Protein AF-A0A2S8AEL1-F1 (afdb_monomer_lite)

Sequence (419 aa):
MKKFKYGKEIFALFLSMLFLLYNCSNDDSYTETEQNNFTTHLLYPEGIKDDAKGNFTLLLKEKNSGTEYKFENETEKSLTKKIVSGNYQINIEGYVVVENDTLNVYGLIENIQINTTNNNLTIPLYLKNINKDGDFVIQEVFFTGTIYPTGKKYDSGKYFKIYNNSNRTLYADGLLICLSEFNPWTKRDVTPNIFSSSFPVSAILMLPGKGKDYPVEPGKSIVVCDNAINHKTTNPNAYNLTPAAVIGKAGTQYLFEFPNTDNPKLGEVDNPEVPNAKVIFTTMKLNTVYLHNRGAETYAIARLGENISLNEYLNQYKYDYSYLNEAGNIFKRSVYKIPNEWIADAANVSTPGKHNWLVISPSIDRGWTYCSLNDKDITRFDTCIKRKFKEKNANGIDILQDTNNSTEDFIPRAKLFLE

Foldseek 3Di:
DDDDDDDDDDDDDDDDDDDDDDDDPPDPPPVPQFWDKAKEAEDEDPPDDPPWWKWKWKWKAAPPVRDIDIDGRDGDRIDIDTDHFGWIWIKMWIWTDDPNDTWTKMWTDGTDGDDNVRRYYYTYIATQDPPVQFAKEFFWWFAQAAAAPVRHGDQFFTKTKIAGLGQAWAFLAFKKKFKAPDFLLDDFPKPPDCQQWWGFGQWIWTFHDDRHPGTQHFQAIEMEGAAQAQCCVVGVGGFHRHCVLADPQNRYPAYAHAYLPQDCVVVHDHDPVHHYTDTLHHNDPSSDDHRDNWQRIKIFIFHPPPPQDSVNQVVPFKDWMWTQDPVRDIDIDIGGIGTPVGTSAMAREDEPPRRDDDSHDLNRAVAHATLHNDPPRSLSHQFMKGFAFDDADPVRRTRTDDSSYNVVGTDYRDHDSSD

Radius of gyration: 28.86 Å; chains: 1; bounding box: 103×59×96 Å

InterPro domains:
  IPR032627 Protein of unknown function DUF4876 [PF16215] (217-413)

Organism: NCBI:txid1679466

Structure (mmCIF, N/CA/C/O backbone):
data_AF-A0A2S8AEL1-F1
#
_entry.id   AF-A0A2S8AEL1-F1
#
loop_
_atom_site.group_PDB
_atom_site.id
_atom_site.type_symbol
_atom_site.label_atom_id
_atom_site.label_alt_id
_atom_site.label_comp_id
_atom_site.label_asym_id
_atom_site.label_entity_id
_atom_site.label_seq_id
_atom_site.pdbx_PDB_ins_code
_atom_site.Cartn_x
_atom_site.Cartn_y
_atom_site.Cartn_z
_atom_site.occupancy
_atom_site.B_iso_or_equiv
_atom_site.auth_seq_id
_atom_site.auth_comp_id
_atom_site.auth_asym_id
_atom_site.auth_atom_id
_atom_site.pdbx_PDB_model_num
ATOM 1 N N . MET A 1 1 ? 75.126 -2.655 69.717 1.00 35.78 1 MET A N 1
ATOM 2 C CA . MET A 1 1 ? 75.565 -1.332 69.218 1.00 35.78 1 MET A CA 1
ATOM 3 C C . MET A 1 1 ? 74.522 -0.819 68.223 1.00 35.78 1 MET A C 1
ATOM 5 O O . MET A 1 1 ? 74.267 -1.530 67.270 1.00 35.78 1 MET A O 1
ATOM 9 N N . LYS A 1 2 ? 73.949 0.374 68.476 1.00 33.53 2 LYS A N 1
ATOM 10 C CA . LYS A 1 2 ? 73.203 1.281 67.556 1.00 33.53 2 LYS A CA 1
ATOM 11 C C . LYS A 1 2 ? 71.896 0.747 66.917 1.00 33.53 2 LYS A C 1
ATOM 13 O O . LYS A 1 2 ? 71.928 -0.112 66.056 1.00 33.53 2 LYS A O 1
ATOM 18 N N . LYS A 1 3 ? 70.717 1.134 67.431 1.00 30.67 3 LYS A N 1
ATOM 19 C CA . LYS A 1 3 ? 69.930 2.382 67.199 1.00 30.67 3 LYS A CA 1
ATOM 20 C C . LYS A 1 3 ? 69.223 2.436 65.830 1.00 30.67 3 LYS A C 1
ATOM 22 O O . LYS A 1 3 ? 69.837 2.808 64.839 1.00 30.67 3 LYS A O 1
ATOM 27 N N . PHE A 1 4 ? 67.906 2.200 65.850 1.00 35.22 4 PHE A N 1
ATOM 28 C CA . PHE A 1 4 ? 66.942 2.731 64.878 1.00 35.22 4 PHE A CA 1
ATOM 29 C C . PHE A 1 4 ? 66.753 4.244 65.091 1.00 35.22 4 PHE A C 1
ATOM 31 O O . PHE A 1 4 ? 66.774 4.719 66.232 1.00 35.22 4 PHE A O 1
ATOM 38 N N . LYS A 1 5 ? 66.552 5.000 64.002 1.00 36.31 5 LYS A N 1
ATOM 39 C CA . LYS A 1 5 ? 66.133 6.409 64.030 1.00 36.31 5 LYS A CA 1
ATOM 40 C C . LYS A 1 5 ? 64.917 6.627 63.120 1.00 36.31 5 LYS A C 1
ATOM 42 O O . LYS A 1 5 ? 64.868 6.139 62.001 1.00 36.31 5 LYS A O 1
ATOM 47 N N . TYR A 1 6 ? 63.979 7.355 63.711 1.00 39.75 6 TYR A N 1
ATOM 48 C CA . TYR A 1 6 ? 62.620 7.747 63.345 1.00 39.75 6 TYR A CA 1
ATOM 49 C C . TYR A 1 6 ? 62.433 8.620 62.093 1.00 39.75 6 TYR A C 1
ATOM 51 O O . TYR A 1 6 ? 63.297 9.430 61.770 1.00 39.75 6 TYR A O 1
ATOM 59 N N . GLY A 1 7 ? 61.184 8.609 61.606 1.00 31.38 7 GLY A N 1
ATOM 60 C CA . GLY A 1 7 ? 60.375 9.789 61.238 1.00 31.38 7 GLY A CA 1
ATOM 61 C C . GLY A 1 7 ? 58.961 9.331 60.831 1.00 31.38 7 GLY A C 1
ATOM 62 O O . GLY A 1 7 ? 58.863 8.626 59.838 1.00 31.38 7 GLY A O 1
ATOM 63 N N . LYS A 1 8 ? 57.935 9.389 61.711 1.00 34.62 8 LYS A N 1
ATOM 64 C CA . LYS A 1 8 ? 56.958 10.499 61.943 1.00 34.62 8 LYS A CA 1
ATOM 65 C C . LYS A 1 8 ? 56.056 10.707 60.701 1.00 34.62 8 LYS A C 1
ATOM 67 O O . LYS A 1 8 ? 56.612 10.869 59.631 1.00 34.62 8 LYS A O 1
ATOM 72 N N . GLU A 1 9 ? 54.714 10.669 60.710 1.00 36.19 9 GLU A N 1
ATOM 73 C CA . GLU A 1 9 ? 53.659 11.210 61.608 1.00 36.19 9 GLU A CA 1
ATOM 74 C C . GLU A 1 9 ? 52.348 10.388 61.390 1.00 36.19 9 GLU A C 1
ATOM 76 O O . GLU A 1 9 ? 52.053 10.021 60.260 1.00 36.19 9 GLU A O 1
ATOM 81 N N . ILE A 1 10 ? 51.683 9.789 62.393 1.00 37.50 10 ILE A N 1
ATOM 82 C CA . ILE A 1 10 ? 50.561 10.281 63.240 1.00 37.50 10 ILE A CA 1
ATOM 83 C C . ILE A 1 10 ? 49.424 11.005 62.477 1.00 37.50 10 ILE A C 1
ATOM 85 O O . ILE A 1 10 ? 49.592 12.171 62.157 1.00 37.50 10 ILE A O 1
ATOM 89 N N . PHE A 1 11 ? 48.242 10.377 62.316 1.00 32.78 11 PHE A N 1
ATOM 90 C CA . PHE A 1 11 ? 46.993 10.729 63.040 1.00 32.78 11 PHE A CA 1
ATOM 91 C C . PHE A 1 11 ? 45.823 9.797 62.647 1.00 32.78 11 PHE A C 1
ATOM 93 O O . PHE A 1 11 ? 45.412 9.736 61.493 1.00 32.78 11 PHE A O 1
ATOM 100 N N . ALA A 1 12 ? 45.274 9.089 63.634 1.00 31.30 12 ALA A N 1
ATOM 101 C CA . ALA A 1 12 ? 44.003 8.370 63.593 1.00 31.30 12 ALA A CA 1
ATOM 102 C C . ALA A 1 12 ? 43.163 8.888 64.765 1.00 31.30 12 ALA A C 1
ATOM 104 O O . ALA A 1 12 ? 43.702 8.912 65.865 1.00 31.30 12 ALA A O 1
ATOM 105 N N . LEU A 1 13 ? 41.916 9.316 64.524 1.00 30.52 13 LEU A N 1
ATOM 106 C CA . LEU A 1 13 ? 40.811 9.599 65.473 1.00 30.52 13 LEU A CA 1
ATOM 107 C C . LEU A 1 13 ? 39.816 10.499 64.703 1.00 30.52 13 LEU A C 1
ATOM 109 O O . LEU A 1 13 ? 40.204 11.567 64.252 1.00 30.52 13 LEU A O 1
ATOM 113 N N . PHE A 1 14 ? 38.577 10.109 64.399 1.00 32.66 14 PHE A N 1
ATOM 114 C CA . PHE A 1 14 ? 37.489 9.985 65.367 1.00 32.66 14 PHE A CA 1
ATOM 115 C C . PHE A 1 14 ? 36.317 9.179 64.769 1.00 32.66 14 PHE A C 1
ATOM 117 O O . PHE A 1 14 ? 35.806 9.503 63.700 1.00 32.66 14 PHE A O 1
ATOM 124 N N . LEU A 1 15 ? 35.877 8.160 65.506 1.00 33.16 15 LEU A N 1
ATOM 125 C CA . LEU A 1 15 ? 34.594 7.467 65.381 1.00 33.16 15 LEU A CA 1
ATOM 126 C C . LEU A 1 15 ? 33.833 7.720 66.698 1.00 33.16 15 LEU A C 1
ATOM 128 O O . LEU A 1 15 ? 34.456 7.679 67.760 1.00 33.16 15 LEU A O 1
ATOM 132 N N . SER A 1 16 ? 32.507 7.902 66.619 1.00 28.69 16 SER A N 1
ATOM 133 C CA . SER A 1 16 ? 31.540 8.179 67.713 1.00 28.69 16 SER A CA 1
ATOM 134 C C . SER A 1 16 ? 31.584 9.630 68.224 1.00 28.69 16 SER A C 1
ATOM 136 O O . SER A 1 16 ? 32.660 10.179 68.408 1.00 28.69 16 SER A O 1
ATOM 138 N N . MET A 1 17 ? 30.500 10.389 68.396 1.00 29.97 17 MET A N 1
ATOM 139 C CA . MET A 1 17 ? 29.122 10.193 68.885 1.00 29.97 17 MET A CA 1
ATOM 140 C C . MET A 1 17 ? 28.306 11.414 68.358 1.00 29.97 17 MET A C 1
ATOM 142 O O . MET A 1 17 ? 28.911 12.446 68.099 1.00 29.97 17 MET A O 1
ATOM 146 N N . LEU A 1 18 ? 26.986 11.449 68.148 1.00 31.48 18 LEU A N 1
ATOM 147 C CA . LEU A 1 18 ? 25.881 11.161 69.065 1.00 31.48 18 LEU A CA 1
ATOM 148 C C . LEU A 1 18 ? 24.559 11.301 68.276 1.00 31.48 18 LEU A C 1
ATOM 150 O O . LEU A 1 18 ? 24.408 12.199 67.449 1.00 31.48 18 LEU A O 1
ATOM 154 N N . PHE A 1 19 ? 23.596 10.433 68.582 1.00 37.72 19 PHE A N 1
ATOM 155 C CA . PHE A 1 19 ? 22.173 10.625 68.308 1.00 37.72 19 PHE A CA 1
ATOM 156 C C . PHE A 1 19 ? 21.680 11.978 68.856 1.00 37.72 19 PHE A C 1
ATOM 158 O O . PHE A 1 19 ? 22.030 12.311 69.986 1.00 37.72 19 PHE A O 1
ATOM 165 N N . LEU A 1 20 ? 20.800 12.676 68.121 1.00 31.75 20 LEU A N 1
ATOM 166 C CA . LEU A 1 20 ? 19.401 12.950 68.515 1.00 31.75 20 LEU A CA 1
ATOM 167 C C . LEU A 1 20 ? 18.738 14.058 67.654 1.00 31.75 20 LEU A C 1
ATOM 169 O O . LEU A 1 20 ? 19.235 15.173 67.573 1.00 31.75 20 LEU A O 1
ATOM 173 N N . LEU A 1 21 ? 17.542 13.716 67.149 1.00 34.28 21 LEU A N 1
ATOM 174 C CA . LEU A 1 21 ? 16.359 14.558 66.875 1.00 34.28 21 LEU A CA 1
ATOM 175 C C . LEU A 1 21 ? 16.285 15.418 65.591 1.00 34.28 21 LEU A C 1
ATOM 177 O O . LEU A 1 21 ? 16.899 16.465 65.459 1.00 34.28 21 LEU A O 1
ATOM 181 N N . TYR A 1 22 ? 15.383 14.966 64.706 1.00 36.75 22 TYR A N 1
ATOM 182 C CA . TYR A 1 22 ? 14.289 15.728 64.083 1.00 36.75 22 TYR A CA 1
ATOM 183 C C . TYR A 1 22 ? 14.588 17.173 63.637 1.00 36.75 22 TYR A C 1
ATOM 185 O O . TYR A 1 22 ? 14.462 18.118 64.411 1.00 36.75 22 TYR A O 1
ATOM 193 N N . ASN A 1 23 ? 14.769 17.356 62.326 1.00 29.03 23 ASN A N 1
ATOM 194 C CA . ASN A 1 23 ? 13.995 18.384 61.638 1.00 29.03 23 ASN A CA 1
ATOM 195 C C . ASN A 1 23 ? 13.645 17.916 60.222 1.00 29.03 23 ASN A C 1
ATOM 197 O O . ASN A 1 23 ? 14.506 17.684 59.378 1.00 29.03 23 ASN A O 1
ATOM 201 N N . CYS A 1 24 ? 12.350 17.716 60.019 1.00 41.78 24 CYS A N 1
ATOM 202 C CA . CYS A 1 24 ? 11.723 17.476 58.738 1.00 41.78 24 CYS A CA 1
ATOM 203 C C . CYS A 1 24 ? 11.745 18.809 57.979 1.00 41.78 24 CYS A C 1
ATOM 205 O O . CYS A 1 24 ? 10.990 19.713 58.323 1.00 41.78 24 CYS A O 1
ATOM 207 N N . SER A 1 25 ? 12.614 18.951 56.979 1.00 33.47 25 SER A N 1
ATOM 208 C CA . SER A 1 25 ? 12.367 19.890 55.883 1.00 33.47 25 SER A CA 1
ATOM 209 C C . SER A 1 25 ? 11.907 19.069 54.685 1.00 33.47 25 SER A C 1
ATOM 211 O O . SER A 1 25 ? 12.708 18.636 53.859 1.00 33.47 25 SER A O 1
ATOM 213 N N . ASN A 1 26 ? 10.602 18.793 54.658 1.00 44.22 26 ASN A N 1
ATOM 214 C CA . ASN A 1 26 ? 9.902 18.531 53.410 1.00 44.22 26 ASN A CA 1
ATOM 215 C C . ASN A 1 26 ? 10.102 19.764 52.531 1.00 44.22 26 ASN A C 1
ATOM 217 O O . ASN A 1 26 ? 9.563 20.807 52.875 1.00 44.22 26 ASN A O 1
ATOM 221 N N . ASP A 1 27 ? 10.883 19.645 51.463 1.00 40.38 27 ASP A N 1
ATOM 222 C CA . ASP A 1 27 ? 10.801 20.539 50.302 1.00 40.38 27 ASP A CA 1
ATOM 223 C C . ASP A 1 27 ? 11.503 19.922 49.082 1.00 40.38 27 ASP A C 1
ATOM 225 O O . ASP A 1 27 ? 12.139 20.603 48.285 1.00 40.38 27 ASP A O 1
ATOM 229 N N . ASP A 1 28 ? 11.326 18.615 48.882 1.00 36.06 28 ASP A N 1
ATOM 230 C CA . ASP A 1 28 ? 11.340 18.081 47.523 1.00 36.06 28 ASP A CA 1
ATOM 231 C C . ASP A 1 28 ? 9.894 18.128 47.042 1.00 36.06 28 ASP A C 1
ATOM 233 O O . ASP A 1 28 ? 9.118 17.183 47.205 1.00 36.06 28 ASP A O 1
ATOM 237 N N . SER A 1 29 ? 9.506 19.282 46.499 1.00 35.03 29 SER A N 1
ATOM 238 C CA . SER A 1 29 ? 8.285 19.385 45.710 1.00 35.03 29 SER A CA 1
ATOM 239 C C . SER A 1 29 ? 8.462 18.529 44.455 1.00 35.03 29 SER A C 1
ATOM 241 O O . SER A 1 29 ? 8.851 18.993 43.384 1.00 35.03 29 SER A O 1
ATOM 243 N N . TYR A 1 30 ? 8.159 17.238 44.588 1.00 36.00 30 TYR A N 1
ATOM 244 C CA . TYR A 1 30 ? 7.648 16.464 43.472 1.00 36.00 30 TYR A CA 1
ATOM 245 C C . TYR A 1 30 ? 6.417 17.221 42.986 1.00 36.00 30 TYR A C 1
ATOM 247 O O . TYR A 1 30 ? 5.347 17.163 43.589 1.00 36.00 30 TYR A O 1
ATOM 255 N N . THR A 1 31 ? 6.585 17.999 41.923 1.00 38.47 31 THR A N 1
ATOM 256 C CA . THR A 1 31 ? 5.444 18.458 41.147 1.00 38.47 31 THR A CA 1
ATOM 257 C C . THR A 1 31 ? 4.873 17.202 40.505 1.00 38.47 31 THR A C 1
ATOM 259 O O . THR A 1 31 ? 5.363 16.731 39.479 1.00 38.47 31 THR A O 1
ATOM 262 N N . GLU A 1 32 ? 3.884 16.586 41.164 1.00 51.62 32 GLU A N 1
ATOM 263 C CA . GLU A 1 32 ? 3.005 15.638 40.491 1.00 51.62 32 GLU A CA 1
ATOM 264 C C . GLU A 1 32 ? 2.540 16.330 39.216 1.00 51.62 32 GLU A C 1
ATOM 266 O O . GLU A 1 32 ? 1.964 17.420 39.249 1.00 51.62 32 GLU A O 1
ATOM 271 N N . THR A 1 33 ? 2.894 15.753 38.073 1.00 65.00 33 THR A N 1
ATOM 272 C CA . THR A 1 33 ? 2.514 16.316 36.786 1.00 65.00 33 THR A CA 1
ATOM 273 C C . THR A 1 33 ? 0.994 16.241 36.724 1.00 65.00 33 THR A C 1
ATOM 275 O O . THR A 1 33 ? 0.430 15.146 36.709 1.00 65.00 33 THR A O 1
ATOM 278 N N . GLU A 1 34 ? 0.332 17.398 36.781 1.00 78.69 34 GLU A N 1
ATOM 279 C CA . GLU A 1 34 ? -1.116 17.474 36.960 1.00 78.69 34 GLU A CA 1
ATOM 280 C C . GLU A 1 34 ? -1.833 16.708 35.837 1.00 78.69 34 GLU A C 1
ATOM 282 O O . GLU A 1 34 ? -1.657 16.983 34.644 1.00 78.69 34 GLU A O 1
ATOM 287 N N . GLN A 1 35 ? -2.614 15.698 36.227 1.00 83.69 35 GLN A N 1
ATOM 288 C CA . GLN A 1 35 ? -3.405 14.900 35.300 1.00 83.69 35 GLN A CA 1
ATOM 289 C C . GLN A 1 35 ? -4.772 15.543 35.084 1.00 83.69 35 GLN A C 1
ATOM 291 O O . GLN A 1 35 ? -5.487 15.864 36.031 1.00 83.69 35 GLN A O 1
ATOM 296 N N . ASN A 1 36 ? -5.171 15.642 33.822 1.00 86.12 36 ASN A N 1
ATOM 297 C CA . ASN A 1 36 ? -6.442 16.198 33.392 1.00 86.12 36 ASN A CA 1
ATOM 298 C C . ASN A 1 36 ? -7.413 15.085 32.993 1.00 86.12 36 ASN A C 1
ATOM 300 O O . ASN A 1 36 ? -7.011 14.043 32.471 1.00 86.12 36 ASN A O 1
ATOM 304 N N . ASN A 1 37 ? -8.708 15.319 33.217 1.00 91.00 37 ASN A N 1
ATOM 305 C CA . ASN A 1 37 ? -9.754 14.438 32.706 1.00 91.00 37 ASN A CA 1
ATOM 306 C C . ASN A 1 37 ? -9.827 14.573 31.185 1.00 91.00 37 ASN A C 1
ATOM 308 O O . ASN A 1 37 ? -10.183 15.637 30.683 1.00 91.00 37 ASN A O 1
ATOM 312 N N . P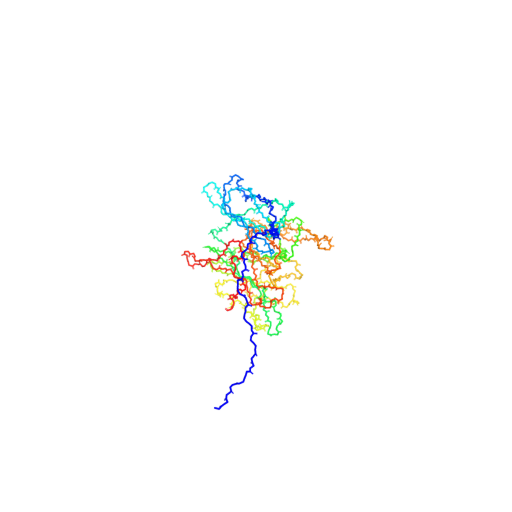HE A 1 38 ? -9.552 13.481 30.486 1.00 93.00 38 PHE A N 1
ATOM 313 C CA . PHE A 1 38 ? -9.723 13.304 29.054 1.00 93.00 38 PHE A CA 1
ATOM 314 C C . PHE A 1 38 ? -10.886 12.345 28.801 1.00 93.00 38 PHE A C 1
ATOM 316 O O . PHE A 1 38 ? -10.925 11.260 29.377 1.00 93.00 38 PHE A O 1
ATOM 323 N N . THR A 1 39 ? -11.835 12.743 27.960 1.00 95.06 39 THR A N 1
ATOM 324 C CA . THR A 1 39 ? -13.012 11.947 27.604 1.00 95.06 39 THR A CA 1
ATOM 325 C C . THR A 1 39 ? -12.981 11.586 26.126 1.00 95.06 39 THR A C 1
ATOM 327 O O . THR A 1 39 ? -12.790 12.450 25.273 1.00 95.06 39 THR A O 1
ATOM 330 N N . THR A 1 40 ? -13.198 10.310 25.821 1.00 94.00 40 THR A N 1
ATOM 331 C CA . THR A 1 40 ? -13.361 9.821 24.447 1.00 94.00 40 THR A CA 1
ATOM 332 C C . THR A 1 40 ? -14.768 9.301 24.225 1.00 94.00 40 THR A C 1
ATOM 334 O O . THR A 1 40 ? -15.282 8.588 25.080 1.00 94.00 40 THR A O 1
ATOM 337 N N . HIS A 1 41 ? -15.360 9.626 23.076 1.00 95.31 41 HIS A N 1
ATOM 338 C CA . HIS A 1 41 ? -16.630 9.072 22.606 1.00 95.31 41 HIS A CA 1
ATOM 339 C C . HIS A 1 41 ? -16.371 8.154 21.421 1.00 95.31 41 HIS A C 1
ATOM 341 O O . HIS A 1 41 ? -15.864 8.596 20.390 1.00 95.31 41 HIS A O 1
ATOM 347 N N . LEU A 1 42 ? -16.699 6.875 21.563 1.00 95.00 42 LEU A N 1
ATOM 348 C CA . LEU A 1 42 ? -16.507 5.885 20.510 1.00 95.00 42 LEU A CA 1
ATOM 349 C C . LEU A 1 42 ? -17.660 5.966 19.511 1.00 95.00 42 LEU A C 1
ATOM 351 O O . LEU A 1 42 ? -18.811 5.700 19.860 1.00 95.00 42 LEU A O 1
ATOM 355 N N . LEU A 1 43 ? -17.345 6.311 18.265 1.00 94.00 43 LEU A N 1
ATOM 356 C CA . LEU A 1 43 ? -18.298 6.281 17.161 1.00 94.00 43 LEU A CA 1
ATOM 357 C C . LEU A 1 43 ? -18.200 4.916 16.482 1.00 94.00 43 LEU A C 1
ATOM 359 O O . LEU A 1 43 ? -17.161 4.579 15.921 1.00 94.00 43 LEU A O 1
ATOM 363 N N . TYR A 1 44 ? -19.257 4.113 16.575 1.00 92.12 44 TYR A N 1
ATOM 364 C CA . TYR A 1 44 ? -19.265 2.770 16.001 1.00 92.12 44 TYR A CA 1
ATOM 365 C C . TYR A 1 44 ? -19.293 2.799 14.466 1.00 92.12 44 TYR A C 1
ATOM 367 O O . TYR A 1 44 ? -19.750 3.787 13.885 1.00 92.12 44 TYR A O 1
ATOM 375 N N . PRO A 1 45 ? -18.802 1.728 13.809 1.00 87.25 45 PRO A N 1
ATOM 376 C CA . PRO A 1 45 ? -18.924 1.573 12.367 1.00 87.25 45 PRO A CA 1
ATOM 377 C C . PRO A 1 45 ? -20.382 1.671 11.905 1.00 87.25 45 PRO A C 1
ATOM 379 O O . PRO A 1 45 ? -21.306 1.302 12.635 1.00 87.25 45 PRO A O 1
ATOM 382 N N . GLU A 1 46 ? -20.581 2.115 10.665 1.00 83.75 46 GLU A N 1
ATOM 383 C CA . GLU A 1 46 ? -21.905 2.163 10.044 1.00 83.75 46 GLU A CA 1
ATOM 384 C C . GLU A 1 46 ? -22.587 0.782 10.074 1.00 83.75 46 GLU A C 1
ATOM 386 O O . GLU A 1 46 ? -21.948 -0.254 9.895 1.00 83.75 46 GLU A O 1
ATOM 391 N N . GLY A 1 47 ? -23.895 0.766 10.344 1.00 83.44 47 GLY A N 1
ATOM 392 C CA . GLY A 1 47 ? -24.690 -0.461 10.468 1.00 83.44 47 GLY A CA 1
ATOM 393 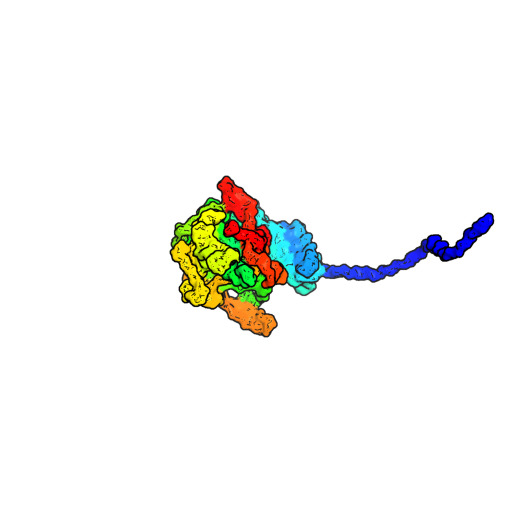C C . GLY A 1 47 ? -24.688 -1.099 11.862 1.00 83.44 47 GLY A C 1
ATOM 394 O O . GLY A 1 47 ? -25.540 -1.942 12.138 1.00 83.44 47 GLY A O 1
ATOM 395 N N . ILE A 1 48 ? -23.806 -0.672 12.772 1.00 88.31 48 ILE A N 1
ATOM 396 C CA . ILE A 1 48 ? -23.814 -1.125 14.168 1.00 88.31 48 ILE A CA 1
ATOM 397 C C . ILE A 1 48 ? -24.650 -0.162 15.008 1.00 88.31 48 ILE A C 1
ATOM 399 O O . ILE A 1 48 ? -24.425 1.047 15.003 1.00 88.31 48 ILE A O 1
ATOM 403 N N . LYS A 1 49 ? -25.629 -0.701 15.742 1.00 89.56 49 LYS A N 1
ATOM 404 C CA . LYS A 1 49 ? -26.477 0.107 16.624 1.00 89.56 49 LYS A CA 1
ATOM 405 C C . LYS A 1 49 ? -25.658 0.731 17.746 1.00 89.56 49 LYS A C 1
ATOM 407 O O . LYS A 1 49 ? -24.751 0.109 18.298 1.00 89.56 49 LYS A O 1
ATOM 412 N N . ASP A 1 50 ? -26.036 1.945 18.126 1.00 86.25 50 ASP A N 1
ATOM 413 C CA . ASP A 1 50 ? -25.303 2.706 19.131 1.00 86.25 50 ASP A CA 1
ATOM 414 C C . ASP A 1 50 ? -25.325 2.088 20.534 1.00 86.25 50 ASP A C 1
ATOM 416 O O . ASP A 1 50 ? -24.434 2.401 21.321 1.00 86.25 50 ASP A O 1
ATOM 420 N N . ASP A 1 51 ? -26.296 1.224 20.830 1.00 89.00 51 ASP A N 1
ATOM 421 C CA . ASP A 1 51 ? -26.480 0.512 22.098 1.00 89.00 51 ASP A CA 1
ATOM 422 C C . ASP A 1 51 ? -25.830 -0.885 22.127 1.00 89.00 51 ASP A C 1
ATOM 424 O O . ASP A 1 51 ? -25.983 -1.619 23.109 1.00 89.00 51 ASP A O 1
ATOM 428 N N . ALA A 1 52 ? -25.101 -1.271 21.072 1.00 91.25 52 ALA A N 1
ATOM 429 C CA . ALA A 1 52 ? -24.375 -2.534 21.045 1.00 91.25 52 ALA A CA 1
ATOM 430 C C . ALA A 1 52 ? -23.349 -2.597 22.189 1.00 91.25 52 ALA A C 1
ATOM 432 O O . ALA A 1 52 ? -22.634 -1.636 22.473 1.00 91.25 52 ALA A O 1
ATOM 433 N N . LYS A 1 53 ? -23.269 -3.754 22.855 1.00 93.00 53 LYS A N 1
ATOM 434 C CA . LYS A 1 53 ? -22.289 -3.977 23.925 1.00 93.00 53 LYS A CA 1
ATOM 435 C C . LYS A 1 53 ? -20.896 -4.093 23.324 1.00 93.00 53 LYS A C 1
ATOM 437 O O . LYS A 1 53 ? -20.739 -4.733 22.287 1.00 93.00 53 LYS A O 1
ATOM 442 N N . GLY A 1 54 ? -19.888 -3.573 24.011 1.00 93.75 54 GLY A N 1
ATOM 443 C CA . GLY A 1 54 ? -18.498 -3.732 23.602 1.00 93.75 54 GLY A CA 1
ATOM 444 C C . GLY A 1 54 ? -17.558 -3.993 24.767 1.00 93.75 54 GLY A C 1
ATOM 445 O O . GLY A 1 54 ? -17.933 -3.884 25.934 1.00 93.75 54 GLY A O 1
ATOM 446 N N . ASN A 1 55 ? -16.332 -4.365 24.428 1.00 96.19 55 ASN A N 1
ATOM 447 C CA . ASN A 1 55 ? -15.208 -4.425 25.349 1.00 96.19 55 ASN A CA 1
ATOM 448 C C . ASN A 1 55 ? -13.978 -3.909 24.606 1.00 96.19 55 ASN A C 1
ATOM 450 O O . ASN A 1 55 ? -13.656 -4.400 23.521 1.00 96.19 55 ASN A O 1
ATOM 454 N N . PHE A 1 56 ? -13.325 -2.906 25.181 1.00 96.62 56 PHE A N 1
ATOM 455 C CA . PHE A 1 56 ? -12.263 -2.154 24.539 1.00 96.62 56 PHE A CA 1
ATOM 456 C C . PHE A 1 56 ? -11.020 -2.079 25.420 1.00 96.62 56 PHE A C 1
ATOM 458 O O . PHE A 1 56 ? -11.075 -2.013 26.649 1.00 96.62 56 PHE A O 1
ATOM 465 N N . THR A 1 57 ? -9.882 -2.034 24.745 1.00 96.75 57 THR A N 1
ATOM 466 C CA . THR A 1 57 ? -8.599 -1.603 25.273 1.00 96.75 57 THR A CA 1
ATOM 467 C C . THR A 1 57 ? -8.273 -0.248 24.666 1.00 96.75 57 THR A C 1
ATOM 469 O O . THR A 1 57 ? -8.128 -0.134 23.450 1.00 96.75 57 THR A O 1
ATOM 472 N N . LEU A 1 58 ? -8.149 0.771 25.510 1.00 96.88 58 LEU A N 1
ATOM 473 C CA . LEU A 1 58 ? -7.685 2.105 25.149 1.00 96.88 58 LEU A CA 1
ATOM 474 C C . LEU A 1 58 ? -6.202 2.226 25.507 1.00 96.88 58 LEU A C 1
ATOM 476 O O . LEU A 1 58 ? -5.828 2.119 26.674 1.00 96.88 58 LEU A O 1
ATOM 480 N N . LEU A 1 59 ? -5.367 2.484 24.506 1.00 96.56 59 LEU A N 1
ATOM 481 C CA . LEU A 1 59 ? -3.942 2.751 24.660 1.00 96.56 59 LEU A CA 1
ATOM 482 C C . LEU A 1 59 ? -3.639 4.176 24.196 1.00 96.56 59 LEU A C 1
ATOM 484 O O . LEU A 1 59 ? -3.779 4.494 23.014 1.00 96.56 59 LEU A O 1
ATOM 488 N N . LEU A 1 60 ? -3.182 5.024 25.114 1.00 96.06 60 LEU A N 1
ATOM 489 C CA . LEU A 1 60 ? -2.663 6.349 24.793 1.00 96.06 60 LEU A CA 1
ATOM 490 C C . LEU A 1 60 ? -1.151 6.355 24.959 1.00 96.06 60 LEU A C 1
ATOM 492 O O . LEU A 1 60 ? -0.648 6.071 26.041 1.00 96.06 60 LEU A O 1
ATOM 496 N N . LYS A 1 61 ? -0.436 6.729 23.904 1.00 95.12 61 LYS A N 1
ATOM 497 C CA . LYS A 1 61 ? 1.018 6.865 23.902 1.00 95.12 61 LYS A CA 1
ATOM 498 C C . LYS A 1 61 ? 1.396 8.322 23.702 1.00 95.12 61 LYS A C 1
ATOM 500 O O . LYS A 1 61 ? 1.134 8.884 22.638 1.00 95.12 61 LYS A O 1
ATOM 505 N N . GLU A 1 62 ? 2.003 8.937 24.710 1.00 94.31 62 GLU A N 1
ATOM 506 C CA . GLU A 1 62 ? 2.521 10.299 24.600 1.00 94.31 62 GLU A CA 1
ATOM 507 C C . GLU A 1 62 ? 3.787 10.276 23.729 1.00 94.31 62 GLU A C 1
ATOM 509 O O . GLU A 1 62 ? 4.723 9.510 23.966 1.00 94.31 62 GLU A O 1
ATOM 514 N N . LYS A 1 63 ? 3.796 11.071 22.659 1.00 88.19 63 LYS A N 1
ATOM 515 C CA . LYS A 1 63 ? 4.754 10.944 21.554 1.00 88.19 63 LYS A CA 1
ATOM 516 C C . LYS A 1 63 ? 6.151 11.461 21.890 1.00 88.19 63 LYS A C 1
ATOM 518 O O . LYS A 1 63 ? 7.095 11.056 21.218 1.00 88.19 63 LYS A O 1
ATOM 523 N N . ASN A 1 64 ? 6.297 12.344 22.879 1.00 88.38 64 ASN A N 1
ATOM 524 C CA . ASN A 1 64 ? 7.586 12.945 23.230 1.00 88.38 64 ASN A CA 1
ATOM 525 C C . ASN A 1 64 ? 8.321 12.133 24.304 1.00 88.38 64 ASN A C 1
ATOM 527 O O . ASN A 1 64 ? 9.509 11.857 24.179 1.00 88.38 64 ASN A O 1
ATOM 531 N N . SER A 1 65 ? 7.605 11.755 25.358 1.00 91.50 65 SER A N 1
ATOM 532 C CA . SER A 1 65 ? 8.102 10.996 26.505 1.00 91.50 65 SER A CA 1
ATOM 533 C C . SER A 1 65 ? 8.071 9.487 26.273 1.00 91.50 65 SER A C 1
ATOM 535 O O . SER A 1 65 ? 8.813 8.755 26.920 1.00 91.50 65 SER A O 1
ATOM 537 N N . GLY A 1 66 ? 7.207 9.010 25.371 1.00 90.75 66 GLY A N 1
ATOM 538 C CA . GLY A 1 66 ? 6.937 7.587 25.186 1.00 90.75 66 GLY A CA 1
ATOM 539 C C . GLY A 1 66 ? 6.068 6.974 26.286 1.00 90.75 66 GLY A C 1
ATOM 540 O O . GLY A 1 66 ? 5.877 5.762 26.273 1.00 90.75 66 GLY A O 1
ATOM 541 N N . THR A 1 67 ? 5.546 7.778 27.220 1.00 93.81 67 THR A N 1
ATOM 542 C CA . THR A 1 67 ? 4.678 7.307 28.309 1.00 93.81 67 THR A CA 1
ATOM 543 C C . THR A 1 67 ? 3.409 6.677 27.743 1.00 93.81 67 THR A C 1
ATOM 545 O O . THR A 1 67 ? 2.747 7.272 26.891 1.00 93.81 67 THR A O 1
ATOM 548 N N . GLU A 1 68 ? 3.051 5.493 28.237 1.00 95.94 68 GLU A N 1
ATOM 549 C CA . GLU A 1 68 ? 1.867 4.753 27.801 1.00 95.94 68 GLU A CA 1
ATOM 550 C C . GLU A 1 68 ? 0.843 4.633 28.936 1.00 95.94 68 GLU A C 1
ATOM 552 O O . GLU A 1 68 ? 1.161 4.204 30.044 1.00 95.94 68 GLU A O 1
ATOM 557 N N . TYR A 1 69 ? -0.405 4.986 28.636 1.00 95.06 69 TYR A N 1
ATOM 558 C CA . TYR A 1 69 ? -1.568 4.742 29.481 1.00 95.06 69 TYR A CA 1
ATOM 559 C C . TYR A 1 69 ? -2.419 3.661 28.824 1.00 95.06 69 TYR A C 1
ATOM 561 O O . TYR A 1 69 ? -2.941 3.869 27.727 1.00 95.06 69 TYR A O 1
ATOM 569 N N . LYS A 1 70 ? -2.559 2.512 29.489 1.00 96.81 70 LYS A N 1
ATOM 570 C CA . LYS A 1 70 ? -3.356 1.383 29.006 1.00 96.81 70 LYS A CA 1
ATOM 571 C C . LYS A 1 70 ? -4.548 1.151 29.928 1.00 96.81 70 LYS A C 1
ATOM 573 O O . LYS A 1 70 ? -4.371 0.965 31.130 1.00 96.81 70 LYS A O 1
ATOM 578 N N . PHE A 1 71 ? -5.743 1.139 29.354 1.00 96.31 71 PHE A N 1
ATOM 579 C CA . PHE A 1 71 ? -6.998 0.863 30.046 1.00 96.31 71 PHE A CA 1
ATOM 580 C C . PHE A 1 71 ? -7.700 -0.290 29.336 1.00 96.31 71 PHE A C 1
ATOM 582 O O . PHE A 1 71 ? -7.919 -0.218 28.131 1.00 96.31 71 PHE A O 1
ATOM 589 N N . GLU A 1 72 ? -8.001 -1.360 30.060 1.00 96.88 72 GLU A N 1
ATOM 590 C CA . GLU A 1 72 ? -8.526 -2.613 29.509 1.00 96.88 72 GLU A CA 1
ATOM 591 C C . GLU A 1 72 ? -9.924 -2.898 30.055 1.00 96.88 72 GLU A C 1
ATOM 593 O O . GLU A 1 72 ? -10.275 -2.449 31.146 1.00 96.88 72 GLU A O 1
ATOM 598 N N . ASN A 1 73 ? -10.689 -3.720 29.335 1.00 94.94 73 ASN A N 1
ATOM 599 C CA . ASN A 1 73 ? -12.048 -4.120 29.710 1.00 94.94 73 ASN A CA 1
ATOM 600 C C . ASN A 1 73 ? -13.023 -2.943 29.847 1.00 94.94 73 ASN A C 1
ATOM 602 O O . ASN A 1 73 ? -13.967 -2.986 30.638 1.00 94.94 73 ASN A O 1
ATOM 606 N N . GLU A 1 74 ? -12.809 -1.893 29.060 1.00 96.00 74 GLU A N 1
ATOM 607 C CA . GLU A 1 74 ? -13.706 -0.750 28.995 1.00 96.00 74 GLU A CA 1
ATOM 608 C C . GLU A 1 74 ? -14.968 -1.147 28.225 1.00 96.00 74 GLU A C 1
ATOM 610 O O . GLU A 1 74 ? -14.885 -1.587 27.081 1.00 96.00 74 GLU A O 1
ATOM 615 N N . THR A 1 75 ? -16.139 -1.024 28.846 1.00 93.81 75 THR A N 1
ATOM 616 C CA . THR A 1 75 ? -17.417 -1.473 28.255 1.00 93.81 75 THR A CA 1
ATOM 617 C C . THR A 1 75 ? -18.319 -0.324 27.813 1.00 93.81 75 THR A C 1
ATOM 619 O O . THR A 1 75 ? -19.253 -0.529 27.040 1.00 93.81 75 THR A O 1
ATOM 622 N N . GLU A 1 76 ? -18.012 0.892 28.262 1.00 91.81 76 GLU A N 1
ATOM 623 C CA . GLU A 1 76 ? -18.751 2.109 27.939 1.00 91.81 76 GLU A CA 1
ATOM 624 C C . GLU A 1 76 ? -18.273 2.724 26.614 1.00 91.81 76 GLU A C 1
ATOM 626 O O . GLU A 1 76 ? -17.106 2.617 26.240 1.00 91.81 76 GLU A O 1
ATOM 631 N N . LYS A 1 77 ? -19.157 3.440 25.907 1.00 90.25 77 LYS A N 1
ATOM 632 C CA . LYS A 1 77 ? -18.768 4.224 24.713 1.00 90.25 77 LYS A CA 1
ATOM 633 C C . LYS A 1 77 ? -18.144 5.572 25.054 1.00 90.25 77 LYS A C 1
ATOM 635 O O . LYS A 1 77 ? -17.474 6.155 24.208 1.00 90.25 77 LYS A O 1
ATOM 640 N N . SER A 1 78 ? -18.382 6.075 26.262 1.00 93.31 78 SER A N 1
ATOM 641 C CA . SER A 1 78 ? -17.784 7.311 26.760 1.00 93.31 78 SER A CA 1
ATOM 642 C C . SER A 1 78 ? -16.762 6.964 27.833 1.00 93.31 78 SER A C 1
ATOM 644 O O . SER A 1 78 ? -17.132 6.603 28.949 1.00 93.31 78 SER A O 1
ATOM 646 N N . LEU A 1 79 ? -15.475 7.076 27.509 1.00 92.62 79 LEU A N 1
ATOM 647 C CA . LEU A 1 79 ? -14.382 6.727 28.416 1.00 92.62 79 LEU A CA 1
ATOM 648 C C . LEU A 1 79 ? -13.731 7.996 28.947 1.00 92.62 79 LEU A C 1
ATOM 650 O O . LEU A 1 79 ? -13.093 8.714 28.178 1.00 92.62 79 LEU A O 1
ATOM 654 N N . THR A 1 80 ? -13.842 8.250 30.250 1.00 95.25 80 THR A N 1
ATOM 655 C CA . THR A 1 80 ? -13.141 9.357 30.917 1.00 95.25 80 THR A CA 1
ATOM 656 C C . THR A 1 80 ? -11.953 8.826 31.711 1.00 95.25 80 THR A C 1
ATOM 658 O O . THR A 1 80 ? -12.120 8.007 32.615 1.00 95.25 80 THR A O 1
ATOM 661 N N . LYS A 1 81 ? -10.745 9.294 31.383 1.00 94.25 81 LYS A N 1
ATOM 662 C CA . LYS A 1 81 ? -9.474 8.876 31.992 1.00 94.25 81 LYS A CA 1
ATOM 663 C C . LYS A 1 81 ? -8.647 10.085 32.411 1.00 94.25 81 LYS A C 1
ATOM 665 O O . LYS A 1 81 ? -8.780 11.161 31.838 1.00 94.25 81 LYS A O 1
ATOM 670 N N . LYS A 1 82 ? -7.789 9.904 33.414 1.00 91.94 82 LYS A N 1
ATOM 671 C CA . LYS A 1 82 ? -6.853 10.935 33.876 1.00 91.94 82 LYS A CA 1
ATOM 672 C C . LYS A 1 82 ? -5.492 10.720 33.231 1.00 91.94 82 LYS A C 1
ATOM 674 O O . LYS A 1 82 ? -4.899 9.659 33.405 1.00 91.94 82 LYS A O 1
ATOM 679 N N . ILE A 1 83 ? -5.027 11.714 32.482 1.00 92.62 83 ILE A N 1
ATOM 680 C CA . ILE A 1 83 ? -3.735 11.696 31.784 1.00 92.62 83 ILE A CA 1
ATOM 681 C C . ILE A 1 83 ? -3.090 13.080 31.839 1.00 92.62 83 ILE A C 1
ATOM 683 O O . ILE A 1 83 ? -3.776 14.089 31.990 1.00 92.62 83 ILE A O 1
ATOM 687 N N . VAL A 1 84 ? -1.770 13.147 31.705 1.00 92.69 84 VAL A N 1
ATOM 688 C CA . VAL A 1 84 ? -1.054 14.431 31.639 1.00 92.69 84 VAL A CA 1
ATOM 689 C C . VAL A 1 84 ? -1.310 15.102 30.283 1.00 92.69 84 VAL A C 1
ATOM 691 O O . VAL A 1 84 ? -1.511 14.424 29.276 1.00 92.69 84 VAL A O 1
ATOM 694 N N . SER A 1 85 ? -1.301 16.433 30.221 1.00 92.62 85 SER A N 1
ATOM 695 C CA . SER A 1 85 ? -1.360 17.153 28.939 1.00 92.62 85 SER A CA 1
ATOM 696 C C . SER A 1 85 ? -0.153 16.814 28.058 1.00 92.62 85 SER A C 1
ATOM 698 O O . SER A 1 85 ? 0.975 16.759 28.539 1.00 92.62 85 SER A O 1
ATOM 700 N N . GLY A 1 86 ? -0.364 16.621 26.760 1.00 92.94 86 GLY A N 1
ATOM 701 C CA . GLY A 1 86 ? 0.702 16.192 25.856 1.00 92.94 86 GLY A CA 1
ATOM 702 C C . GLY A 1 86 ? 0.216 15.940 24.436 1.00 92.94 86 GLY A C 1
ATOM 703 O O . GLY A 1 86 ? -0.944 16.191 24.110 1.00 92.94 86 GLY A O 1
ATOM 704 N N . ASN A 1 87 ? 1.110 15.441 23.585 1.00 92.75 87 ASN A N 1
ATOM 705 C CA . ASN A 1 87 ? 0.760 15.027 22.228 1.00 92.75 87 ASN A CA 1
ATOM 706 C C . ASN A 1 87 ? 0.675 13.509 22.189 1.00 92.75 87 ASN A C 1
ATOM 708 O O . ASN A 1 87 ? 1.659 12.832 22.466 1.00 92.75 87 ASN A O 1
ATOM 712 N N . TYR A 1 88 ? -0.483 12.972 21.827 1.00 93.31 88 TYR A N 1
ATOM 713 C CA . TYR A 1 88 ? -0.767 11.548 21.934 1.00 93.31 88 TYR A CA 1
ATOM 714 C C . TYR A 1 88 ? -1.013 10.896 20.576 1.00 93.31 88 TYR A C 1
ATOM 716 O O . TYR A 1 88 ? -1.597 11.491 19.668 1.00 93.31 88 TYR A O 1
ATOM 724 N N . GLN A 1 89 ? -0.594 9.637 20.479 1.00 91.56 89 GLN A N 1
ATOM 725 C CA . GLN A 1 89 ? -1.224 8.640 19.625 1.00 91.56 89 GLN A CA 1
ATOM 726 C C . GLN A 1 89 ? -2.233 7.861 20.476 1.00 91.56 89 GLN A C 1
ATOM 728 O O . GLN A 1 89 ? -1.912 7.440 21.587 1.00 91.56 89 GLN A O 1
ATOM 733 N N . ILE A 1 90 ? -3.438 7.659 19.956 1.00 94.38 90 ILE A N 1
ATOM 734 C CA . ILE A 1 90 ? -4.508 6.910 20.612 1.00 94.38 90 ILE A CA 1
ATOM 735 C C . ILE A 1 90 ? -4.837 5.693 19.759 1.00 94.38 90 ILE A C 1
ATOM 737 O O . ILE A 1 90 ? -5.165 5.840 18.583 1.00 94.38 90 ILE A O 1
ATOM 741 N N . ASN A 1 91 ? -4.780 4.514 20.366 1.00 93.00 91 ASN A N 1
ATOM 742 C CA . ASN A 1 91 ? -5.224 3.259 19.781 1.00 93.00 91 ASN A CA 1
ATOM 743 C C . ASN A 1 91 ? -6.372 2.701 20.614 1.00 93.00 91 ASN A C 1
ATOM 745 O O . ASN A 1 91 ? -6.311 2.688 21.844 1.00 93.00 91 ASN A O 1
ATOM 749 N N . ILE A 1 92 ? -7.398 2.212 19.934 1.00 94.75 92 ILE A N 1
ATOM 750 C CA . ILE A 1 92 ? -8.473 1.435 20.534 1.00 94.75 92 ILE A CA 1
ATOM 751 C C . ILE A 1 92 ? -8.517 0.105 19.816 1.00 94.75 92 ILE A C 1
ATOM 753 O O . ILE A 1 92 ? -8.550 0.077 18.591 1.00 94.75 92 ILE A O 1
ATOM 757 N N . GLU A 1 93 ? -8.534 -0.985 20.567 1.00 93.12 93 GLU A N 1
ATOM 758 C CA . GLU A 1 93 ? -8.808 -2.320 20.042 1.00 93.12 93 GLU A CA 1
ATOM 759 C C . GLU A 1 93 ? -9.852 -2.996 20.915 1.00 93.12 93 GLU A C 1
ATOM 761 O O . GLU A 1 93 ? -9.885 -2.790 22.125 1.00 93.12 93 GLU A O 1
ATOM 766 N N . GLY A 1 94 ? -10.718 -3.801 20.319 1.00 92.88 94 GLY A N 1
ATOM 767 C CA . GLY A 1 94 ? -11.744 -4.492 21.078 1.00 92.88 94 GLY A CA 1
ATOM 768 C C . GLY A 1 94 ? -12.733 -5.203 20.185 1.00 92.88 94 GLY A C 1
ATOM 769 O O . GLY A 1 94 ? -12.444 -5.514 19.028 1.00 92.88 94 GLY A O 1
ATOM 770 N N . TYR A 1 95 ? -13.921 -5.425 20.722 1.00 93.12 95 TYR A N 1
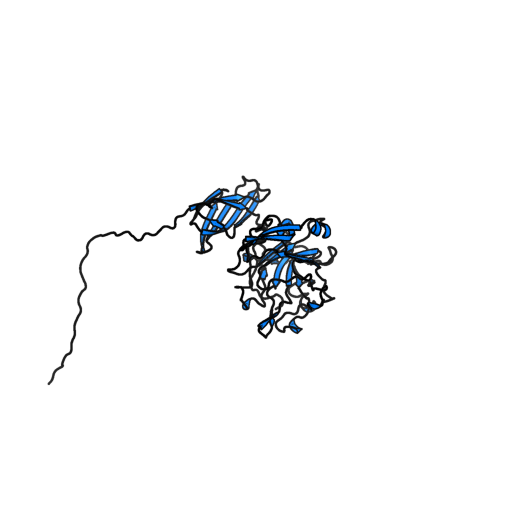ATOM 771 C CA . TYR A 1 95 ? -15.031 -5.984 19.974 1.00 93.12 95 TYR A CA 1
ATOM 772 C C . TYR A 1 95 ? -16.349 -5.324 20.354 1.00 93.12 95 TYR A C 1
ATOM 774 O O . TYR A 1 95 ? -16.494 -4.752 21.435 1.00 93.12 95 TYR A O 1
ATOM 782 N N . VAL A 1 96 ? -17.318 -5.453 19.455 1.00 93.56 96 VAL A N 1
ATOM 783 C CA . VAL A 1 96 ? -18.728 -5.146 19.686 1.00 93.56 96 VAL A CA 1
ATOM 784 C C . VAL A 1 96 ? -19.568 -6.386 19.407 1.00 93.56 96 VAL A C 1
ATOM 786 O O . VAL A 1 96 ? -19.262 -7.170 18.508 1.00 93.56 96 VAL A O 1
ATOM 789 N N . VAL A 1 97 ? -20.614 -6.583 20.199 1.00 91.56 97 VAL A N 1
ATOM 790 C CA . VAL A 1 97 ? -21.548 -7.702 20.062 1.00 91.56 97 VAL A CA 1
ATOM 791 C C . VAL A 1 97 ? -22.750 -7.227 19.261 1.00 91.56 97 VAL A C 1
ATOM 793 O O . VAL A 1 97 ? -23.475 -6.330 19.696 1.00 91.56 97 VAL A O 1
ATOM 796 N N . VAL A 1 98 ? -22.960 -7.837 18.097 1.00 89.19 98 VAL A N 1
ATOM 797 C CA . VAL A 1 98 ? -24.087 -7.547 17.208 1.00 89.19 98 VAL A CA 1
ATOM 798 C C . VAL A 1 98 ? -24.898 -8.823 17.058 1.00 89.19 98 VAL A C 1
ATOM 800 O O . VAL A 1 98 ? -24.413 -9.819 16.526 1.00 89.19 98 VAL A O 1
ATOM 803 N N . GLU A 1 99 ? -26.130 -8.798 17.565 1.00 86.94 99 GLU A N 1
ATOM 804 C CA . GLU A 1 99 ? -26.988 -9.984 17.670 1.00 86.94 99 GLU A CA 1
ATOM 805 C C . GLU A 1 99 ? -26.285 -11.123 18.435 1.00 86.94 99 GLU A C 1
ATOM 807 O O . GLU A 1 99 ? -26.097 -11.006 19.645 1.00 86.94 99 GLU A O 1
ATOM 812 N N . ASN A 1 100 ? -25.883 -12.194 17.743 1.00 81.94 100 ASN A N 1
ATOM 813 C CA . ASN A 1 100 ? -25.171 -13.346 18.307 1.00 81.94 100 ASN A CA 1
ATOM 814 C C . ASN A 1 100 ? -23.714 -1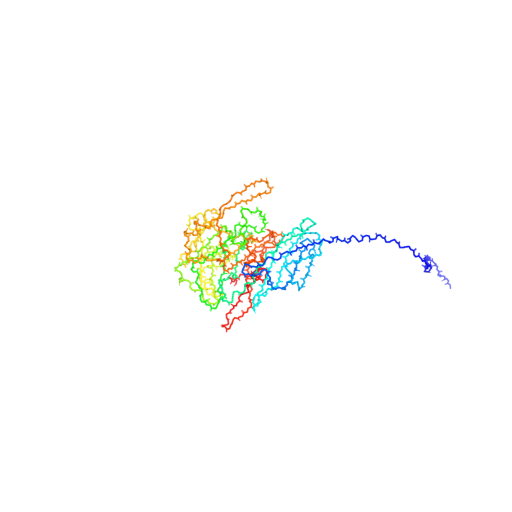3.454 17.822 1.00 81.94 100 ASN A C 1
ATOM 816 O O . ASN A 1 100 ? -23.078 -14.481 18.062 1.00 81.94 100 ASN A O 1
ATOM 820 N N . ASP A 1 101 ? -23.190 -12.435 17.136 1.00 85.12 101 ASP A N 1
ATOM 821 C CA . ASP A 1 101 ? -21.818 -12.421 16.628 1.00 85.12 101 ASP A CA 1
ATOM 822 C C . ASP A 1 101 ? -20.954 -11.373 17.345 1.00 85.12 101 ASP A C 1
ATOM 824 O O . ASP A 1 101 ? -21.441 -10.378 17.891 1.00 85.12 101 ASP A O 1
ATOM 828 N N . THR A 1 102 ? -19.646 -11.618 17.359 1.00 88.62 102 THR A N 1
ATOM 829 C CA . THR A 1 102 ? -18.640 -10.721 17.930 1.00 88.62 102 THR A CA 1
ATOM 830 C C . THR A 1 102 ? -17.806 -10.125 16.809 1.00 88.62 102 THR A C 1
ATOM 832 O O . THR A 1 102 ? -17.005 -10.815 16.178 1.00 88.62 102 THR A O 1
ATOM 835 N N . LEU A 1 103 ? -17.959 -8.824 16.582 1.00 88.44 103 LEU A N 1
ATOM 836 C CA . LEU A 1 103 ? -17.214 -8.104 15.559 1.00 88.44 103 LEU A CA 1
ATOM 837 C C . LEU A 1 103 ? -16.020 -7.399 16.195 1.00 88.44 103 LEU A C 1
ATOM 839 O O . LEU A 1 103 ? -16.182 -6.515 17.036 1.00 88.44 103 LEU A O 1
ATOM 843 N N . ASN A 1 104 ? -14.812 -7.775 15.783 1.00 90.19 104 ASN A N 1
ATOM 844 C CA . ASN A 1 104 ? -13.603 -7.086 16.220 1.00 90.19 104 ASN A CA 1
ATOM 845 C C . ASN A 1 104 ? -13.542 -5.691 15.595 1.00 90.19 104 ASN A C 1
ATOM 847 O O . ASN A 1 104 ? -13.751 -5.528 14.391 1.00 90.19 104 ASN A O 1
ATOM 851 N N . VAL A 1 105 ? -13.208 -4.697 16.409 1.00 91.25 105 VAL A N 1
ATOM 852 C CA . VAL A 1 105 ? -13.126 -3.294 16.005 1.00 91.25 105 VAL A CA 1
ATOM 853 C C . VAL A 1 105 ? -11.835 -2.652 16.486 1.00 91.25 105 VAL A C 1
ATOM 855 O O . VAL A 1 105 ? -11.187 -3.121 17.425 1.00 91.25 105 VAL A O 1
ATOM 858 N N . TYR A 1 106 ? -11.472 -1.548 15.846 1.00 90.81 106 TYR A N 1
ATOM 859 C CA . TYR A 1 106 ? -10.369 -0.705 16.278 1.00 90.81 106 TYR A CA 1
ATOM 860 C C . TYR A 1 106 ? -10.610 0.766 15.957 1.00 90.81 106 TYR A C 1
ATOM 862 O O . TYR A 1 106 ? -11.376 1.093 15.061 1.00 90.81 106 TYR A O 1
ATOM 870 N N . GLY A 1 107 ? -9.909 1.652 16.652 1.00 90.94 107 GLY A N 1
ATOM 871 C CA . GLY A 1 107 ? -9.860 3.084 16.370 1.00 90.94 107 GLY A CA 1
ATOM 872 C C . GLY A 1 107 ? -8.424 3.587 16.453 1.00 90.94 107 GLY A C 1
ATOM 873 O O . GLY A 1 107 ? -7.626 3.066 17.233 1.00 90.94 107 GLY A O 1
ATOM 874 N N . LEU A 1 108 ? -8.088 4.592 15.647 1.00 90.62 108 LEU A N 1
ATOM 875 C CA . LEU A 1 108 ? -6.752 5.182 15.622 1.00 90.62 108 LEU A CA 1
ATOM 876 C C . LEU A 1 108 ? -6.832 6.696 15.454 1.00 90.62 108 LEU A C 1
ATOM 878 O O . LEU A 1 108 ? -7.477 7.199 14.535 1.00 90.62 108 LEU A O 1
ATOM 882 N N . ILE A 1 109 ? -6.093 7.407 16.302 1.00 89.06 109 ILE A N 1
ATOM 883 C CA . ILE A 1 109 ? -5.737 8.813 16.112 1.00 89.06 109 ILE A CA 1
ATOM 884 C C . ILE A 1 109 ? -4.229 8.933 16.298 1.00 89.06 109 ILE A C 1
ATOM 886 O O . ILE A 1 109 ? -3.709 8.748 17.391 1.00 89.06 109 ILE A O 1
ATOM 890 N N . GLU A 1 110 ? -3.500 9.234 15.228 1.00 82.19 110 GLU A N 1
ATOM 891 C CA . GLU A 1 110 ? -2.031 9.181 15.249 1.00 82.19 110 GLU A CA 1
ATOM 892 C C . GLU A 1 110 ? -1.342 10.360 15.932 1.00 82.19 110 GLU A C 1
ATOM 894 O O . GLU A 1 110 ? -0.179 10.264 16.345 1.00 82.19 110 GLU A O 1
ATOM 899 N N . ASN A 1 111 ? -2.011 11.509 15.951 1.00 86.38 111 ASN A N 1
ATOM 900 C CA . ASN A 1 111 ? -1.464 12.727 16.516 1.00 86.38 111 ASN A CA 1
ATOM 901 C C . ASN A 1 111 ? -2.586 13.678 16.928 1.00 86.38 111 ASN A C 1
ATOM 903 O O . ASN A 1 111 ? -3.250 14.269 16.071 1.00 86.38 111 ASN A O 1
ATOM 907 N N . ILE A 1 112 ? -2.761 13.838 18.235 1.00 90.44 112 ILE A N 1
ATOM 908 C CA . ILE A 1 112 ? -3.677 14.807 18.824 1.00 90.44 112 ILE A CA 1
ATOM 909 C C . ILE A 1 112 ? -3.029 15.456 20.044 1.00 90.44 112 ILE A C 1
ATOM 911 O O . ILE A 1 112 ? -2.456 14.777 20.895 1.00 90.44 112 ILE A O 1
ATOM 915 N N . GLN A 1 113 ? -3.122 16.780 20.128 1.00 91.75 113 GLN A N 1
ATOM 916 C CA . GLN A 1 113 ? -2.731 17.505 21.330 1.00 91.75 113 GLN A CA 1
ATOM 917 C C . GLN A 1 113 ? -3.873 17.434 22.342 1.00 91.75 113 GLN A C 1
ATOM 919 O O . GLN A 1 113 ? -4.963 17.922 22.056 1.00 91.75 113 GLN A O 1
ATOM 924 N N . ILE A 1 114 ? -3.622 16.865 23.518 1.00 92.25 114 ILE A N 1
ATOM 925 C CA . ILE A 1 114 ? -4.577 16.804 24.626 1.00 92.25 114 ILE A CA 1
ATOM 926 C C . ILE A 1 114 ? -4.119 17.769 25.716 1.00 92.25 114 ILE A C 1
ATOM 928 O O . ILE A 1 114 ? -2.961 17.750 26.137 1.00 92.25 114 ILE A O 1
ATOM 932 N N . ASN A 1 115 ? -5.024 18.630 26.166 1.00 90.38 115 ASN A N 1
ATOM 933 C CA . ASN A 1 115 ? -4.802 19.597 27.241 1.00 90.38 115 ASN A CA 1
ATOM 934 C C . ASN A 1 115 ? -6.143 19.932 27.920 1.00 90.38 115 ASN A C 1
ATOM 936 O O . ASN A 1 115 ? -7.156 19.311 27.616 1.00 90.38 115 ASN A O 1
ATOM 940 N N . THR A 1 116 ? -6.173 20.905 28.831 1.00 85.81 116 THR A N 1
ATOM 941 C CA . THR A 1 116 ? -7.389 21.279 29.579 1.00 85.81 116 THR A CA 1
ATOM 942 C C . THR A 1 116 ? -8.529 21.820 28.714 1.00 85.81 116 THR A C 1
ATOM 944 O O . THR A 1 116 ? -9.681 21.737 29.129 1.00 85.81 116 THR A O 1
ATOM 947 N N . THR A 1 117 ? -8.241 22.364 27.528 1.00 84.81 117 THR A N 1
ATOM 948 C CA . THR A 1 117 ? -9.255 22.886 26.598 1.00 84.81 117 THR A CA 1
ATOM 949 C C . THR A 1 117 ? -9.630 21.887 25.506 1.00 84.81 117 THR A C 1
ATOM 951 O O . THR A 1 117 ? -10.768 21.894 25.046 1.00 84.81 117 THR A O 1
ATOM 954 N N . ASN A 1 118 ? -8.708 21.008 25.111 1.00 85.38 118 ASN A N 1
ATOM 955 C CA . ASN A 1 118 ? -8.935 19.921 24.166 1.00 85.38 118 ASN A CA 1
ATOM 956 C C . ASN A 1 118 ? -8.898 18.573 24.891 1.00 85.38 118 ASN A C 1
ATOM 958 O O . ASN A 1 118 ? -7.946 17.800 24.766 1.00 85.38 118 ASN A O 1
ATOM 962 N N . ASN A 1 119 ? -9.931 18.324 25.692 1.00 88.62 119 ASN A N 1
ATOM 963 C CA . ASN A 1 119 ? -10.033 17.148 26.547 1.00 88.62 119 ASN A CA 1
ATOM 964 C C . ASN A 1 119 ? -11.218 16.234 26.205 1.00 88.62 119 ASN A C 1
ATOM 966 O O . ASN A 1 119 ? -11.519 15.320 26.970 1.00 88.62 119 ASN A O 1
ATOM 970 N N . ASN A 1 120 ? -11.896 16.472 25.083 1.00 93.12 120 ASN A N 1
ATOM 971 C CA . ASN A 1 120 ? -13.038 15.687 24.635 1.00 93.12 120 ASN A CA 1
ATOM 972 C C . ASN A 1 120 ? -12.890 15.354 23.145 1.00 93.12 120 ASN A C 1
ATOM 974 O O . ASN A 1 120 ? -12.718 16.259 22.330 1.00 93.12 120 ASN A O 1
ATOM 978 N N . LEU A 1 121 ? -12.924 14.068 22.791 1.00 93.81 121 LEU A N 1
ATOM 979 C CA . LEU A 1 121 ? -12.599 13.599 21.445 1.00 93.81 121 LEU A CA 1
ATOM 980 C C . LEU A 1 121 ? -13.534 12.480 20.994 1.00 93.81 121 LEU A C 1
ATOM 982 O O . LEU A 1 121 ? -13.746 11.511 21.714 1.00 93.81 121 LEU A O 1
ATOM 986 N N . THR A 1 122 ? -14.053 12.574 19.772 1.00 94.25 122 THR A N 1
ATOM 987 C CA . THR A 1 122 ? -14.752 11.447 19.139 1.00 94.25 122 THR A CA 1
ATOM 988 C C . THR A 1 122 ? -13.749 10.586 18.384 1.00 94.25 122 THR A C 1
ATOM 990 O O . THR A 1 122 ? -12.965 11.107 17.591 1.00 94.25 122 THR A O 1
ATOM 993 N N . ILE A 1 123 ? -13.774 9.276 18.623 1.00 93.06 123 ILE A N 1
ATOM 994 C CA . ILE A 1 123 ? -12.895 8.304 17.973 1.00 93.06 123 ILE A CA 1
ATOM 995 C C . ILE A 1 123 ? -13.756 7.397 17.092 1.00 93.06 123 ILE A C 1
ATOM 997 O O . ILE A 1 123 ? -14.519 6.593 17.632 1.00 93.06 123 ILE A O 1
ATOM 1001 N N . PRO A 1 124 ? -13.661 7.505 15.754 1.00 92.00 124 PRO A N 1
ATOM 1002 C CA . PRO A 1 124 ? -14.313 6.560 14.862 1.00 92.00 124 PRO A CA 1
ATOM 1003 C C . PRO A 1 124 ? -13.669 5.182 15.002 1.00 92.00 124 PRO A C 1
ATOM 1005 O O . PRO A 1 124 ? -12.442 5.044 14.952 1.00 92.00 124 PRO A O 1
ATOM 1008 N N . LEU A 1 125 ? -14.516 4.176 15.186 1.00 91.56 125 LEU A N 1
ATOM 1009 C CA . LEU A 1 125 ? -14.145 2.776 15.156 1.00 91.56 125 LEU A CA 1
ATOM 1010 C C . LEU A 1 125 ? -14.406 2.193 13.767 1.00 91.56 125 LEU A C 1
ATOM 1012 O O . LEU A 1 125 ? -15.349 2.565 13.072 1.00 91.56 125 LEU A O 1
ATOM 1016 N N . TYR A 1 126 ? -13.578 1.226 13.403 1.00 86.88 126 TYR A N 1
ATOM 1017 C CA . TYR A 1 126 ? -13.602 0.506 12.142 1.00 86.88 126 TYR A CA 1
ATOM 1018 C C . TYR A 1 126 ? -13.619 -0.994 12.420 1.00 86.88 126 TYR A C 1
ATOM 1020 O O . TYR A 1 126 ? -13.047 -1.456 13.410 1.00 86.88 126 TYR A O 1
ATOM 1028 N N . LEU A 1 127 ? -14.271 -1.762 11.548 1.00 84.31 127 LEU A N 1
ATOM 1029 C CA . LEU A 1 127 ? -14.236 -3.220 11.608 1.00 84.31 127 LEU A CA 1
ATOM 1030 C C . LEU A 1 127 ? -12.828 -3.718 11.284 1.00 84.31 127 LEU A C 1
ATOM 1032 O O . LEU A 1 127 ? -12.220 -3.303 10.298 1.00 84.31 127 LEU A O 1
ATOM 1036 N N . LYS A 1 128 ? -12.323 -4.653 12.089 1.00 74.94 128 LYS A N 1
ATOM 1037 C CA . LYS A 1 128 ? -11.117 -5.413 11.761 1.00 74.94 128 LYS A CA 1
ATOM 1038 C C . LYS A 1 128 ? -11.508 -6.481 10.740 1.00 74.94 128 LYS A C 1
ATOM 1040 O O . LYS A 1 128 ? -11.810 -7.618 11.102 1.00 74.94 128 LYS A O 1
ATOM 1045 N N . ASN A 1 129 ? -11.580 -6.084 9.472 1.00 60.97 129 ASN A N 1
ATOM 1046 C CA . ASN A 1 129 ? -11.948 -6.975 8.380 1.00 60.97 129 ASN A CA 1
ATOM 1047 C C . ASN A 1 129 ? -10.879 -8.058 8.212 1.00 60.97 129 ASN A C 1
ATOM 1049 O O . ASN A 1 129 ? -9.747 -7.779 7.840 1.00 60.97 129 ASN A O 1
ATOM 1053 N N . ILE A 1 130 ? -11.253 -9.311 8.466 1.00 55.03 130 ILE A N 1
ATOM 1054 C CA . ILE A 1 130 ? -10.516 -10.473 7.972 1.00 55.03 130 ILE A CA 1
ATOM 1055 C C . ILE A 1 130 ? -11.331 -10.955 6.781 1.00 55.03 130 ILE A C 1
ATOM 1057 O O . ILE A 1 130 ? -12.342 -11.635 6.965 1.00 55.03 130 ILE A O 1
ATOM 1061 N N . ASN A 1 131 ? -10.954 -10.545 5.571 1.00 54.75 131 ASN A N 1
ATOM 1062 C CA . ASN A 1 131 ? -11.611 -11.034 4.365 1.00 54.75 131 ASN A CA 1
ATOM 1063 C C . ASN A 1 131 ? -11.367 -12.550 4.264 1.00 54.75 131 ASN A C 1
ATOM 1065 O O . ASN A 1 131 ? -10.282 -12.986 3.882 1.00 54.75 131 ASN A O 1
ATOM 1069 N N . LYS A 1 132 ? -12.349 -13.360 4.685 1.00 52.53 132 LYS A N 1
ATOM 1070 C CA . LYS A 1 132 ? -12.209 -14.824 4.801 1.00 52.53 132 LYS A CA 1
ATOM 1071 C C . LYS A 1 132 ? -11.951 -15.496 3.450 1.00 52.53 132 LYS A C 1
ATOM 1073 O O . LYS A 1 132 ? -11.334 -16.557 3.420 1.00 52.53 132 LYS A O 1
ATOM 1078 N N . ASP A 1 133 ? -12.379 -14.857 2.362 1.00 65.69 133 ASP A N 1
ATOM 1079 C CA . ASP A 1 133 ? -12.235 -15.380 1.003 1.00 65.69 133 ASP A CA 1
ATOM 1080 C C . ASP A 1 133 ? -10.952 -14.902 0.307 1.00 65.69 133 ASP A C 1
ATOM 1082 O O . ASP A 1 133 ? -10.581 -15.464 -0.725 1.00 65.69 133 ASP A O 1
ATOM 1086 N N . GLY A 1 134 ? -10.265 -13.898 0.865 1.00 77.38 134 GLY A N 1
ATOM 1087 C CA . GLY A 1 134 ? -9.062 -13.282 0.306 1.00 77.38 134 GLY A CA 1
ATOM 1088 C C . GLY A 1 134 ? -9.273 -12.555 -1.033 1.00 77.38 134 GLY A C 1
ATOM 1089 O O . GLY A 1 134 ? -10.244 -12.779 -1.768 1.00 77.38 134 GLY A O 1
ATOM 1090 N N . ASP A 1 135 ? -8.316 -11.694 -1.366 1.00 90.94 135 ASP A N 1
ATOM 1091 C CA . ASP A 1 135 ? -8.192 -10.997 -2.652 1.00 90.94 135 ASP A CA 1
ATOM 1092 C C . ASP A 1 135 ? -6.696 -10.876 -3.018 1.00 90.94 135 ASP A C 1
ATOM 1094 O O . ASP A 1 135 ? -5.832 -11.515 -2.402 1.00 90.94 135 ASP A O 1
ATOM 1098 N N . PHE A 1 136 ? -6.370 -10.080 -4.032 1.00 97.25 136 PHE A N 1
ATOM 1099 C CA . PHE A 1 136 ? -5.016 -9.619 -4.263 1.00 97.25 136 PHE A CA 1
ATOM 1100 C C . PHE A 1 136 ? -4.511 -8.796 -3.080 1.00 97.25 136 PHE A C 1
ATOM 1102 O O . PHE A 1 136 ? -5.222 -7.952 -2.547 1.00 97.25 136 PHE A O 1
ATOM 1109 N N . VAL A 1 137 ? -3.244 -9.009 -2.737 1.00 98.00 137 VAL A N 1
ATOM 1110 C CA . VAL A 1 137 ? -2.510 -8.219 -1.749 1.00 98.00 137 VAL A CA 1
ATOM 1111 C C . VAL A 1 137 ? -1.158 -7.787 -2.304 1.00 98.00 137 VAL A C 1
ATOM 1113 O O . VAL A 1 137 ? -0.531 -8.493 -3.097 1.00 98.00 137 VAL A O 1
ATOM 1116 N N . ILE A 1 138 ? -0.664 -6.640 -1.864 1.00 98.81 138 ILE A N 1
ATOM 1117 C CA . ILE A 1 138 ? 0.683 -6.142 -2.112 1.00 98.81 138 ILE A CA 1
ATOM 1118 C C . ILE A 1 138 ? 1.670 -7.026 -1.343 1.00 98.81 138 ILE A C 1
ATOM 1120 O O . ILE A 1 138 ? 1.794 -6.951 -0.123 1.00 98.81 138 ILE A O 1
ATOM 1124 N N . GLN A 1 139 ? 2.406 -7.865 -2.064 1.00 98.75 139 GLN A N 1
ATOM 1125 C CA . GLN A 1 139 ? 3.419 -8.746 -1.487 1.00 98.75 139 GLN A CA 1
ATOM 1126 C C . GLN A 1 139 ? 4.760 -8.040 -1.313 1.00 98.75 139 GLN A C 1
ATOM 1128 O O . GLN A 1 139 ? 5.449 -8.267 -0.320 1.00 98.75 139 GLN A O 1
ATOM 1133 N N . GLU A 1 140 ? 5.162 -7.225 -2.285 1.00 98.75 140 GLU A N 1
ATOM 1134 C CA . GLU A 1 140 ? 6.455 -6.546 -2.276 1.00 98.75 140 GLU A CA 1
ATOM 1135 C C . GLU A 1 140 ? 6.355 -5.211 -3.010 1.00 98.75 140 GLU A C 1
ATOM 1137 O O . GLU A 1 140 ? 5.735 -5.135 -4.071 1.00 98.75 140 GLU A O 1
ATOM 1142 N N . VAL A 1 141 ? 6.993 -4.167 -2.481 1.00 98.75 141 VAL A N 1
ATOM 1143 C CA . VAL A 1 141 ? 7.195 -2.917 -3.228 1.00 98.75 141 VAL A CA 1
ATOM 1144 C C . VAL A 1 141 ? 8.661 -2.535 -3.167 1.00 98.75 141 VAL A C 1
ATOM 1146 O O . VAL A 1 141 ? 9.197 -2.216 -2.100 1.00 98.75 141 VAL A O 1
ATOM 1149 N N . PHE A 1 142 ? 9.308 -2.545 -4.328 1.00 98.56 142 PHE A N 1
ATOM 1150 C CA . PHE A 1 142 ? 10.674 -2.080 -4.488 1.00 98.56 142 PHE A CA 1
ATOM 1151 C C . PHE A 1 142 ? 10.675 -0.658 -5.037 1.00 98.56 142 PHE A C 1
ATOM 1153 O O . PHE A 1 142 ? 10.704 -0.437 -6.242 1.00 98.56 142 PHE A O 1
ATOM 1160 N N . PHE A 1 143 ? 10.642 0.318 -4.133 1.00 97.56 143 PHE A N 1
ATOM 1161 C CA . PHE A 1 143 ? 10.651 1.741 -4.485 1.00 97.56 143 PHE A CA 1
ATOM 1162 C C . PHE A 1 143 ? 12.023 2.401 -4.297 1.00 97.56 143 PHE A C 1
ATOM 1164 O O . PHE A 1 143 ? 12.245 3.514 -4.773 1.00 97.56 143 PHE A O 1
ATOM 1171 N N . THR A 1 144 ? 12.951 1.759 -3.583 1.00 97.19 144 THR A N 1
ATOM 1172 C CA . THR A 1 144 ? 14.205 2.388 -3.140 1.00 97.19 144 THR A CA 1
ATOM 1173 C C . THR A 1 144 ? 15.215 2.573 -4.269 1.00 97.19 144 THR A C 1
ATOM 1175 O O . THR A 1 144 ? 16.019 3.506 -4.203 1.00 97.19 144 THR A O 1
ATOM 1178 N N . GLY A 1 145 ? 15.127 1.761 -5.327 1.00 96.25 145 GLY A N 1
ATOM 1179 C CA . GLY A 1 145 ? 16.088 1.747 -6.427 1.00 96.25 145 GLY A CA 1
ATOM 1180 C C . GLY A 1 145 ? 17.439 1.173 -6.001 1.00 96.25 145 GLY A C 1
ATOM 1181 O O . GLY A 1 145 ? 17.590 0.613 -4.913 1.00 96.25 145 GLY A O 1
ATOM 1182 N N . THR A 1 146 ? 18.438 1.335 -6.864 1.00 96.81 146 THR A N 1
ATOM 1183 C CA . THR A 1 146 ? 19.794 0.807 -6.641 1.00 96.81 146 THR A CA 1
ATOM 1184 C C . THR A 1 146 ? 20.831 1.924 -6.707 1.00 96.81 146 THR A C 1
ATOM 1186 O O . THR A 1 146 ? 20.522 3.082 -7.017 1.00 96.81 146 THR A O 1
ATOM 1189 N N . ILE A 1 147 ? 22.086 1.600 -6.404 1.00 96.44 147 ILE A N 1
ATOM 1190 C CA . ILE A 1 147 ? 23.219 2.514 -6.579 1.00 96.44 147 ILE A CA 1
ATOM 1191 C C . ILE A 1 147 ? 24.177 1.994 -7.640 1.00 96.44 147 ILE A C 1
ATOM 1193 O O . ILE A 1 147 ? 24.474 0.804 -7.707 1.00 96.44 147 ILE A O 1
ATOM 1197 N N . TYR A 1 148 ? 24.703 2.902 -8.456 1.00 96.19 148 TYR A N 1
ATOM 1198 C CA . TYR A 1 148 ? 25.856 2.618 -9.299 1.00 96.19 148 TYR A CA 1
ATOM 1199 C C . TYR A 1 148 ? 27.085 2.304 -8.433 1.00 96.19 148 TYR A C 1
ATOM 1201 O O . TYR A 1 148 ? 27.201 2.852 -7.333 1.00 96.19 148 TYR A O 1
ATOM 1209 N N . PRO A 1 149 ? 28.085 1.567 -8.955 1.00 95.88 149 PRO A N 1
ATOM 1210 C CA . PRO A 1 149 ? 29.385 1.416 -8.293 1.00 95.88 149 PRO A CA 1
ATOM 1211 C C . PRO A 1 149 ? 30.064 2.754 -7.951 1.00 95.88 149 PRO A C 1
ATOM 1213 O O . PRO A 1 149 ? 30.854 2.838 -7.020 1.00 95.88 149 PRO A O 1
ATOM 1216 N N . THR A 1 150 ? 29.727 3.824 -8.680 1.00 94.94 150 THR A N 1
ATOM 1217 C CA . THR A 1 150 ? 30.206 5.194 -8.430 1.00 94.94 150 THR A CA 1
ATOM 1218 C C . THR A 1 150 ? 29.512 5.897 -7.253 1.00 94.94 150 THR A C 1
ATOM 1220 O O . THR A 1 150 ? 29.832 7.046 -6.958 1.00 94.94 150 THR A O 1
ATOM 1223 N N . GLY A 1 151 ? 28.527 5.262 -6.608 1.00 93.44 151 GLY A N 1
ATOM 1224 C CA . GLY A 1 151 ? 27.720 5.831 -5.522 1.00 93.44 151 GLY A CA 1
ATOM 1225 C C . GLY A 1 151 ? 26.563 6.728 -5.981 1.00 93.44 151 GLY A C 1
ATOM 1226 O O . GLY A 1 151 ? 25.792 7.217 -5.154 1.00 93.44 151 GLY A O 1
ATOM 1227 N N . LYS A 1 152 ? 26.405 6.953 -7.294 1.00 94.88 152 LYS A N 1
ATOM 1228 C CA . LYS A 1 152 ? 25.240 7.662 -7.846 1.00 94.88 152 LYS A CA 1
ATOM 1229 C C . LYS A 1 152 ? 23.988 6.791 -7.753 1.00 94.88 152 LYS A C 1
ATOM 1231 O O . LYS A 1 152 ? 24.062 5.573 -7.860 1.00 94.88 152 LYS A O 1
ATOM 1236 N N . LYS A 1 153 ? 22.829 7.427 -7.598 1.00 94.50 153 LYS A N 1
ATOM 1237 C CA . LYS A 1 153 ? 21.534 6.736 -7.560 1.00 94.50 153 LYS A CA 1
ATOM 1238 C C . LYS A 1 153 ? 21.160 6.237 -8.955 1.00 94.50 153 LYS A C 1
ATOM 1240 O O . LYS A 1 153 ? 21.375 6.958 -9.930 1.00 94.50 153 LYS A O 1
ATOM 1245 N N . TYR A 1 154 ? 20.569 5.054 -9.024 1.00 94.75 154 TYR A N 1
ATOM 1246 C CA . TYR A 1 154 ? 19.913 4.513 -10.205 1.00 94.75 154 TYR A CA 1
ATOM 1247 C C . TYR A 1 154 ? 18.430 4.325 -9.883 1.00 94.75 154 TYR A C 1
ATOM 1249 O O . TYR A 1 154 ? 18.065 3.500 -9.046 1.00 94.75 154 TYR A O 1
ATOM 1257 N N . ASP A 1 155 ? 17.590 5.157 -10.496 1.00 90.19 155 ASP A N 1
ATOM 1258 C CA . ASP A 1 155 ? 16.181 5.319 -10.115 1.00 90.19 155 ASP A CA 1
ATOM 1259 C C . ASP A 1 155 ? 15.219 4.561 -11.045 1.00 90.19 155 ASP A C 1
ATOM 1261 O O . ASP A 1 155 ? 14.063 4.949 -11.164 1.00 90.19 155 ASP A O 1
ATOM 1265 N N . SER A 1 156 ? 15.706 3.487 -11.673 1.00 91.94 156 SER A N 1
ATOM 1266 C CA . SER A 1 156 ? 14.942 2.590 -12.550 1.00 91.94 156 SER A CA 1
ATOM 1267 C C . SER A 1 156 ? 14.987 1.146 -12.041 1.00 91.94 156 SER A C 1
ATOM 1269 O O . SER A 1 156 ? 15.862 0.791 -11.242 1.00 91.94 156 SER A O 1
ATOM 1271 N N . GLY A 1 157 ? 14.092 0.302 -12.547 1.00 93.81 157 GLY A N 1
ATOM 1272 C CA . GLY A 1 157 ? 13.966 -1.101 -12.163 1.00 93.81 157 GLY A CA 1
ATOM 1273 C C . GLY A 1 157 ? 13.160 -1.285 -10.883 1.00 93.81 157 GLY A C 1
ATOM 1274 O O . GLY A 1 157 ? 13.385 -2.236 -10.132 1.00 93.81 157 GLY A O 1
ATOM 1275 N N . LYS A 1 158 ? 12.268 -0.337 -10.595 1.00 96.81 158 LYS A N 1
ATOM 1276 C CA . LYS A 1 158 ? 11.369 -0.364 -9.441 1.00 96.81 158 LYS A CA 1
ATOM 1277 C C . LYS A 1 158 ? 10.088 -1.111 -9.800 1.00 96.81 158 LYS A C 1
ATOM 1279 O O . LYS A 1 158 ? 9.674 -1.113 -10.957 1.00 96.81 158 LYS A O 1
ATOM 1284 N N . TYR A 1 159 ? 9.444 -1.744 -8.821 1.00 98.56 159 TYR A N 1
ATOM 1285 C CA . TYR A 1 159 ? 8.260 -2.560 -9.100 1.00 98.56 159 TYR A CA 1
ATOM 1286 C C . TYR A 1 159 ? 7.325 -2.754 -7.910 1.00 98.56 159 TYR A C 1
ATOM 1288 O O . TYR A 1 159 ? 7.700 -2.600 -6.744 1.00 98.56 159 TYR A O 1
ATOM 1296 N N . PHE A 1 160 ? 6.120 -3.198 -8.252 1.00 98.88 160 PHE A N 1
ATOM 1297 C CA . PHE A 1 160 ? 5.145 -3.814 -7.367 1.00 98.88 160 PHE A CA 1
ATOM 1298 C C . PHE A 1 160 ? 5.089 -5.315 -7.635 1.00 98.88 160 PHE A C 1
ATOM 1300 O O . PHE A 1 160 ? 5.061 -5.739 -8.790 1.00 98.88 160 PHE A O 1
ATOM 1307 N N . LYS A 1 161 ? 5.038 -6.123 -6.578 1.00 98.88 161 LYS A N 1
ATOM 1308 C CA . LYS A 1 161 ? 4.676 -7.538 -6.647 1.00 98.88 161 LYS A CA 1
ATOM 1309 C C . LYS A 1 161 ? 3.361 -7.737 -5.911 1.00 98.88 161 LYS A C 1
ATOM 1311 O O . LYS A 1 161 ? 3.255 -7.407 -4.730 1.00 98.88 161 LYS A O 1
ATOM 1316 N N . ILE A 1 162 ? 2.372 -8.272 -6.613 1.00 98.94 162 ILE A N 1
ATOM 1317 C CA . ILE A 1 162 ? 0.999 -8.425 -6.127 1.00 98.94 162 ILE A CA 1
ATOM 1318 C C . ILE A 1 162 ? 0.669 -9.915 -6.118 1.00 98.94 162 ILE A C 1
ATOM 1320 O O . ILE A 1 162 ? 0.913 -10.609 -7.102 1.00 98.94 162 ILE A O 1
ATOM 1324 N N . TYR A 1 163 ? 0.152 -10.412 -5.003 1.00 98.62 163 TYR A N 1
ATOM 1325 C CA . TYR A 1 163 ? -0.058 -11.827 -4.725 1.00 98.62 163 TYR A CA 1
ATOM 1326 C C . TYR A 1 163 ? -1.539 -12.145 -4.614 1.00 98.62 163 TYR A C 1
ATOM 1328 O O . TYR A 1 163 ? -2.276 -11.419 -3.955 1.00 98.62 163 TYR A O 1
ATOM 1336 N N . ASN A 1 164 ? -1.977 -13.238 -5.229 1.00 97.69 164 ASN A N 1
ATOM 1337 C CA . ASN A 1 164 ? -3.317 -13.761 -5.016 1.00 97.69 164 ASN A CA 1
ATOM 1338 C C . ASN A 1 164 ? -3.364 -14.489 -3.663 1.00 97.69 164 ASN A C 1
ATOM 1340 O O . ASN A 1 164 ? -2.980 -15.657 -3.569 1.00 97.69 164 ASN A O 1
ATOM 1344 N N . ASN A 1 165 ? -3.849 -13.787 -2.634 1.00 94.75 165 ASN A N 1
ATOM 1345 C CA . ASN A 1 165 ? -3.977 -14.294 -1.266 1.00 94.75 165 ASN A CA 1
ATOM 1346 C C . ASN A 1 165 ? -5.306 -15.032 -1.023 1.00 94.75 165 ASN A C 1
ATOM 1348 O O . ASN A 1 165 ? -5.655 -15.325 0.120 1.00 94.75 165 ASN A O 1
ATOM 1352 N N . SER A 1 166 ? -6.071 -15.296 -2.086 1.00 89.94 166 SER A N 1
ATOM 1353 C CA . SER A 1 166 ? -7.348 -16.005 -2.042 1.00 89.94 166 SER A CA 1
ATOM 1354 C C . SER A 1 166 ? -7.181 -17.504 -2.318 1.00 89.94 166 SER A C 1
ATOM 1356 O O . SER A 1 166 ? -6.108 -17.996 -2.673 1.00 89.94 166 SER A O 1
ATOM 1358 N N . ASN A 1 167 ? -8.276 -18.252 -2.188 1.00 86.44 167 ASN A N 1
ATOM 1359 C CA . ASN A 1 167 ? -8.353 -19.672 -2.547 1.00 86.44 167 ASN A CA 1
ATOM 1360 C C . ASN A 1 167 ? -8.889 -19.923 -3.973 1.00 86.44 167 ASN A C 1
ATOM 1362 O O . ASN A 1 167 ? -9.114 -21.078 -4.338 1.00 86.44 167 ASN A O 1
ATOM 1366 N N . ARG A 1 168 ? -9.093 -18.870 -4.776 1.00 90.88 168 ARG A N 1
ATOM 1367 C CA . ARG A 1 168 ? -9.638 -18.946 -6.141 1.00 90.88 168 ARG A CA 1
ATOM 1368 C C . ARG A 1 168 ? -8.759 -18.202 -7.141 1.00 90.88 168 ARG A C 1
ATOM 1370 O O . ARG A 1 168 ? -7.967 -17.342 -6.773 1.00 90.88 168 ARG A O 1
ATOM 1377 N N . THR A 1 169 ? -8.897 -18.515 -8.424 1.00 94.31 169 THR A N 1
ATOM 1378 C CA . THR A 1 169 ? -8.241 -17.728 -9.474 1.00 94.31 169 THR A CA 1
ATOM 1379 C C . THR A 1 169 ? -8.833 -16.320 -9.505 1.00 94.31 169 THR A C 1
ATOM 1381 O O . THR A 1 169 ? -10.051 -16.159 -9.589 1.00 94.31 169 THR A O 1
ATOM 1384 N N . LEU A 1 170 ? -7.966 -15.311 -9.455 1.00 95.44 170 LEU A N 1
ATOM 1385 C CA . LEU A 1 170 ? -8.310 -13.901 -9.635 1.00 95.44 170 LEU A CA 1
ATOM 1386 C C . LEU A 1 170 ? -7.767 -13.427 -10.983 1.00 95.44 170 LEU A C 1
ATOM 1388 O O . LEU A 1 170 ? -6.807 -13.992 -11.487 1.00 95.44 170 LEU A O 1
ATOM 1392 N N . TYR A 1 171 ? -8.341 -12.386 -11.575 1.00 97.62 171 TYR A N 1
ATOM 1393 C CA . TYR A 1 171 ? -7.903 -11.887 -12.883 1.00 97.62 171 TYR A CA 1
ATOM 1394 C C . TYR A 1 171 ? -7.218 -10.536 -12.739 1.00 97.62 171 TYR A C 1
ATOM 1396 O O . TYR A 1 171 ? -7.806 -9.618 -12.178 1.00 97.62 171 TYR A O 1
ATOM 1404 N N . ALA A 1 172 ? -5.983 -10.391 -13.217 1.00 98.25 172 ALA A N 1
ATOM 1405 C CA . ALA A 1 172 ? -5.234 -9.136 -13.103 1.00 98.25 172 ALA A CA 1
ATOM 1406 C C . ALA A 1 172 ? -5.789 -8.017 -14.006 1.00 98.25 172 ALA A C 1
ATOM 1408 O O . ALA A 1 172 ? -5.499 -6.846 -13.776 1.00 98.25 172 ALA A O 1
ATOM 1409 N N . ASP A 1 173 ? -6.618 -8.363 -14.994 1.00 98.06 173 ASP A N 1
ATOM 1410 C CA . ASP A 1 173 ? -7.274 -7.440 -15.915 1.00 98.06 173 ASP A CA 1
ATOM 1411 C C . ASP A 1 173 ? -7.924 -6.252 -15.185 1.00 98.06 173 ASP A C 1
ATOM 1413 O O . ASP A 1 173 ? -8.708 -6.431 -14.247 1.00 98.06 173 ASP A O 1
ATOM 1417 N N . GLY A 1 174 ? -7.600 -5.030 -15.616 1.00 97.75 174 GLY A N 1
ATOM 1418 C CA . GLY A 1 174 ? -8.187 -3.801 -15.080 1.00 97.75 174 GLY A CA 1
ATOM 1419 C C . GLY A 1 174 ? -7.848 -3.494 -13.618 1.00 97.75 174 GLY A C 1
ATOM 1420 O O . GLY A 1 174 ? -8.435 -2.571 -13.055 1.00 97.75 174 GLY A O 1
ATOM 1421 N N . LEU A 1 175 ? -6.930 -4.240 -12.991 1.00 98.62 175 LEU A N 1
ATOM 1422 C CA . LEU A 1 175 ? -6.447 -3.924 -11.649 1.00 98.62 175 LEU A CA 1
ATOM 1423 C C . LEU A 1 175 ? -5.769 -2.550 -11.666 1.00 98.62 175 LEU A C 1
ATOM 1425 O O . LEU A 1 175 ? -4.946 -2.261 -12.540 1.00 98.62 175 LEU A O 1
ATOM 1429 N N . LEU A 1 176 ? -6.125 -1.712 -10.699 1.00 98.81 176 LEU A N 1
ATOM 1430 C CA . LEU A 1 176 ? -5.550 -0.390 -10.517 1.00 98.81 176 LEU A CA 1
ATOM 1431 C C . LEU A 1 176 ? -4.407 -0.449 -9.509 1.00 98.81 176 LEU A C 1
ATOM 1433 O O . LEU A 1 176 ? -4.534 -1.105 -8.477 1.00 98.81 176 LEU A O 1
ATOM 1437 N N . ILE A 1 177 ? -3.329 0.282 -9.784 1.00 98.88 177 ILE A N 1
ATOM 1438 C CA . ILE A 1 177 ? -2.275 0.598 -8.816 1.00 98.88 177 ILE A CA 1
ATOM 1439 C C . ILE A 1 177 ? -2.270 2.110 -8.633 1.00 98.88 177 ILE A C 1
ATOM 1441 O O . ILE A 1 177 ? -2.086 2.866 -9.588 1.00 98.88 177 ILE A O 1
ATOM 1445 N N . CYS A 1 178 ? -2.487 2.538 -7.399 1.00 98.75 178 CYS A N 1
ATOM 1446 C CA . CYS A 1 178 ? -2.761 3.917 -7.036 1.00 98.75 178 CYS A CA 1
ATOM 1447 C C . CYS A 1 178 ? -1.693 4.431 -6.072 1.00 98.75 178 CYS A C 1
ATOM 1449 O O . CYS A 1 178 ? -1.374 3.768 -5.084 1.00 98.75 178 CYS A O 1
ATOM 1451 N N . LEU A 1 179 ? -1.166 5.623 -6.343 1.00 98.56 179 LEU A N 1
ATOM 1452 C CA . LEU A 1 179 ? -0.208 6.320 -5.480 1.00 98.56 179 LEU A CA 1
ATOM 1453 C C . LEU A 1 179 ? -0.917 7.492 -4.799 1.00 98.56 179 LEU A C 1
ATOM 1455 O O . LEU A 1 179 ? -1.717 8.183 -5.431 1.00 98.56 179 LEU A O 1
ATOM 1459 N N . SER A 1 180 ? -0.629 7.729 -3.520 1.00 98.44 180 SER A N 1
ATOM 1460 C CA . SER A 1 180 ? -1.258 8.800 -2.738 1.00 98.44 180 SER A CA 1
ATOM 1461 C C . SER A 1 180 ? -0.956 10.194 -3.281 1.00 98.44 180 SER A C 1
ATOM 1463 O O . SER A 1 180 ? 0.194 10.513 -3.581 1.00 98.44 180 SER A O 1
ATOM 1465 N N . GLU A 1 181 ? -1.964 11.068 -3.312 1.00 97.62 181 GLU A N 1
ATOM 1466 C CA . GLU A 1 181 ? -1.763 12.506 -3.556 1.00 97.62 181 GLU A CA 1
ATOM 1467 C C . GLU A 1 181 ? -0.981 13.173 -2.421 1.00 97.62 181 GLU A C 1
ATOM 1469 O O . GLU A 1 181 ? -0.114 14.022 -2.635 1.00 97.62 181 GLU A O 1
ATOM 1474 N N . PHE A 1 182 ? -1.297 12.794 -1.185 1.00 96.88 182 PHE A N 1
ATOM 1475 C CA . PHE A 1 182 ? -0.707 13.408 -0.009 1.00 96.88 182 PHE A CA 1
ATOM 1476 C C . PHE A 1 182 ? 0.546 12.666 0.436 1.00 96.88 182 PHE A C 1
ATOM 1478 O O . PHE A 1 182 ? 0.594 11.441 0.470 1.00 96.88 182 PHE A O 1
ATOM 1485 N N . ASN A 1 183 ? 1.556 13.435 0.833 1.00 94.06 183 ASN A N 1
ATOM 1486 C CA . ASN A 1 183 ? 2.796 12.899 1.369 1.00 94.06 183 ASN A CA 1
ATOM 1487 C C . ASN A 1 183 ? 2.661 12.682 2.896 1.00 94.06 183 ASN A C 1
ATOM 1489 O O . ASN A 1 183 ? 2.391 13.654 3.617 1.00 94.06 183 ASN A O 1
ATOM 1493 N N . PRO A 1 184 ? 2.917 11.467 3.422 1.00 94.44 184 PRO A N 1
ATOM 1494 C CA . PRO A 1 184 ? 2.897 11.170 4.860 1.00 94.44 184 PRO A CA 1
ATOM 1495 C C . PRO A 1 184 ? 3.860 12.018 5.709 1.00 94.44 184 PRO A C 1
ATOM 1497 O O . PRO A 1 184 ? 3.721 12.099 6.930 1.00 94.44 184 PRO A O 1
ATOM 1500 N N . TRP A 1 185 ? 4.846 12.674 5.095 1.00 93.94 185 TRP A N 1
ATOM 1501 C CA . TRP A 1 185 ? 5.803 13.542 5.779 1.00 93.94 185 TRP A CA 1
ATOM 1502 C C . TRP A 1 185 ? 5.299 14.948 6.040 1.00 93.94 185 TRP A C 1
ATOM 1504 O O . TRP A 1 185 ? 5.898 15.669 6.833 1.00 93.94 185 TRP A O 1
ATOM 1514 N N . THR A 1 186 ? 4.271 15.411 5.341 1.00 91.75 186 THR A N 1
ATOM 1515 C CA . THR A 1 186 ? 3.841 16.803 5.458 1.00 91.75 186 THR A CA 1
ATOM 1516 C C . THR A 1 186 ? 2.341 16.854 5.621 1.00 91.75 186 THR A C 1
ATOM 1518 O O . THR A 1 186 ? 1.598 16.843 4.641 1.00 91.75 186 THR A O 1
ATOM 1521 N N . LYS A 1 187 ? 1.911 16.929 6.884 1.00 92.06 187 LYS A N 1
ATOM 1522 C CA . LYS A 1 187 ? 0.498 17.056 7.220 1.00 92.06 187 LYS A CA 1
ATOM 1523 C C . LYS A 1 187 ? -0.070 18.342 6.628 1.00 92.06 187 LYS A C 1
ATOM 1525 O O . LYS A 1 187 ? 0.535 19.411 6.732 1.00 92.06 187 LYS A O 1
ATOM 1530 N N . ARG A 1 188 ? -1.224 18.216 5.979 1.00 91.94 188 ARG A N 1
ATOM 1531 C CA . ARG A 1 188 ? -1.995 19.332 5.434 1.00 91.94 188 ARG A CA 1
ATOM 1532 C C . ARG A 1 188 ? -3.407 19.262 5.991 1.00 91.94 188 ARG A C 1
ATOM 1534 O O . ARG A 1 188 ? -4.050 18.221 5.899 1.00 91.94 188 ARG A O 1
ATOM 1541 N N . ASP A 1 189 ? -3.894 20.383 6.505 1.00 92.31 189 ASP A N 1
ATOM 1542 C CA . ASP A 1 189 ? -5.304 20.528 6.849 1.00 92.31 189 ASP A CA 1
ATOM 1543 C C . ASP A 1 189 ? -6.068 20.855 5.562 1.00 92.31 189 ASP A C 1
ATOM 1545 O O . ASP A 1 189 ? -6.069 21.987 5.072 1.00 92.31 189 ASP A O 1
ATOM 1549 N N . VAL A 1 190 ? -6.613 19.804 4.949 1.00 95.19 190 VAL A N 1
ATOM 1550 C CA . VAL A 1 190 ? -7.254 19.851 3.631 1.00 95.19 190 VAL A CA 1
ATOM 1551 C C . VAL A 1 190 ? -8.762 20.009 3.753 1.00 95.19 190 VAL A C 1
ATOM 1553 O O . VAL A 1 190 ? -9.399 19.374 4.593 1.00 95.19 190 VAL A O 1
ATOM 1556 N N . THR A 1 191 ? -9.341 20.812 2.863 1.00 96.62 191 THR A N 1
ATOM 1557 C CA . THR A 1 191 ? -10.786 21.050 2.806 1.00 96.62 191 THR A CA 1
ATOM 1558 C C . THR A 1 191 ? -11.315 20.814 1.385 1.00 96.62 191 THR A C 1
ATOM 1560 O O . THR A 1 191 ? -10.834 21.483 0.461 1.00 96.62 191 THR A O 1
ATOM 1563 N N . PRO A 1 192 ? -12.317 19.926 1.200 1.00 97.25 192 PRO A N 1
ATOM 1564 C CA . PRO A 1 192 ? -12.838 18.981 2.199 1.00 97.25 192 PRO A CA 1
ATOM 1565 C C . PRO A 1 192 ? -11.850 17.827 2.455 1.00 97.25 192 PRO A C 1
ATOM 1567 O O . PRO A 1 192 ? -11.183 17.382 1.524 1.00 97.25 192 PRO A O 1
ATOM 1570 N N . ASN A 1 193 ? -11.780 17.307 3.683 1.00 95.38 193 ASN A N 1
ATOM 1571 C CA . ASN A 1 193 ? -11.083 16.048 3.971 1.00 95.38 193 ASN A CA 1
ATOM 1572 C C . ASN A 1 193 ? -12.022 14.870 3.675 1.00 95.38 193 ASN A C 1
ATOM 1574 O O . ASN A 1 193 ? -13.127 14.819 4.211 1.00 95.38 193 ASN A O 1
ATOM 1578 N N . ILE A 1 194 ? -11.584 13.948 2.815 1.00 96.75 194 ILE A N 1
ATOM 1579 C CA . ILE A 1 194 ? -12.393 12.815 2.340 1.00 96.75 194 ILE A CA 1
ATOM 1580 C C . ILE A 1 194 ? -11.812 11.446 2.708 1.00 96.75 194 ILE A C 1
ATOM 1582 O O . ILE A 1 194 ? -12.325 10.437 2.241 1.00 96.75 194 ILE A O 1
ATOM 1586 N N . PHE A 1 195 ? -10.757 11.380 3.528 1.00 94.81 195 PHE A N 1
ATOM 1587 C CA . PHE A 1 195 ? -9.994 10.138 3.727 1.00 94.81 195 PHE A CA 1
ATOM 1588 C C . PHE A 1 195 ? -10.840 9.008 4.325 1.00 94.81 195 PHE A C 1
ATOM 1590 O O . PHE A 1 195 ? -10.572 7.837 4.070 1.00 94.81 195 PHE A O 1
ATOM 1597 N N . SER A 1 196 ? -11.892 9.339 5.081 1.00 90.50 196 SER A N 1
ATOM 1598 C CA . SER A 1 196 ? -12.828 8.359 5.638 1.00 90.50 196 SER A CA 1
ATOM 1599 C C . SER A 1 196 ? -13.642 7.614 4.576 1.00 90.50 196 SER A C 1
ATOM 1601 O O . SER A 1 196 ? -14.019 6.471 4.819 1.00 90.50 196 SER A O 1
ATOM 1603 N N . SER A 1 197 ? -13.869 8.203 3.397 1.00 94.44 197 SER A N 1
ATOM 1604 C CA . SER A 1 197 ? -14.694 7.619 2.327 1.00 94.44 197 SER A CA 1
ATOM 1605 C C . SER A 1 197 ? -13.951 7.383 1.013 1.00 94.44 197 SER A C 1
ATOM 1607 O O . SER A 1 197 ? -14.416 6.616 0.168 1.00 94.44 197 SER A O 1
ATOM 1609 N N . SER A 1 198 ? -12.812 8.031 0.785 1.00 97.81 198 SER A N 1
ATOM 1610 C CA . SER A 1 198 ? -12.033 7.858 -0.439 1.00 97.81 198 SER A CA 1
ATOM 1611 C C . SER A 1 198 ? -10.552 8.162 -0.238 1.00 97.81 198 SER A C 1
ATOM 1613 O O . SER A 1 198 ? -10.178 9.012 0.564 1.00 97.81 198 SER A O 1
ATOM 1615 N N . PHE A 1 199 ? -9.724 7.535 -1.064 1.00 98.62 199 PHE A N 1
ATOM 1616 C CA . PHE A 1 199 ? -8.287 7.724 -1.168 1.00 98.62 199 PHE A CA 1
ATOM 1617 C C . PHE A 1 199 ? -7.934 8.687 -2.316 1.00 98.62 199 PHE A C 1
ATOM 1619 O O . PHE A 1 199 ? -8.153 8.351 -3.484 1.00 98.62 199 PHE A O 1
ATOM 1626 N N . PRO A 1 200 ? -7.415 9.893 -2.033 1.00 98.44 200 PRO A N 1
ATOM 1627 C CA . PRO A 1 200 ? -6.948 10.826 -3.059 1.00 98.44 200 PRO A CA 1
ATOM 1628 C C . PRO A 1 200 ? -5.635 10.361 -3.688 1.00 98.44 200 PRO A C 1
ATOM 1630 O O . PRO A 1 200 ? -4.689 10.023 -2.974 1.00 98.44 200 PRO A O 1
ATOM 1633 N N . VAL A 1 201 ? -5.553 10.398 -5.017 1.00 98.62 201 VAL A N 1
ATOM 1634 C CA . VAL A 1 201 ? -4.440 9.795 -5.763 1.00 98.62 201 VAL A CA 1
ATOM 1635 C C . VAL A 1 201 ? -3.669 10.813 -6.594 1.00 98.62 201 VAL A C 1
ATOM 1637 O O . VAL A 1 201 ? -4.271 11.674 -7.231 1.00 98.62 201 VAL A O 1
ATOM 1640 N N . SER A 1 202 ? -2.340 10.690 -6.606 1.00 98.19 202 SER A N 1
ATOM 1641 C CA . SER A 1 202 ? -1.435 11.437 -7.490 1.00 98.19 202 SER A CA 1
ATOM 1642 C C . SER A 1 202 ? -1.200 10.711 -8.808 1.00 98.19 202 SER A C 1
ATOM 1644 O O . SER A 1 202 ? -0.938 11.370 -9.809 1.00 98.19 202 SER A O 1
ATOM 1646 N N . ALA A 1 203 ? -1.300 9.380 -8.829 1.00 98.31 203 ALA A N 1
ATOM 1647 C CA . ALA A 1 203 ? -1.174 8.575 -10.035 1.00 98.31 203 ALA A CA 1
ATOM 1648 C C . ALA A 1 203 ? -2.036 7.309 -9.973 1.00 98.31 203 ALA A C 1
ATOM 1650 O O . ALA A 1 203 ? -2.288 6.768 -8.895 1.00 98.31 203 ALA A O 1
ATOM 1651 N N . ILE A 1 204 ? -2.469 6.848 -11.147 1.00 98.62 204 ILE A N 1
ATOM 1652 C CA . ILE A 1 204 ? -3.246 5.621 -11.337 1.00 98.62 204 ILE A CA 1
ATOM 1653 C C . ILE A 1 204 ? -2.683 4.880 -12.550 1.00 98.62 204 ILE A C 1
ATOM 1655 O O . ILE A 1 204 ? -2.736 5.387 -13.674 1.00 98.62 204 ILE A O 1
ATOM 1659 N N . LEU A 1 205 ? -2.191 3.668 -12.324 1.00 98.56 205 LEU A N 1
ATOM 1660 C CA . LEU A 1 205 ? -1.899 2.686 -13.364 1.00 98.56 205 LEU A CA 1
ATOM 1661 C C . LEU A 1 205 ? -3.069 1.709 -13.459 1.00 98.56 205 LEU A C 1
ATOM 1663 O O . LEU A 1 205 ? -3.634 1.341 -12.435 1.00 98.56 205 LEU A O 1
ATOM 1667 N N . MET A 1 206 ? -3.411 1.261 -14.663 1.00 98.38 206 MET A N 1
ATOM 1668 C CA . MET A 1 206 ? -4.425 0.231 -14.894 1.00 98.38 206 MET A CA 1
ATOM 1669 C C . MET A 1 206 ? -3.838 -0.890 -15.743 1.00 98.38 206 MET A C 1
ATOM 1671 O O . MET A 1 206 ? -3.372 -0.643 -16.857 1.00 98.38 206 MET A O 1
ATOM 1675 N N . LEU A 1 207 ? -3.886 -2.123 -15.241 1.00 98.69 207 LEU A N 1
ATOM 1676 C CA . LEU A 1 207 ? -3.419 -3.284 -15.994 1.00 98.69 207 LEU A CA 1
ATOM 1677 C C . LEU A 1 207 ? -4.313 -3.552 -17.217 1.00 98.69 207 LEU A C 1
ATOM 1679 O O . LEU A 1 207 ? -5.534 -3.366 -17.142 1.00 98.69 207 LEU A O 1
ATOM 1683 N N . PRO A 1 208 ? -3.729 -3.982 -18.352 1.00 98.06 208 PRO A N 1
ATOM 1684 C CA . PRO A 1 208 ? -4.487 -4.261 -19.563 1.00 98.06 208 PRO A CA 1
ATOM 1685 C C . PRO A 1 208 ? -5.328 -5.536 -19.411 1.00 98.06 208 PRO A C 1
ATOM 1687 O O . PRO A 1 208 ? -5.158 -6.304 -18.467 1.00 98.06 208 PRO A O 1
ATOM 1690 N N . GLY A 1 209 ? -6.216 -5.781 -20.375 1.00 96.44 209 GLY A N 1
ATOM 1691 C CA . GLY A 1 209 ? -7.010 -7.010 -20.465 1.00 96.44 209 GLY A CA 1
ATOM 1692 C C . GLY A 1 209 ? -8.508 -6.762 -20.639 1.00 96.44 209 GLY A C 1
ATOM 1693 O O . GLY A 1 209 ? -8.998 -5.641 -20.488 1.00 96.44 209 GLY A O 1
ATOM 1694 N N . LYS A 1 210 ? -9.233 -7.816 -21.008 1.00 93.38 210 LYS A N 1
ATOM 1695 C CA . LYS A 1 210 ? -10.677 -7.827 -21.306 1.00 93.38 210 LYS A CA 1
ATOM 1696 C C . LYS A 1 210 ? -11.509 -8.502 -20.212 1.00 93.38 210 LYS A C 1
ATOM 1698 O O . LYS A 1 210 ? -12.697 -8.752 -20.407 1.00 93.38 210 LYS A O 1
ATOM 1703 N N . GLY A 1 211 ? -10.891 -8.802 -19.073 1.00 89.50 211 GLY A N 1
ATOM 1704 C CA . GLY A 1 211 ? -11.522 -9.342 -17.868 1.00 89.50 211 GLY A CA 1
ATOM 1705 C C . GLY A 1 211 ? -11.174 -10.801 -17.579 1.00 89.50 211 GLY A C 1
ATOM 1706 O O . GLY A 1 211 ? -11.444 -11.267 -16.475 1.00 89.50 211 GLY A O 1
ATOM 1707 N N . LYS A 1 212 ? -10.598 -11.527 -18.547 1.00 93.88 212 LYS A N 1
ATOM 1708 C CA . LYS A 1 212 ? -10.192 -12.933 -18.388 1.00 93.88 212 LYS A CA 1
ATOM 1709 C C . LYS A 1 212 ? -8.831 -13.272 -19.004 1.00 93.88 212 LYS A C 1
ATOM 1711 O O . LYS A 1 212 ? -8.496 -14.453 -19.085 1.00 93.88 212 LYS A O 1
ATOM 1716 N N . ASP A 1 213 ? -8.064 -12.275 -19.438 1.00 98.12 213 ASP A N 1
ATOM 1717 C CA . ASP A 1 213 ? -6.821 -12.497 -20.180 1.00 98.12 213 ASP A CA 1
ATOM 1718 C C . ASP A 1 213 ? -5.662 -12.899 -19.251 1.00 98.12 213 ASP A C 1
ATOM 1720 O O . ASP A 1 213 ? -4.777 -13.650 -19.662 1.00 98.12 213 ASP A O 1
ATOM 1724 N N . TYR A 1 214 ? -5.691 -12.464 -17.984 1.00 98.50 214 TYR A N 1
ATOM 1725 C CA . TYR A 1 214 ? -4.597 -12.659 -17.027 1.00 98.50 214 TYR A CA 1
ATOM 1726 C C . TYR A 1 214 ? -5.051 -13.360 -15.728 1.00 98.50 214 TYR A C 1
ATOM 1728 O O . TYR A 1 214 ? -5.106 -12.728 -14.668 1.00 98.50 214 TYR A O 1
ATOM 1736 N N . PRO A 1 215 ? -5.396 -14.665 -15.773 1.00 98.31 215 PRO A N 1
ATOM 1737 C CA . PRO A 1 215 ? -5.754 -15.455 -14.592 1.00 98.31 215 PRO A CA 1
ATOM 1738 C C . PRO A 1 215 ? -4.552 -15.726 -13.673 1.00 98.31 215 PRO A C 1
ATOM 1740 O O . PRO A 1 215 ? -3.655 -16.496 -14.007 1.00 98.31 215 PRO A O 1
ATOM 1743 N N . VAL A 1 216 ? -4.575 -15.171 -12.468 1.00 98.62 216 VAL A N 1
ATOM 1744 C CA . VAL A 1 216 ? -3.600 -15.421 -11.404 1.00 98.62 216 VAL A CA 1
ATOM 1745 C C . VAL A 1 216 ? -4.143 -16.489 -10.461 1.00 98.62 216 VAL A C 1
ATOM 1747 O O . VAL A 1 216 ? -5.158 -16.293 -9.792 1.00 98.62 216 VAL A O 1
ATOM 1750 N N . GLU A 1 217 ? -3.476 -17.633 -10.402 1.00 97.81 217 GLU A N 1
ATOM 1751 C CA . GLU A 1 217 ? -3.879 -18.762 -9.565 1.00 97.81 217 GLU A CA 1
ATOM 1752 C C . GLU A 1 217 ? -3.672 -18.462 -8.070 1.00 97.81 217 GLU A C 1
ATOM 1754 O O . GLU A 1 217 ? -2.828 -17.630 -7.714 1.00 97.81 217 GLU A O 1
ATOM 1759 N N . PRO A 1 218 ? -4.401 -19.155 -7.175 1.00 96.31 218 PRO A N 1
ATOM 1760 C CA . PRO A 1 218 ? -4.149 -19.104 -5.742 1.00 96.31 218 PRO A CA 1
ATOM 1761 C C . PRO A 1 218 ? -2.672 -19.309 -5.417 1.00 96.31 218 PRO A C 1
ATOM 1763 O O . PRO A 1 218 ? -2.038 -20.274 -5.853 1.00 96.31 218 PRO A O 1
ATOM 1766 N N . GLY A 1 219 ? -2.117 -18.393 -4.638 1.00 96.44 219 GLY A N 1
ATOM 1767 C CA . GLY A 1 219 ? -0.737 -18.478 -4.203 1.00 96.44 219 GLY A CA 1
ATOM 1768 C C . GLY A 1 219 ? 0.318 -18.072 -5.232 1.00 96.44 219 GLY A C 1
ATOM 1769 O O . GLY A 1 219 ? 1.513 -18.318 -5.029 1.00 96.44 219 GLY A O 1
ATOM 1770 N N . LYS A 1 220 ? -0.106 -17.490 -6.353 1.00 98.50 220 LYS A N 1
ATOM 1771 C CA . LYS A 1 220 ? 0.771 -16.930 -7.380 1.00 98.50 220 LYS A CA 1
ATOM 1772 C C . LYS A 1 220 ? 0.751 -15.412 -7.343 1.00 98.50 220 LYS A C 1
ATOM 1774 O O . LYS A 1 220 ? -0.041 -14.789 -6.641 1.00 98.50 220 LYS A O 1
ATOM 1779 N N . SER A 1 221 ? 1.660 -14.812 -8.098 1.00 98.75 221 SER A N 1
ATOM 1780 C CA . SER A 1 221 ? 1.839 -13.363 -8.126 1.00 98.75 221 SER A CA 1
ATOM 1781 C C . SER A 1 221 ? 1.990 -12.814 -9.533 1.00 98.75 221 SER A C 1
ATOM 1783 O O . SER A 1 221 ? 2.294 -13.541 -10.479 1.00 98.75 221 SER A O 1
ATOM 1785 N N . ILE A 1 222 ? 1.813 -11.508 -9.645 1.00 98.94 222 ILE A N 1
ATOM 1786 C CA . ILE A 1 222 ? 2.208 -10.706 -10.797 1.00 98.94 222 ILE A CA 1
ATOM 1787 C C . ILE A 1 222 ? 3.251 -9.685 -10.361 1.00 98.94 222 ILE A C 1
ATOM 1789 O O . ILE A 1 222 ? 3.299 -9.294 -9.191 1.00 98.94 222 ILE A O 1
ATOM 1793 N N . VAL A 1 223 ? 4.065 -9.239 -11.310 1.00 98.94 223 VAL A N 1
ATOM 1794 C CA . VAL A 1 223 ? 4.993 -8.121 -11.130 1.00 98.94 223 VAL A CA 1
ATOM 1795 C C . VAL A 1 223 ? 4.625 -7.014 -12.105 1.00 98.94 223 VAL A C 1
ATOM 1797 O O . VAL A 1 223 ? 4.328 -7.285 -13.264 1.00 98.94 223 VAL A O 1
ATOM 1800 N N . VAL A 1 224 ? 4.644 -5.774 -11.625 1.00 98.81 224 VAL A N 1
ATOM 1801 C CA . VAL A 1 224 ? 4.399 -4.568 -12.419 1.00 98.81 224 VAL A CA 1
ATOM 1802 C C . VAL A 1 224 ? 5.574 -3.625 -12.194 1.00 98.81 224 VAL A C 1
ATOM 1804 O O . VAL A 1 224 ? 5.724 -3.090 -11.093 1.00 98.81 224 VAL A O 1
ATOM 1807 N N . CYS A 1 225 ? 6.444 -3.475 -13.191 1.00 98.06 225 CYS A N 1
ATOM 1808 C CA . CYS A 1 225 ? 7.681 -2.696 -13.086 1.00 98.06 225 CYS A CA 1
ATOM 1809 C C . CYS A 1 225 ? 7.674 -1.444 -13.961 1.00 98.06 225 CYS A C 1
ATOM 1811 O O . CYS A 1 225 ? 6.919 -1.358 -14.918 1.00 98.06 225 CYS A O 1
ATOM 1813 N N . ASP A 1 226 ? 8.539 -0.483 -13.655 1.00 94.56 226 ASP A N 1
ATOM 1814 C CA . ASP A 1 226 ? 8.696 0.707 -14.496 1.00 94.56 226 ASP A CA 1
ATOM 1815 C C . ASP A 1 226 ? 9.152 0.357 -15.923 1.00 94.56 226 ASP A C 1
ATOM 1817 O O . ASP A 1 226 ? 8.551 0.830 -16.881 1.00 94.56 226 ASP A O 1
ATOM 1821 N N . ASN A 1 227 ? 10.162 -0.506 -16.064 1.00 93.88 227 ASN A N 1
ATOM 1822 C CA . ASN A 1 227 ? 10.705 -0.922 -17.354 1.00 93.88 227 ASN A CA 1
ATOM 1823 C C . ASN A 1 227 ? 11.218 -2.373 -17.296 1.00 93.88 227 ASN A C 1
ATOM 1825 O O . ASN A 1 227 ? 12.120 -2.694 -16.524 1.00 93.88 227 ASN A O 1
ATOM 1829 N N . ALA A 1 228 ? 10.684 -3.266 -18.123 1.00 97.00 228 ALA A N 1
ATOM 1830 C CA . ALA A 1 228 ? 10.945 -4.705 -18.076 1.00 97.00 228 ALA A CA 1
ATOM 1831 C C . ALA A 1 228 ? 12.203 -5.116 -18.860 1.00 97.00 228 ALA A C 1
ATOM 1833 O O . ALA A 1 228 ? 12.169 -5.961 -19.761 1.00 97.00 228 ALA A O 1
ATOM 1834 N N . ILE A 1 229 ? 13.346 -4.525 -18.511 1.00 96.31 229 ILE A N 1
ATOM 1835 C CA . ILE A 1 229 ? 14.631 -4.772 -19.177 1.00 96.31 229 ILE A CA 1
ATOM 1836 C C . ILE A 1 229 ? 15.670 -5.373 -18.229 1.00 96.31 229 ILE A C 1
ATOM 1838 O O . ILE A 1 229 ? 15.512 -5.444 -17.009 1.00 96.31 229 ILE A O 1
ATOM 1842 N N . ASN A 1 230 ? 16.810 -5.771 -18.789 1.00 97.00 230 ASN A N 1
ATOM 1843 C CA . ASN A 1 230 ? 17.958 -6.139 -17.977 1.00 97.00 230 ASN A CA 1
ATOM 1844 C C . ASN A 1 230 ? 18.721 -4.890 -17.511 1.00 97.00 230 ASN A C 1
ATOM 1846 O O . ASN A 1 230 ? 19.682 -4.477 -18.154 1.00 97.00 230 ASN A O 1
ATOM 1850 N N . HIS A 1 231 ? 18.355 -4.311 -16.366 1.00 96.19 231 HIS A N 1
ATOM 1851 C CA . HIS A 1 231 ? 19.021 -3.101 -15.863 1.00 96.19 231 HIS A CA 1
ATOM 1852 C C . HIS A 1 231 ? 20.506 -3.293 -15.535 1.00 96.19 231 HIS A C 1
ATOM 1854 O O . HIS A 1 231 ? 21.239 -2.303 -15.458 1.00 96.19 231 HIS A O 1
ATOM 1860 N N . LYS A 1 232 ? 20.983 -4.543 -15.407 1.00 96.12 232 LYS A N 1
ATOM 1861 C CA . LYS A 1 232 ? 22.407 -4.847 -15.193 1.00 96.12 232 LYS A CA 1
ATOM 1862 C C . LYS A 1 232 ? 23.309 -4.324 -16.303 1.00 96.12 232 LYS A C 1
ATOM 1864 O O . LYS A 1 232 ? 24.484 -4.070 -16.054 1.00 96.12 232 LYS A O 1
ATOM 1869 N N . THR A 1 233 ? 22.776 -4.150 -17.513 1.00 95.44 233 THR A N 1
ATOM 1870 C CA . THR A 1 233 ? 23.537 -3.600 -18.642 1.00 95.44 233 THR A CA 1
ATOM 1871 C C . THR A 1 233 ? 23.907 -2.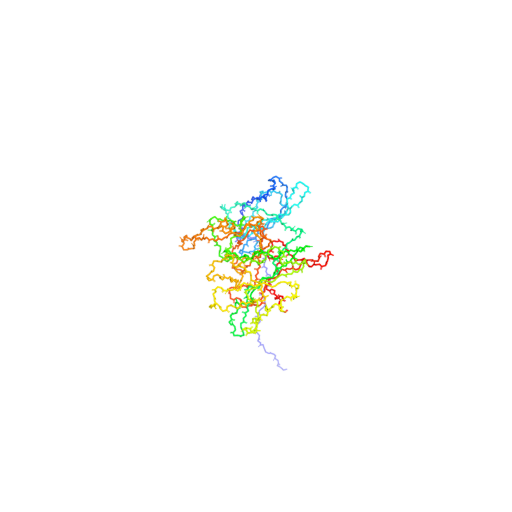136 -18.422 1.00 95.44 233 THR A C 1
ATOM 1873 O O . THR A 1 233 ? 24.954 -1.696 -18.886 1.00 95.44 233 THR A O 1
ATOM 1876 N N . THR A 1 234 ? 23.063 -1.391 -17.705 1.00 94.50 234 THR A N 1
ATOM 1877 C CA . THR A 1 234 ? 23.268 0.032 -17.408 1.00 94.50 234 THR A CA 1
ATOM 1878 C C . THR A 1 234 ? 23.930 0.218 -16.047 1.00 94.50 234 THR A C 1
ATOM 1880 O O . THR A 1 234 ? 24.884 0.983 -15.923 1.00 94.50 234 THR A O 1
ATOM 1883 N N . ASN A 1 235 ? 23.457 -0.498 -15.026 1.00 96.31 235 ASN A N 1
ATOM 1884 C CA . ASN A 1 235 ? 24.035 -0.506 -13.689 1.00 96.31 235 ASN A CA 1
ATOM 1885 C C . ASN A 1 235 ? 24.309 -1.956 -13.253 1.00 96.31 235 ASN A C 1
ATOM 1887 O O . ASN A 1 235 ? 23.348 -2.658 -12.952 1.00 96.31 235 ASN A O 1
ATOM 1891 N N . PRO A 1 236 ? 25.570 -2.413 -13.124 1.00 96.44 236 PRO A N 1
ATOM 1892 C CA . PRO A 1 236 ? 25.875 -3.806 -12.776 1.00 96.44 236 PRO A CA 1
ATOM 1893 C C . PRO A 1 236 ? 25.347 -4.245 -11.398 1.00 96.44 236 PRO A C 1
ATOM 1895 O O . PRO A 1 236 ? 25.196 -5.445 -11.172 1.00 96.44 236 PRO A O 1
ATOM 1898 N N . ASN A 1 237 ? 25.036 -3.299 -10.503 1.00 95.75 237 ASN A N 1
ATOM 1899 C CA . ASN A 1 237 ? 24.412 -3.576 -9.205 1.00 95.75 237 ASN A CA 1
ATOM 1900 C C . ASN A 1 237 ? 22.882 -3.743 -9.289 1.00 95.75 237 ASN A C 1
ATOM 1902 O O . ASN A 1 237 ? 22.274 -4.182 -8.322 1.00 95.75 237 ASN A O 1
ATOM 1906 N N . ALA A 1 238 ? 22.247 -3.368 -10.405 1.00 96.69 238 ALA A N 1
ATOM 1907 C CA . ALA A 1 238 ? 20.798 -3.436 -10.565 1.00 96.69 238 ALA A CA 1
ATOM 1908 C C . ALA A 1 238 ? 20.296 -4.866 -10.846 1.00 96.69 238 ALA A C 1
ATOM 1910 O O . ALA A 1 238 ? 21.052 -5.840 -10.861 1.00 96.69 238 ALA A O 1
ATOM 1911 N N . TYR A 1 239 ? 18.992 -5.000 -11.085 1.00 97.31 239 TYR A N 1
ATOM 1912 C CA . TYR A 1 239 ? 18.327 -6.289 -11.256 1.00 97.31 239 TYR A CA 1
ATOM 1913 C C . TYR A 1 239 ? 17.914 -6.536 -12.708 1.00 97.31 239 TYR A C 1
ATOM 1915 O O . TYR A 1 239 ? 17.712 -5.609 -13.489 1.00 97.31 239 TYR A O 1
ATOM 1923 N N . ASN A 1 240 ? 17.816 -7.812 -13.082 1.00 97.44 240 ASN A N 1
ATOM 1924 C CA . ASN A 1 240 ? 17.296 -8.193 -14.388 1.00 97.44 240 ASN A CA 1
ATOM 1925 C C . ASN A 1 240 ? 15.774 -8.362 -14.287 1.00 97.44 240 ASN A C 1
ATOM 1927 O O . ASN A 1 240 ? 15.322 -9.254 -13.572 1.00 97.44 240 ASN A O 1
ATOM 1931 N N . LEU A 1 241 ? 15.019 -7.516 -14.989 1.00 97.50 241 LEU A N 1
ATOM 1932 C CA . LEU A 1 241 ? 13.557 -7.531 -15.025 1.00 97.50 241 LEU A CA 1
ATOM 1933 C C . LEU A 1 241 ? 13.002 -8.029 -16.365 1.00 97.50 241 LEU A C 1
ATOM 1935 O O . LEU A 1 241 ? 11.839 -7.793 -16.666 1.00 97.50 241 LEU A O 1
ATOM 1939 N N . THR A 1 242 ? 13.792 -8.730 -17.183 1.00 97.94 242 THR A N 1
ATOM 1940 C CA . THR A 1 242 ? 13.240 -9.356 -18.393 1.00 97.94 242 THR A CA 1
ATOM 1941 C C . THR A 1 242 ? 12.235 -10.463 -18.044 1.00 97.94 242 THR A C 1
ATOM 1943 O O . THR A 1 242 ? 12.361 -11.093 -16.984 1.00 97.94 242 THR A O 1
ATOM 1946 N N . PRO A 1 243 ? 11.289 -10.796 -18.947 1.00 98.31 243 PRO A N 1
ATOM 1947 C CA . PRO A 1 243 ? 10.339 -11.895 -18.743 1.00 98.31 243 PRO A CA 1
ATOM 1948 C C . PRO A 1 243 ? 11.002 -13.198 -18.291 1.00 98.31 243 PRO A C 1
ATOM 1950 O O . PRO A 1 243 ? 10.564 -13.810 -17.320 1.00 98.31 243 PRO A O 1
ATOM 1953 N N . ALA A 1 244 ? 12.118 -13.571 -18.927 1.00 97.88 244 ALA A N 1
ATOM 1954 C CA . ALA A 1 244 ? 12.871 -14.785 -18.614 1.00 97.88 244 ALA A CA 1
ATOM 1955 C C . ALA A 1 244 ? 13.479 -14.805 -17.197 1.00 97.88 244 ALA A C 1
ATOM 1957 O O . ALA A 1 244 ? 13.753 -15.879 -16.668 1.00 97.88 244 ALA A O 1
ATOM 1958 N N . ALA A 1 245 ? 13.723 -13.642 -16.587 1.00 97.69 245 ALA A N 1
ATOM 1959 C CA . ALA A 1 245 ? 14.262 -13.543 -15.231 1.00 97.69 245 ALA A CA 1
ATOM 1960 C C . ALA A 1 245 ? 13.168 -13.510 -14.152 1.00 97.69 245 ALA A C 1
ATOM 1962 O O . ALA A 1 245 ? 13.419 -13.911 -13.012 1.00 97.69 245 ALA A O 1
ATOM 1963 N N . VAL A 1 246 ? 11.974 -13.020 -14.499 1.00 98.44 246 VAL A N 1
ATOM 1964 C CA . VAL A 1 246 ? 10.895 -12.744 -13.543 1.00 98.44 246 VAL A CA 1
ATOM 1965 C C . VAL A 1 246 ? 9.823 -13.833 -13.548 1.00 98.44 246 VAL A C 1
ATOM 1967 O O . VAL A 1 246 ? 9.458 -14.329 -12.480 1.00 98.44 246 VAL A O 1
ATOM 1970 N N . ILE A 1 247 ? 9.319 -14.228 -14.721 1.00 98.50 247 ILE A N 1
ATOM 1971 C CA . ILE A 1 247 ? 8.239 -15.216 -14.833 1.00 98.50 247 ILE A CA 1
ATOM 1972 C C . ILE A 1 247 ? 8.746 -16.582 -14.348 1.00 98.50 247 ILE A C 1
ATOM 1974 O O . ILE A 1 247 ? 9.836 -17.031 -14.689 1.00 98.50 247 ILE A O 1
ATOM 1978 N N . GLY A 1 248 ? 7.963 -17.236 -13.492 1.00 97.94 248 GLY A N 1
ATOM 1979 C CA . GLY A 1 248 ? 8.310 -18.476 -12.796 1.00 97.94 248 GLY A CA 1
ATOM 1980 C C . GLY A 1 248 ? 9.105 -18.271 -11.501 1.00 97.94 248 GLY A C 1
ATOM 1981 O O . GLY A 1 248 ? 8.994 -19.094 -10.585 1.00 97.94 248 GLY A O 1
ATOM 1982 N N . LYS A 1 249 ? 9.848 -17.163 -11.347 1.00 98.06 249 LYS A N 1
ATOM 1983 C CA . LYS A 1 249 ? 10.615 -16.895 -10.120 1.00 98.06 249 LYS A CA 1
ATOM 1984 C C . LYS A 1 249 ? 9.670 -16.562 -8.968 1.00 98.06 249 LYS A C 1
ATOM 1986 O O . LYS A 1 249 ? 8.822 -15.675 -9.075 1.00 98.06 249 LYS A O 1
ATOM 1991 N N . ALA A 1 250 ? 9.821 -17.275 -7.848 1.00 96.44 250 ALA A N 1
ATOM 1992 C CA . ALA A 1 250 ? 9.032 -17.084 -6.627 1.00 96.44 250 ALA A CA 1
ATOM 1993 C C . ALA A 1 250 ? 7.512 -16.984 -6.892 1.00 96.44 250 ALA A C 1
ATOM 1995 O O . ALA A 1 250 ? 6.845 -16.087 -6.372 1.00 96.44 250 ALA A O 1
ATOM 1996 N N . GLY A 1 251 ? 6.994 -17.874 -7.750 1.00 96.69 251 GLY A N 1
ATOM 1997 C CA . GLY A 1 251 ? 5.563 -17.989 -8.049 1.00 96.69 251 GLY A CA 1
ATOM 1998 C C . GLY A 1 251 ? 4.979 -16.879 -8.931 1.00 96.69 251 GLY A C 1
ATOM 1999 O O . GLY A 1 251 ? 3.760 -16.723 -8.955 1.00 96.69 251 GLY A O 1
ATOM 2000 N N . THR A 1 252 ? 5.807 -16.098 -9.626 1.00 98.69 252 THR A N 1
ATOM 2001 C CA . THR A 1 252 ? 5.339 -15.029 -10.525 1.00 98.69 252 THR A CA 1
ATOM 2002 C C . THR A 1 252 ? 4.797 -15.618 -11.831 1.00 98.69 252 THR A C 1
ATOM 2004 O O . THR A 1 252 ? 5.527 -16.318 -12.526 1.00 98.69 252 THR A O 1
ATOM 2007 N N . GLN A 1 253 ? 3.536 -15.358 -12.175 1.00 98.62 253 GLN A N 1
ATOM 2008 C CA . GLN A 1 253 ? 2.905 -15.818 -13.421 1.00 98.62 253 GLN A CA 1
ATOM 2009 C C . GLN A 1 253 ? 3.011 -14.797 -14.552 1.00 98.62 253 GLN A C 1
ATOM 2011 O O . GLN A 1 253 ? 3.245 -15.186 -15.692 1.00 98.62 253 GLN A O 1
ATOM 2016 N N . TYR A 1 254 ? 2.860 -13.510 -14.235 1.00 98.81 254 TYR A N 1
ATOM 2017 C CA . TYR A 1 254 ? 2.853 -12.440 -15.229 1.00 98.81 254 TYR A CA 1
ATOM 2018 C C . TYR A 1 254 ? 3.790 -11.307 -14.837 1.00 98.81 254 TYR A C 1
ATOM 2020 O O . TYR A 1 254 ? 3.981 -11.012 -13.654 1.00 98.81 254 TYR A O 1
ATOM 2028 N N . LEU A 1 255 ? 4.334 -10.668 -15.864 1.00 98.81 255 LEU A N 1
ATOM 2029 C CA . LEU A 1 255 ? 5.078 -9.426 -15.789 1.00 98.81 255 LEU A CA 1
ATOM 2030 C C . LEU A 1 255 ? 4.337 -8.393 -16.639 1.00 98.81 255 LEU A C 1
ATOM 2032 O O . LEU A 1 255 ? 3.950 -8.695 -17.764 1.00 98.81 255 LEU A O 1
ATOM 2036 N N . PHE A 1 256 ? 4.153 -7.205 -16.084 1.00 98.75 256 PHE A N 1
ATOM 2037 C CA . PHE A 1 256 ? 3.658 -6.015 -16.763 1.00 98.75 256 PHE A CA 1
ATOM 2038 C C . PHE A 1 256 ? 4.675 -4.896 -16.584 1.00 98.75 256 PHE A C 1
ATOM 2040 O O . PHE A 1 256 ? 5.436 -4.895 -15.610 1.00 98.75 256 PHE A O 1
ATOM 2047 N N . GLU A 1 257 ? 4.633 -3.909 -17.468 1.00 97.81 257 GLU A N 1
ATOM 2048 C CA . GLU A 1 257 ? 5.439 -2.702 -17.322 1.00 97.81 257 GLU A CA 1
ATOM 2049 C C . GLU A 1 257 ? 4.644 -1.415 -17.544 1.00 97.81 257 GLU A C 1
ATOM 2051 O O . GLU A 1 257 ? 3.491 -1.463 -17.961 1.00 97.81 257 GLU A O 1
ATOM 2056 N N . PHE A 1 258 ? 5.216 -0.258 -17.215 1.00 95.69 258 PHE A N 1
ATOM 2057 C CA . PHE A 1 258 ? 4.603 1.049 -17.484 1.00 95.69 258 PHE A CA 1
ATOM 2058 C C . PHE A 1 258 ? 5.620 2.079 -18.009 1.00 95.69 258 PHE A C 1
ATOM 2060 O O . PHE A 1 258 ? 5.734 3.169 -17.441 1.00 95.69 258 PHE A O 1
ATOM 2067 N N . PRO A 1 259 ? 6.344 1.777 -19.103 1.00 92.38 259 PRO A N 1
ATOM 2068 C CA . PRO A 1 259 ? 7.303 2.704 -19.674 1.00 92.38 259 PRO A CA 1
ATOM 2069 C C . PRO A 1 259 ? 6.588 3.922 -20.255 1.00 92.38 259 PRO A C 1
ATOM 2071 O O . PRO A 1 259 ? 5.461 3.862 -20.760 1.00 92.38 259 PRO A O 1
ATOM 2074 N N . ASN A 1 260 ? 7.273 5.055 -20.243 1.00 87.62 260 ASN A N 1
ATOM 2075 C CA . ASN A 1 260 ? 6.808 6.263 -20.887 1.00 87.62 260 ASN A CA 1
ATOM 2076 C C . ASN A 1 260 ? 7.039 6.202 -22.401 1.00 87.62 260 ASN A C 1
ATOM 2078 O O . ASN A 1 260 ? 8.044 6.685 -22.926 1.00 87.62 260 ASN A O 1
ATOM 2082 N N . THR A 1 261 ? 6.067 5.651 -23.121 1.00 83.19 261 THR A N 1
ATOM 2083 C CA . THR A 1 261 ? 6.125 5.545 -24.587 1.00 83.19 261 THR A CA 1
ATOM 2084 C C . THR A 1 261 ? 5.849 6.870 -25.303 1.00 83.19 261 THR A C 1
ATOM 2086 O O . THR A 1 261 ? 6.164 7.016 -26.483 1.00 83.19 261 THR A O 1
ATOM 2089 N N . ASP A 1 262 ? 5.286 7.857 -24.602 1.00 84.25 262 ASP A N 1
ATOM 2090 C CA . ASP A 1 262 ? 4.902 9.152 -25.177 1.00 84.25 262 ASP A CA 1
ATOM 2091 C C . ASP A 1 262 ? 6.095 10.113 -25.330 1.00 84.25 262 ASP A C 1
ATOM 2093 O O . ASP A 1 262 ? 6.069 11.016 -26.170 1.00 84.25 262 ASP A O 1
ATOM 2097 N N . ASN A 1 263 ? 7.150 9.950 -24.521 1.00 81.75 263 ASN A N 1
ATOM 2098 C CA . ASN A 1 263 ? 8.282 10.877 -24.467 1.00 81.75 263 ASN A CA 1
ATOM 2099 C C . ASN A 1 263 ? 9.629 10.152 -24.619 1.00 81.75 263 ASN A C 1
ATOM 2101 O O . ASN A 1 263 ? 10.343 9.960 -23.632 1.00 81.75 263 ASN A O 1
ATOM 2105 N N . PRO A 1 264 ? 10.080 9.895 -25.863 1.00 75.81 264 PRO A N 1
ATOM 2106 C CA . PRO A 1 264 ? 11.346 9.203 -26.137 1.00 75.81 264 PRO A CA 1
ATOM 2107 C C . PRO A 1 264 ? 12.590 9.847 -25.498 1.00 75.81 264 PRO A C 1
ATOM 2109 O O . PRO A 1 264 ? 13.608 9.192 -25.298 1.00 75.81 264 PRO A O 1
ATOM 2112 N N . LYS A 1 265 ? 12.527 11.142 -25.151 1.00 78.44 265 LYS A N 1
ATOM 2113 C CA . LYS A 1 265 ? 13.613 11.875 -24.472 1.00 78.44 265 LYS A CA 1
ATOM 2114 C C . LYS A 1 265 ? 13.896 11.380 -23.051 1.00 78.44 265 LYS A C 1
ATOM 2116 O O . LYS A 1 265 ? 14.961 11.694 -22.528 1.00 78.44 265 LYS A O 1
ATOM 2121 N N . LEU A 1 266 ? 12.959 10.662 -22.431 1.00 79.94 266 LEU A N 1
ATOM 2122 C CA . LEU A 1 266 ? 13.159 10.051 -21.117 1.00 79.94 266 LEU A CA 1
ATOM 2123 C C . LEU A 1 266 ? 14.066 8.814 -21.190 1.00 79.94 266 LEU A C 1
ATOM 2125 O O . LEU A 1 266 ? 14.622 8.416 -20.171 1.00 79.94 266 LEU A O 1
ATOM 2129 N N . GLY A 1 267 ? 14.286 8.261 -22.390 1.00 74.94 267 GLY A N 1
ATOM 2130 C CA . GLY A 1 267 ? 15.195 7.133 -22.600 1.00 74.94 267 GLY A CA 1
ATOM 2131 C C . GLY A 1 267 ? 14.680 5.805 -22.043 1.00 74.94 267 GLY A C 1
ATOM 2132 O O . GLY A 1 267 ? 15.469 4.875 -21.890 1.00 74.94 267 GLY A O 1
ATOM 2133 N N . GLU A 1 268 ? 13.386 5.718 -21.735 1.00 82.75 268 GLU A N 1
ATOM 2134 C CA . GLU A 1 268 ? 12.717 4.468 -21.382 1.00 82.75 268 GLU A CA 1
ATOM 2135 C C . GLU A 1 268 ? 12.465 3.664 -22.663 1.00 82.75 268 GLU A C 1
ATOM 2137 O O . GLU A 1 268 ? 12.027 4.208 -23.680 1.00 82.75 268 GLU A O 1
ATOM 2142 N N . VAL A 1 269 ? 12.834 2.383 -22.637 1.00 84.56 269 VAL A N 1
ATOM 2143 C CA . VAL A 1 269 ? 12.779 1.487 -23.797 1.00 84.56 269 VAL A CA 1
ATOM 2144 C C . VAL A 1 269 ? 11.723 0.435 -23.522 1.00 84.56 269 VAL A C 1
ATOM 2146 O O . VAL A 1 269 ? 11.979 -0.472 -22.735 1.00 84.56 269 VAL A O 1
ATOM 2149 N N . ASP A 1 270 ? 10.595 0.574 -24.211 1.00 91.44 270 ASP A N 1
ATOM 2150 C CA . ASP A 1 270 ? 9.478 -0.372 -24.206 1.00 91.44 270 ASP A CA 1
ATOM 2151 C C . ASP A 1 270 ? 9.940 -1.792 -24.559 1.00 91.44 270 ASP A C 1
ATOM 2153 O O . ASP A 1 270 ? 10.666 -1.985 -25.546 1.00 91.44 270 ASP A O 1
ATOM 2157 N N . ASN A 1 271 ? 9.532 -2.784 -23.767 1.00 95.00 271 ASN A N 1
ATOM 2158 C CA . ASN A 1 271 ? 9.771 -4.186 -24.063 1.00 95.00 271 ASN A CA 1
ATOM 2159 C C . ASN A 1 271 ? 8.523 -4.789 -24.739 1.00 95.00 271 ASN A C 1
ATOM 2161 O O . ASN A 1 271 ? 7.551 -5.127 -24.069 1.00 95.00 271 ASN A O 1
ATOM 2165 N N . PRO A 1 272 ? 8.556 -5.053 -26.060 1.00 94.25 272 PRO A N 1
ATOM 2166 C CA . PRO A 1 272 ? 7.372 -5.487 -26.803 1.00 94.25 272 PRO A CA 1
ATOM 2167 C C . PRO A 1 272 ? 6.841 -6.873 -26.395 1.00 94.25 272 PRO A C 1
ATOM 2169 O O . PRO A 1 272 ? 5.753 -7.257 -26.823 1.00 94.25 272 PRO A O 1
ATOM 2172 N N . GLU A 1 273 ? 7.596 -7.651 -25.611 1.00 95.94 273 GLU A N 1
ATOM 2173 C CA . GLU A 1 273 ? 7.151 -8.940 -25.065 1.00 95.94 273 GLU A CA 1
ATOM 2174 C C . GLU A 1 273 ? 6.327 -8.794 -23.773 1.00 95.94 273 GLU A C 1
ATOM 2176 O O . GLU A 1 273 ? 5.778 -9.783 -23.280 1.00 95.94 273 GLU A O 1
ATOM 2181 N N . VAL A 1 274 ? 6.247 -7.586 -23.207 1.00 98.12 274 VAL A N 1
ATOM 2182 C CA . VAL A 1 274 ? 5.611 -7.311 -21.918 1.00 98.12 274 VAL A CA 1
ATOM 2183 C C . VAL A 1 274 ? 4.392 -6.409 -22.121 1.00 98.12 274 VAL A C 1
ATOM 2185 O O . VAL A 1 274 ? 4.485 -5.381 -22.781 1.00 98.12 274 VAL A O 1
ATOM 2188 N N . PRO A 1 275 ? 3.208 -6.766 -21.591 1.00 98.06 275 PRO A N 1
ATOM 2189 C CA . PRO A 1 275 ? 2.040 -5.902 -21.706 1.00 98.06 275 PRO A CA 1
ATOM 2190 C C . PRO A 1 275 ? 2.161 -4.636 -20.847 1.00 98.06 275 PRO A C 1
ATOM 2192 O O . PRO A 1 275 ? 2.466 -4.707 -19.652 1.00 98.06 275 PRO A O 1
ATOM 2195 N N . ASN A 1 276 ? 1.798 -3.492 -21.432 1.00 97.44 276 ASN A N 1
ATOM 2196 C CA . ASN A 1 276 ? 1.869 -2.202 -20.749 1.00 97.44 276 ASN A CA 1
ATOM 2197 C C . ASN A 1 276 ? 0.621 -1.924 -19.906 1.00 97.44 276 ASN A C 1
ATOM 2199 O O . ASN A 1 276 ? -0.512 -1.935 -20.399 1.00 97.44 276 ASN A O 1
ATOM 2203 N N . ALA A 1 277 ? 0.837 -1.601 -18.635 1.00 97.56 277 ALA A N 1
ATOM 2204 C CA . ALA A 1 277 ? -0.138 -0.931 -17.800 1.00 97.56 277 ALA A CA 1
ATOM 2205 C C . ALA A 1 277 ? -0.341 0.504 -18.299 1.00 97.56 277 ALA A C 1
ATOM 2207 O O . ALA A 1 277 ? 0.601 1.237 -18.602 1.00 97.56 277 ALA A O 1
ATOM 2208 N N . LYS A 1 278 ? -1.601 0.924 -18.375 1.00 95.88 278 LYS A N 1
ATOM 2209 C CA . LYS A 1 278 ? -1.966 2.257 -18.838 1.00 95.88 278 LYS A CA 1
ATOM 2210 C C . LYS A 1 278 ? -1.855 3.257 -17.693 1.00 95.88 278 LYS A C 1
ATOM 2212 O O . LYS A 1 278 ? -2.502 3.077 -16.663 1.00 95.88 278 LYS A O 1
ATOM 2217 N N . VAL A 1 279 ? -1.133 4.355 -17.905 1.00 96.25 279 VAL A N 1
ATOM 2218 C CA . VAL A 1 279 ? -1.213 5.531 -17.028 1.00 96.25 279 VAL A CA 1
ATOM 2219 C C . VAL A 1 279 ? -2.561 6.214 -17.271 1.00 96.25 279 VAL A C 1
ATOM 2221 O O . VAL A 1 279 ? -2.791 6.829 -18.312 1.00 96.25 279 VAL A O 1
ATOM 2224 N N . ILE A 1 280 ? -3.492 6.048 -16.334 1.00 96.75 280 ILE A N 1
ATOM 2225 C CA . ILE A 1 280 ? -4.828 6.656 -16.383 1.00 96.75 280 ILE A CA 1
ATOM 2226 C C . ILE A 1 280 ? -4.769 8.123 -15.964 1.00 96.75 280 ILE A C 1
ATOM 2228 O O . ILE A 1 280 ? -5.452 8.974 -16.533 1.00 96.75 280 ILE A O 1
ATOM 2232 N N . PHE A 1 281 ? -3.958 8.404 -14.951 1.00 97.44 281 PHE A N 1
ATOM 2233 C CA . PHE A 1 281 ? -3.774 9.726 -14.383 1.00 97.44 281 PHE A CA 1
ATOM 2234 C C . PHE A 1 281 ? -2.395 9.812 -13.734 1.00 97.44 281 PHE A C 1
ATOM 2236 O O . PHE A 1 281 ? -1.928 8.838 -13.147 1.00 97.44 281 PHE A O 1
ATOM 2243 N N . THR A 1 282 ? -1.770 10.985 -13.808 1.00 96.88 282 THR A N 1
ATOM 2244 C CA . THR A 1 282 ? -0.597 11.340 -13.011 1.00 96.88 282 THR A CA 1
ATOM 2245 C C . THR A 1 282 ? -0.523 12.857 -12.842 1.00 96.88 282 THR A C 1
ATOM 2247 O O . THR A 1 282 ? -0.803 13.610 -13.778 1.00 96.88 282 THR A O 1
ATOM 2250 N N . THR A 1 283 ? -0.140 13.329 -11.656 1.00 96.19 283 THR A N 1
ATOM 2251 C CA . THR A 1 283 ? 0.187 14.742 -11.407 1.00 96.19 283 THR A CA 1
ATOM 2252 C C . THR A 1 283 ? 1.594 15.100 -11.885 1.00 96.19 283 THR A C 1
ATOM 2254 O O . THR A 1 283 ? 1.957 16.281 -11.946 1.00 96.19 283 THR A O 1
ATOM 2257 N N . MET A 1 284 ? 2.401 14.100 -12.248 1.00 92.69 284 MET A N 1
ATOM 2258 C CA . MET A 1 284 ? 3.741 14.314 -12.770 1.00 92.69 284 MET A CA 1
ATOM 2259 C C . MET A 1 284 ? 3.704 14.793 -14.220 1.00 92.69 284 MET A C 1
ATOM 2261 O O . MET A 1 284 ? 2.801 14.506 -15.005 1.00 92.69 284 MET A O 1
ATOM 2265 N N . LYS A 1 285 ? 4.736 15.547 -14.599 1.00 90.38 285 LYS A N 1
ATOM 2266 C CA . LYS A 1 285 ? 4.890 16.010 -15.978 1.00 90.38 285 LYS A CA 1
ATOM 2267 C C . LYS A 1 285 ? 5.177 14.832 -16.908 1.00 90.38 285 LYS A C 1
ATOM 2269 O O . LYS A 1 285 ? 5.683 13.796 -16.482 1.00 90.38 285 LYS A O 1
ATOM 2274 N N . LEU A 1 286 ? 4.921 15.046 -18.197 1.00 89.44 286 LEU A N 1
ATOM 2275 C CA . LEU A 1 286 ? 5.257 14.104 -19.267 1.00 89.44 286 LEU A CA 1
ATOM 2276 C C . LEU A 1 286 ? 4.588 12.728 -19.119 1.00 89.44 286 LEU A C 1
ATOM 2278 O O . LEU A 1 286 ? 5.115 11.770 -19.651 1.00 89.44 286 LEU A O 1
ATOM 2282 N N . ASN A 1 287 ? 3.447 12.609 -18.431 1.00 88.94 287 ASN A N 1
ATOM 2283 C CA . ASN A 1 287 ? 2.744 11.328 -18.253 1.00 88.94 287 ASN A CA 1
ATOM 2284 C C . ASN A 1 287 ? 3.595 10.247 -17.537 1.00 88.94 287 ASN A C 1
ATOM 2286 O O . ASN A 1 287 ? 3.535 9.070 -17.871 1.00 88.94 287 ASN A O 1
ATOM 2290 N N . THR A 1 288 ? 4.444 10.655 -16.587 1.00 90.19 288 THR A N 1
ATOM 2291 C CA . THR A 1 288 ? 5.348 9.753 -15.846 1.00 90.19 288 THR A CA 1
ATOM 2292 C C . THR A 1 288 ? 4.760 9.298 -14.511 1.00 90.19 288 THR A C 1
ATOM 2294 O O . THR A 1 288 ? 3.915 9.978 -13.929 1.00 90.19 288 THR A O 1
ATOM 2297 N N . VAL A 1 289 ? 5.235 8.164 -13.996 1.00 93.62 289 VAL A N 1
ATOM 2298 C CA . VAL A 1 289 ? 4.944 7.685 -12.639 1.00 93.62 289 VAL A CA 1
ATOM 2299 C C . VAL A 1 289 ? 6.264 7.288 -11.987 1.00 93.62 289 VAL A C 1
ATOM 2301 O O . VAL A 1 289 ? 6.971 6.426 -12.498 1.00 93.62 289 VAL A O 1
ATOM 2304 N N . TYR A 1 290 ? 6.607 7.917 -10.861 1.00 91.12 290 TYR A N 1
ATOM 2305 C CA . TYR A 1 290 ? 7.839 7.628 -10.128 1.00 91.12 290 TYR A CA 1
ATOM 2306 C C . TYR A 1 290 ? 7.540 7.286 -8.677 1.00 91.12 290 TYR A C 1
ATOM 2308 O O . TYR A 1 290 ? 6.898 8.056 -7.972 1.00 91.12 290 TYR A O 1
ATOM 2316 N N . LEU A 1 291 ? 8.100 6.171 -8.211 1.00 95.31 291 LEU A N 1
ATOM 2317 C CA . LEU A 1 291 ? 7.996 5.760 -6.814 1.00 95.31 291 LEU A CA 1
ATOM 2318 C C . LEU A 1 291 ? 9.007 6.522 -5.962 1.00 95.31 291 LEU A C 1
ATOM 2320 O O . LEU A 1 291 ? 10.216 6.516 -6.252 1.00 95.31 291 LEU A O 1
ATOM 2324 N N . HIS A 1 292 ? 8.536 7.161 -4.891 1.00 93.75 292 HIS A N 1
ATOM 2325 C CA . HIS A 1 292 ? 9.409 7.965 -4.045 1.00 93.75 292 HIS A CA 1
ATOM 2326 C C . HIS A 1 292 ? 10.438 7.087 -3.314 1.00 93.75 292 HIS A C 1
ATOM 2328 O O . HIS A 1 292 ? 10.111 6.332 -2.400 1.00 93.75 292 HIS A O 1
ATOM 2334 N N . ASN A 1 293 ? 11.728 7.237 -3.636 1.00 93.69 293 ASN A N 1
ATOM 2335 C CA . ASN A 1 293 ? 12.774 6.299 -3.195 1.00 93.69 293 ASN A CA 1
ATOM 2336 C C . ASN A 1 293 ? 13.148 6.311 -1.703 1.00 93.69 293 ASN A C 1
ATOM 2338 O O . ASN A 1 293 ? 14.099 5.643 -1.294 1.00 93.69 293 ASN A O 1
ATOM 2342 N N . ARG A 1 294 ? 12.435 7.081 -0.881 1.00 93.94 294 ARG A N 1
ATOM 2343 C CA . ARG A 1 294 ? 12.531 7.030 0.588 1.00 93.94 294 ARG A CA 1
ATOM 2344 C C . ARG A 1 294 ? 11.258 6.479 1.235 1.00 93.94 294 ARG A C 1
ATOM 2346 O O . ARG A 1 294 ? 11.241 6.323 2.448 1.00 93.94 294 ARG A O 1
ATOM 2353 N N . GLY A 1 295 ? 10.234 6.175 0.433 1.00 88.88 295 GLY A N 1
ATOM 2354 C CA . GLY A 1 295 ? 8.935 5.709 0.900 1.00 88.88 295 GLY A CA 1
ATOM 2355 C C . GLY A 1 295 ? 8.186 6.829 1.602 1.00 88.88 295 GLY A C 1
ATOM 2356 O O . GLY A 1 295 ? 8.088 6.814 2.813 1.00 88.88 295 GLY A O 1
ATOM 2357 N N . ALA A 1 296 ? 7.774 7.855 0.858 1.00 93.44 296 ALA A N 1
ATOM 2358 C CA . ALA A 1 296 ? 7.001 8.990 1.376 1.00 93.44 296 ALA A CA 1
ATOM 2359 C C . ALA A 1 296 ? 5.640 9.019 0.676 1.00 93.44 296 ALA A C 1
ATOM 2361 O O . ALA A 1 296 ? 5.258 10.023 0.076 1.00 93.44 296 ALA A O 1
ATOM 2362 N N . GLU A 1 297 ? 4.990 7.860 0.652 1.00 95.69 297 GLU A N 1
ATOM 2363 C CA . GLU A 1 297 ? 3.921 7.544 -0.287 1.00 95.69 297 GLU A CA 1
ATOM 2364 C C . GLU A 1 297 ? 3.123 6.347 0.230 1.00 95.69 297 GLU A C 1
ATOM 2366 O O . GLU A 1 297 ? 3.679 5.436 0.843 1.00 95.69 297 GLU A O 1
ATOM 2371 N N . THR A 1 298 ? 1.817 6.355 -0.009 1.00 98.19 298 THR A N 1
ATOM 2372 C CA . THR A 1 298 ? 0.949 5.193 0.206 1.00 98.19 298 THR A CA 1
ATOM 2373 C C . THR A 1 298 ? 0.598 4.588 -1.137 1.00 98.19 298 THR A C 1
ATOM 2375 O O . THR A 1 298 ? 0.251 5.311 -2.074 1.00 98.19 298 THR A O 1
ATOM 2378 N N . TYR A 1 299 ? 0.675 3.265 -1.210 1.00 98.69 299 TYR A N 1
ATOM 2379 C CA . TYR A 1 299 ? 0.298 2.495 -2.385 1.00 98.69 299 TYR A CA 1
ATOM 2380 C C . TYR A 1 299 ? -1.004 1.762 -2.105 1.00 98.69 299 TYR A C 1
ATOM 2382 O O . TYR A 1 299 ? -1.148 1.176 -1.037 1.00 98.69 299 TYR A O 1
ATOM 2390 N N . ALA A 1 300 ? -1.927 1.759 -3.057 1.00 98.69 300 ALA A N 1
ATOM 2391 C CA . ALA A 1 300 ? -3.154 0.978 -2.975 1.00 98.69 300 ALA A CA 1
ATOM 2392 C C . ALA A 1 300 ? -3.373 0.199 -4.269 1.00 98.69 300 ALA A C 1
ATOM 2394 O O . ALA A 1 300 ? -3.031 0.677 -5.352 1.00 98.69 300 ALA A O 1
ATOM 2395 N N . ILE A 1 301 ? -3.973 -0.980 -4.153 1.00 98.62 301 ILE A N 1
ATOM 2396 C CA . ILE A 1 301 ? -4.517 -1.721 -5.286 1.00 98.62 301 ILE A CA 1
ATOM 2397 C C . ILE A 1 301 ? -6.037 -1.710 -5.215 1.00 98.62 301 ILE A C 1
ATOM 2399 O O . ILE A 1 301 ? -6.628 -1.878 -4.150 1.00 98.62 301 ILE A O 1
ATOM 2403 N N . ALA A 1 302 ? -6.677 -1.460 -6.350 1.00 98.19 302 ALA A N 1
ATOM 2404 C CA . ALA A 1 302 ? -8.116 -1.240 -6.409 1.00 98.19 302 ALA A CA 1
ATOM 2405 C C . ALA A 1 302 ? -8.713 -1.759 -7.716 1.00 98.19 302 ALA A C 1
ATOM 2407 O O . ALA A 1 302 ? -7.999 -2.111 -8.657 1.00 98.19 302 ALA A O 1
ATOM 2408 N N . ARG A 1 303 ? -10.040 -1.762 -7.797 1.00 96.12 303 ARG A N 1
ATOM 2409 C CA . ARG A 1 303 ? -10.778 -1.950 -9.051 1.00 96.12 303 ARG A CA 1
ATOM 2410 C C . ARG A 1 303 ? -11.777 -0.828 -9.226 1.00 96.12 303 ARG A C 1
ATOM 2412 O O . ARG A 1 303 ? -12.230 -0.247 -8.251 1.00 96.12 303 ARG A O 1
ATOM 2419 N N . LEU A 1 304 ? -12.134 -0.518 -10.468 1.00 95.44 304 LEU A N 1
ATOM 2420 C CA . LEU A 1 304 ? -13.320 0.305 -10.678 1.00 95.44 304 LEU A CA 1
ATOM 2421 C C . LEU A 1 304 ? -14.538 -0.418 -10.095 1.00 95.44 304 LEU A C 1
ATOM 2423 O O . LEU A 1 304 ? -14.619 -1.647 -10.162 1.00 95.44 304 LEU A O 1
ATOM 2427 N N . GLY A 1 305 ? -15.457 0.359 -9.524 1.00 87.88 305 GLY A N 1
ATOM 2428 C CA . GLY A 1 305 ? -16.709 -0.164 -8.995 1.00 87.88 305 GLY A CA 1
ATOM 2429 C C . GLY A 1 305 ? -17.497 -0.929 -10.053 1.00 87.88 305 GLY A C 1
ATOM 2430 O O . GLY A 1 305 ? -17.327 -0.731 -11.260 1.00 87.88 305 GLY A O 1
ATOM 2431 N N . GLU A 1 306 ? -18.373 -1.814 -9.592 1.00 85.12 306 GLU A N 1
ATOM 2432 C CA . GLU A 1 306 ? -19.197 -2.622 -10.481 1.00 85.12 306 GLU A CA 1
ATOM 2433 C C . GLU A 1 306 ? -20.004 -1.721 -11.430 1.00 85.12 306 GLU A C 1
ATOM 2435 O O . GLU A 1 306 ? -20.637 -0.754 -11.008 1.00 85.12 306 GLU A O 1
ATOM 2440 N N . ASN A 1 307 ? -19.958 -2.023 -12.730 1.00 89.50 307 ASN A N 1
ATOM 2441 C CA . ASN A 1 307 ? -20.595 -1.238 -13.796 1.00 89.50 307 ASN A CA 1
ATOM 2442 C C . ASN A 1 307 ? -20.092 0.210 -13.965 1.00 89.50 307 ASN A C 1
ATOM 2444 O O . ASN A 1 307 ? -20.724 0.972 -14.691 1.00 89.50 307 ASN A O 1
ATOM 2448 N N . ILE A 1 308 ? -18.956 0.590 -13.371 1.00 96.00 308 ILE A N 1
ATOM 2449 C CA . ILE A 1 308 ? -18.322 1.888 -13.627 1.00 96.00 308 ILE A CA 1
ATOM 2450 C C . ILE A 1 308 ? -17.273 1.744 -14.728 1.00 96.00 308 ILE A C 1
ATOM 2452 O O . ILE A 1 308 ? -16.238 1.097 -14.560 1.00 96.00 308 ILE A O 1
ATOM 2456 N N . SER A 1 309 ? -17.510 2.390 -15.868 1.00 95.88 309 SER A N 1
ATOM 2457 C CA . SER A 1 309 ? -16.504 2.500 -16.921 1.00 95.88 309 SER A CA 1
ATOM 2458 C C . SER A 1 309 ? -15.401 3.493 -16.546 1.00 95.88 309 SER A C 1
ATOM 2460 O O . SER A 1 309 ? -15.594 4.433 -15.773 1.00 95.88 309 SER A O 1
ATOM 2462 N N . LEU A 1 310 ? -14.233 3.351 -17.178 1.00 96.50 310 LEU A N 1
ATOM 2463 C CA . LEU A 1 310 ? -13.132 4.302 -17.015 1.00 96.50 310 LEU A CA 1
ATOM 2464 C C . LEU A 1 310 ? -13.542 5.748 -17.360 1.00 96.50 310 LEU A C 1
ATOM 2466 O O . LEU A 1 310 ? -13.107 6.692 -16.706 1.00 96.50 310 LEU A O 1
ATOM 2470 N N . ASN A 1 311 ? -14.387 5.936 -18.376 1.00 97.44 311 ASN A N 1
ATOM 2471 C CA . ASN A 1 311 ? -14.850 7.270 -18.764 1.00 97.44 311 ASN A CA 1
ATOM 2472 C C . ASN A 1 311 ? -15.770 7.882 -17.701 1.00 97.44 311 ASN A C 1
ATOM 2474 O O . ASN A 1 311 ? -15.660 9.070 -17.406 1.00 97.44 311 ASN A O 1
ATOM 2478 N N . GLU A 1 312 ? -16.662 7.089 -17.108 1.00 97.69 312 GLU A N 1
ATOM 2479 C CA . GLU A 1 312 ? -17.496 7.543 -15.989 1.00 97.69 312 GLU A CA 1
ATOM 2480 C C . GLU A 1 312 ? -16.637 7.885 -14.776 1.00 97.69 312 GLU A C 1
ATOM 2482 O O . GLU A 1 312 ? -16.820 8.953 -14.189 1.00 97.69 312 GLU A O 1
ATOM 2487 N N . TYR A 1 313 ? -15.635 7.053 -14.474 1.00 98.25 313 TYR A N 1
ATOM 2488 C CA . TYR A 1 313 ? -14.667 7.325 -13.418 1.00 98.25 313 TYR A CA 1
ATOM 2489 C C . TYR A 1 313 ? -14.002 8.702 -13.589 1.00 98.25 313 TYR A C 1
ATOM 2491 O O . TYR A 1 313 ? -14.080 9.558 -12.704 1.00 98.25 313 TYR A O 1
ATOM 2499 N N . LEU A 1 314 ? -13.421 8.952 -14.767 1.00 97.81 314 LEU A N 1
ATOM 2500 C CA . LEU A 1 314 ? -12.723 10.204 -15.083 1.00 97.81 314 LEU A CA 1
ATOM 2501 C C . LEU A 1 314 ? -13.643 11.441 -15.081 1.00 97.81 314 LEU A C 1
ATOM 2503 O O . LEU A 1 314 ? -13.176 12.574 -14.943 1.00 97.81 314 LEU A O 1
ATOM 2507 N N . ASN A 1 315 ? -14.955 11.251 -15.206 1.00 97.44 315 ASN A N 1
ATOM 2508 C CA . ASN A 1 315 ? -15.923 12.342 -15.153 1.00 97.44 315 ASN A CA 1
ATOM 2509 C C . ASN A 1 315 ? -16.450 12.607 -13.737 1.00 97.44 315 ASN A C 1
ATOM 2511 O O . ASN A 1 315 ? -16.675 13.766 -13.389 1.00 97.44 315 ASN A O 1
ATOM 2515 N N . GLN A 1 316 ? -16.647 11.565 -12.927 1.00 97.38 316 GLN A N 1
ATOM 2516 C CA . GLN A 1 316 ? -17.405 11.655 -11.673 1.00 97.38 316 GLN A CA 1
ATOM 2517 C C . GLN A 1 316 ? -16.530 11.640 -10.411 1.00 97.38 316 GLN A C 1
ATOM 2519 O O . GLN A 1 316 ? -16.936 12.166 -9.377 1.00 97.38 316 GLN A O 1
ATOM 2524 N N . TYR A 1 317 ? -15.315 11.092 -10.480 1.00 98.00 317 TYR A N 1
ATOM 2525 C CA . TYR A 1 317 ? -14.481 10.836 -9.298 1.00 98.00 317 TYR A CA 1
ATOM 2526 C C . TYR A 1 317 ? -13.322 11.825 -9.166 1.00 98.00 317 TYR A C 1
ATOM 2528 O O . TYR A 1 317 ? -12.244 11.495 -8.667 1.00 98.00 317 TYR A O 1
ATOM 2536 N N . LYS A 1 318 ? -13.553 13.070 -9.587 1.00 98.12 318 LYS A N 1
ATOM 2537 C CA . LYS A 1 318 ? -12.637 14.178 -9.310 1.00 98.12 318 LYS A CA 1
ATOM 2538 C C . LYS A 1 318 ? -12.686 14.563 -7.835 1.00 98.12 318 LYS A C 1
ATOM 2540 O O . LYS A 1 318 ? -13.699 14.409 -7.147 1.00 98.12 318 LYS A O 1
ATOM 2545 N N . TYR A 1 319 ? -11.569 15.080 -7.359 1.00 98.44 319 TYR A N 1
ATOM 2546 C CA . TYR A 1 319 ? -11.404 15.611 -6.023 1.00 98.44 319 TYR A CA 1
ATOM 2547 C C . TYR A 1 319 ? -10.725 16.972 -6.102 1.00 98.44 319 TYR A C 1
ATOM 2549 O O . TYR A 1 319 ? -9.511 17.082 -6.291 1.00 98.44 319 TYR A O 1
ATOM 2557 N N . ASP A 1 320 ? -11.544 18.006 -5.944 1.00 98.44 320 ASP A N 1
ATOM 2558 C CA . ASP A 1 320 ? -11.085 19.375 -5.789 1.00 98.44 320 ASP A CA 1
ATOM 2559 C C . ASP A 1 320 ? -10.875 19.662 -4.307 1.00 98.44 320 ASP A C 1
ATOM 2561 O O . ASP A 1 320 ? -11.775 19.462 -3.486 1.00 98.44 320 ASP A O 1
ATOM 2565 N N . TYR A 1 321 ? -9.686 20.143 -3.963 1.00 97.94 321 TYR A N 1
ATOM 2566 C CA . TYR A 1 321 ? -9.336 20.431 -2.581 1.00 97.94 321 TYR A CA 1
ATOM 2567 C C . TYR A 1 321 ? -8.494 21.690 -2.450 1.00 97.94 321 TYR A C 1
ATOM 2569 O O . TYR A 1 321 ? -7.882 22.188 -3.404 1.00 97.94 321 TYR A O 1
ATOM 2577 N N . SER A 1 322 ? -8.467 22.214 -1.230 1.00 97.75 322 SER A N 1
ATOM 2578 C CA . SER A 1 322 ? -7.600 23.323 -0.866 1.00 97.75 322 SER A CA 1
ATOM 2579 C C . SER A 1 322 ? -6.938 23.110 0.483 1.00 97.75 322 SER A C 1
ATOM 2581 O O . SER A 1 322 ? -7.455 22.379 1.324 1.00 97.75 322 SER A O 1
ATOM 2583 N N . TYR A 1 323 ? -5.789 23.749 0.677 1.00 96.25 323 TYR A N 1
ATOM 2584 C CA . TYR A 1 323 ? -5.112 23.816 1.967 1.00 96.25 323 TYR A CA 1
ATOM 2585 C C . TYR A 1 323 ? -4.364 25.143 2.105 1.00 96.25 323 TYR A C 1
ATOM 2587 O O . TYR A 1 323 ? -3.945 25.751 1.112 1.00 96.25 323 TYR A O 1
ATOM 2595 N N . LEU A 1 324 ? -4.185 25.576 3.350 1.00 94.56 324 LEU A N 1
ATOM 2596 C CA . LEU A 1 324 ? -3.330 26.701 3.708 1.00 94.56 324 LEU A CA 1
ATOM 2597 C C . LEU A 1 324 ? -1.900 26.186 3.905 1.00 94.56 324 LEU A C 1
ATOM 2599 O O . LEU A 1 324 ? -1.686 25.216 4.631 1.00 94.56 324 LEU A O 1
ATOM 2603 N N . ASN A 1 325 ? -0.915 26.791 3.244 1.00 89.88 325 ASN A N 1
ATOM 2604 C CA . ASN A 1 325 ? 0.485 26.478 3.529 1.00 89.88 325 ASN A CA 1
ATOM 2605 C C . ASN A 1 325 ? 1.010 27.293 4.728 1.00 89.88 325 ASN A C 1
ATOM 2607 O O . ASN A 1 325 ? 0.377 28.243 5.181 1.00 89.88 325 ASN A O 1
ATOM 2611 N N . GLU A 1 326 ? 2.215 26.966 5.196 1.00 86.69 326 GLU A N 1
ATOM 2612 C CA . GLU A 1 326 ? 2.868 27.662 6.320 1.00 86.69 326 GLU A CA 1
ATOM 2613 C C . GLU A 1 326 ? 3.106 29.162 6.067 1.00 86.69 326 GLU A C 1
ATOM 2615 O O . GLU A 1 326 ? 3.194 29.940 7.008 1.00 86.69 326 GLU A O 1
ATOM 2620 N N . ALA A 1 327 ? 3.160 29.588 4.800 1.00 90.69 327 ALA A N 1
ATOM 2621 C CA . ALA A 1 327 ? 3.291 30.992 4.407 1.00 90.69 327 ALA A CA 1
ATOM 2622 C C . ALA A 1 327 ? 1.937 31.733 4.307 1.00 90.69 327 ALA A C 1
ATOM 2624 O O . ALA A 1 327 ? 1.885 32.859 3.811 1.00 90.69 327 ALA A O 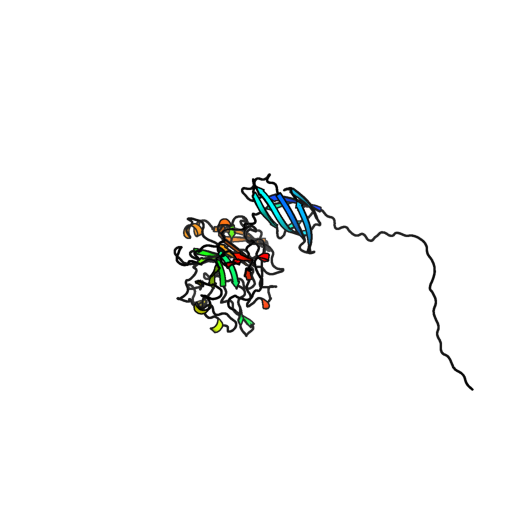1
ATOM 2625 N N . GLY A 1 328 ? 0.828 31.109 4.720 1.00 91.69 328 GLY A N 1
ATOM 2626 C CA . GLY A 1 328 ? -0.508 31.711 4.709 1.00 91.69 328 GLY A CA 1
ATOM 2627 C C . GLY A 1 328 ? -1.162 31.802 3.324 1.00 91.69 328 GLY A C 1
ATOM 2628 O O . GLY A 1 328 ? -2.122 32.543 3.137 1.00 91.69 328 GLY A O 1
ATOM 2629 N N . ASN A 1 329 ? -0.649 31.085 2.324 1.00 95.00 329 ASN A N 1
ATOM 2630 C CA . ASN A 1 329 ? -1.208 31.049 0.972 1.00 95.00 329 ASN A CA 1
ATOM 2631 C C . ASN A 1 329 ? -2.183 29.874 0.831 1.00 95.00 329 ASN A C 1
ATOM 2633 O O . ASN A 1 329 ? -1.875 28.749 1.230 1.00 95.00 329 ASN A O 1
ATOM 2637 N N . ILE A 1 330 ? -3.337 30.124 0.208 1.00 96.00 330 ILE A N 1
ATOM 2638 C CA . ILE A 1 330 ? -4.316 29.082 -0.115 1.00 96.00 330 ILE A CA 1
ATOM 2639 C C . ILE A 1 330 ? -3.947 28.459 -1.458 1.00 96.00 330 ILE A C 1
ATOM 2641 O O . ILE A 1 330 ? -3.979 29.122 -2.496 1.00 96.00 330 ILE A O 1
ATOM 2645 N N . PHE A 1 331 ? -3.647 27.165 -1.446 1.00 95.50 331 PHE A N 1
ATOM 2646 C CA . PHE A 1 331 ? -3.456 26.379 -2.657 1.00 95.50 331 PHE A CA 1
ATOM 2647 C C . PHE A 1 331 ? -4.739 25.636 -2.995 1.00 95.50 331 PHE A C 1
ATOM 2649 O O . PHE A 1 331 ? -5.370 25.061 -2.115 1.00 95.50 331 PHE A O 1
ATOM 2656 N N . LYS A 1 332 ? -5.101 25.632 -4.280 1.00 97.25 332 LYS A N 1
ATOM 2657 C CA . LYS A 1 332 ? -6.180 24.810 -4.835 1.00 97.25 332 LYS A CA 1
ATOM 2658 C C . LYS A 1 332 ? -5.587 23.755 -5.762 1.00 97.25 332 LYS A C 1
ATOM 2660 O O . LYS A 1 332 ? -4.626 24.037 -6.489 1.00 97.25 332 LYS A O 1
ATOM 2665 N N . ARG A 1 333 ? -6.131 22.547 -5.711 1.00 97.00 333 ARG A N 1
ATOM 2666 C CA . ARG A 1 333 ? -5.710 21.390 -6.504 1.00 97.00 333 ARG A CA 1
ATOM 2667 C C . ARG A 1 333 ? -6.939 20.609 -6.952 1.00 97.00 333 ARG A C 1
ATOM 2669 O O . ARG A 1 333 ? -7.983 20.689 -6.314 1.00 97.00 333 ARG A O 1
ATOM 2676 N N . SER A 1 334 ? -6.782 19.889 -8.054 1.00 97.44 334 SER A N 1
ATOM 2677 C CA . SER A 1 334 ? -7.783 18.984 -8.606 1.00 97.44 334 SER A CA 1
ATOM 2678 C C . SER A 1 334 ? -7.061 17.708 -9.007 1.00 97.44 334 SER A C 1
ATOM 2680 O O . SER A 1 334 ? -6.130 17.755 -9.814 1.00 97.44 334 SER A O 1
ATOM 2682 N N . VAL A 1 335 ? -7.442 16.601 -8.384 1.00 98.19 335 VAL A N 1
ATOM 2683 C CA . VAL A 1 335 ? -6.919 15.256 -8.655 1.00 98.19 335 VAL A CA 1
ATOM 2684 C C . VAL A 1 335 ? -8.087 14.278 -8.755 1.00 98.19 335 VAL A C 1
ATOM 2686 O O . VAL A 1 335 ? -9.244 14.698 -8.799 1.00 98.19 335 VAL A O 1
ATOM 2689 N N . TYR A 1 336 ? -7.812 12.979 -8.788 1.00 98.69 336 TYR A N 1
ATOM 2690 C CA . TYR A 1 336 ? -8.845 11.955 -8.670 1.00 98.69 336 TYR A CA 1
ATOM 2691 C C . TYR A 1 336 ? -8.850 11.324 -7.278 1.00 98.69 336 TYR A C 1
ATOM 2693 O O . TYR A 1 336 ? -7.918 11.486 -6.487 1.00 98.69 336 TYR A O 1
ATOM 2701 N N . LYS A 1 337 ? -9.929 10.610 -6.974 1.00 98.56 337 LYS A N 1
ATOM 2702 C CA . LYS A 1 337 ? -10.087 9.826 -5.748 1.00 98.56 337 LYS A CA 1
ATOM 2703 C C . LYS A 1 337 ? -10.560 8.413 -6.075 1.00 98.56 337 LYS A C 1
ATOM 2705 O O . LYS A 1 337 ? -11.263 8.207 -7.062 1.00 98.56 337 LYS A O 1
ATOM 2710 N N . ILE A 1 338 ? -10.183 7.452 -5.244 1.00 98.69 338 ILE A N 1
ATOM 2711 C CA . ILE A 1 338 ? -10.660 6.069 -5.285 1.00 98.69 338 ILE A CA 1
ATOM 2712 C C . ILE A 1 338 ? -11.550 5.861 -4.058 1.00 98.69 338 ILE A C 1
ATOM 2714 O O . ILE A 1 338 ? -11.061 6.058 -2.948 1.00 98.69 338 ILE A O 1
ATOM 2718 N N . PRO A 1 339 ? -12.841 5.522 -4.203 1.00 97.94 339 PRO A N 1
ATOM 2719 C CA . PRO A 1 339 ? -13.677 5.141 -3.068 1.00 97.94 339 PRO A CA 1
ATOM 2720 C C . PRO A 1 339 ? -13.015 4.054 -2.221 1.00 97.94 339 PRO A C 1
ATOM 2722 O O . PRO A 1 339 ? -12.434 3.117 -2.759 1.00 97.94 339 PRO A O 1
ATOM 2725 N N . ASN A 1 340 ? -13.109 4.166 -0.897 1.00 95.94 340 ASN A N 1
ATOM 2726 C CA . ASN A 1 340 ? -12.457 3.214 0.006 1.00 95.94 340 ASN A CA 1
ATOM 2727 C C . ASN A 1 340 ? -12.955 1.774 -0.204 1.00 95.94 340 ASN A C 1
ATOM 2729 O O . ASN A 1 340 ? -12.170 0.838 -0.124 1.00 95.94 340 ASN A O 1
ATOM 2733 N N . GLU A 1 341 ? -14.232 1.609 -0.553 1.00 92.69 341 GLU A N 1
ATOM 2734 C CA . GLU A 1 341 ? -14.859 0.324 -0.900 1.00 92.69 341 GLU A CA 1
ATOM 2735 C C . GLU A 1 341 ? -14.273 -0.362 -2.148 1.00 92.69 341 GLU A C 1
ATOM 2737 O O . GLU A 1 341 ? -14.501 -1.548 -2.359 1.00 92.69 341 GLU A O 1
ATOM 2742 N N . TRP A 1 342 ? -13.529 0.361 -2.988 1.00 96.19 342 TRP A N 1
ATOM 2743 C CA . TRP A 1 342 ? -12.919 -0.183 -4.206 1.00 96.19 342 TRP A CA 1
ATOM 2744 C C . TRP A 1 342 ? -11.500 -0.704 -3.985 1.00 96.19 342 TRP A C 1
ATOM 2746 O O . TRP A 1 342 ? -10.915 -1.313 -4.886 1.00 96.19 342 TRP A O 1
ATOM 2756 N N . ILE A 1 343 ? -10.921 -0.409 -2.821 1.00 97.31 343 ILE A N 1
ATOM 2757 C CA . ILE A 1 343 ? -9.542 -0.738 -2.489 1.00 97.31 343 ILE A CA 1
ATOM 2758 C C . ILE A 1 343 ? -9.507 -2.163 -1.951 1.00 97.31 343 ILE A C 1
ATOM 2760 O O . ILE A 1 343 ? -10.138 -2.471 -0.944 1.00 97.31 343 ILE A O 1
ATOM 2764 N N . ALA A 1 344 ? -8.761 -3.021 -2.642 1.00 94.62 344 ALA A N 1
ATOM 2765 C CA . ALA A 1 344 ? -8.548 -4.401 -2.227 1.00 94.62 344 ALA A CA 1
ATOM 2766 C C . ALA A 1 344 ? -7.484 -4.488 -1.127 1.00 94.62 344 ALA A C 1
ATOM 2768 O O . ALA A 1 344 ? -7.637 -5.263 -0.190 1.00 94.62 344 ALA A O 1
ATOM 2769 N N . ASP A 1 345 ? -6.423 -3.685 -1.234 1.00 97.88 345 ASP A N 1
ATOM 2770 C CA . ASP A 1 345 ? -5.322 -3.665 -0.271 1.00 97.88 345 ASP A CA 1
ATOM 2771 C C . ASP A 1 345 ? -4.509 -2.367 -0.394 1.00 97.88 345 ASP A C 1
ATOM 2773 O O . ASP A 1 345 ? -4.484 -1.730 -1.455 1.00 97.88 345 ASP A O 1
ATOM 2777 N N . ALA A 1 346 ? -3.825 -1.978 0.682 1.00 98.12 346 ALA A N 1
ATOM 2778 C CA . ALA A 1 346 ? -2.930 -0.830 0.694 1.00 98.12 346 ALA A CA 1
ATOM 2779 C C . ALA A 1 346 ? -1.698 -1.059 1.574 1.00 98.12 346 ALA A C 1
ATOM 2781 O O . ALA A 1 346 ? -1.689 -1.889 2.478 1.00 98.12 346 ALA A O 1
ATOM 2782 N N . ALA A 1 347 ? -0.648 -0.293 1.291 1.00 98.44 347 ALA A N 1
ATOM 2783 C CA . ALA A 1 347 ? 0.570 -0.254 2.078 1.00 98.44 347 ALA A CA 1
ATOM 2784 C C . ALA A 1 347 ? 1.020 1.197 2.273 1.00 98.44 347 ALA A C 1
ATOM 2786 O O . ALA A 1 347 ? 1.465 1.868 1.332 1.00 98.44 347 ALA A O 1
ATOM 2787 N N . ASN A 1 348 ? 0.929 1.680 3.509 1.00 98.31 348 ASN A N 1
ATOM 2788 C CA . ASN A 1 348 ? 1.472 2.973 3.907 1.00 98.31 348 ASN A CA 1
ATOM 2789 C C . ASN A 1 348 ? 2.993 2.889 4.077 1.00 98.31 348 ASN A C 1
ATOM 2791 O O . ASN A 1 348 ? 3.502 2.110 4.892 1.00 98.31 348 ASN A O 1
ATOM 2795 N N . VAL A 1 349 ? 3.735 3.748 3.375 1.00 97.75 349 VAL A N 1
ATOM 2796 C CA . VAL A 1 349 ? 5.190 3.836 3.519 1.00 97.75 349 VAL A CA 1
ATOM 2797 C C . VAL A 1 349 ? 5.603 5.232 3.956 1.00 97.75 349 VAL A C 1
ATOM 2799 O O . VAL A 1 349 ? 5.223 6.241 3.361 1.00 97.75 349 VAL A O 1
ATOM 2802 N N . SER A 1 350 ? 6.414 5.280 5.008 1.00 96.50 350 SER A N 1
ATOM 2803 C CA . SER A 1 350 ? 6.963 6.520 5.542 1.00 96.50 350 SER A CA 1
ATOM 2804 C C . SER A 1 350 ? 8.404 6.326 6.011 1.00 96.50 350 SER A C 1
ATOM 2806 O O . SER A 1 350 ? 9.020 5.274 5.836 1.00 96.50 350 SER A O 1
ATOM 2808 N N . THR A 1 351 ? 8.981 7.370 6.597 1.00 95.19 351 THR A N 1
ATOM 2809 C CA . THR A 1 351 ? 10.320 7.331 7.193 1.00 95.19 351 THR A CA 1
ATOM 2810 C C . THR A 1 351 ? 10.219 7.613 8.694 1.00 95.19 351 THR A C 1
ATOM 2812 O O . THR A 1 351 ? 9.541 8.574 9.082 1.00 95.19 351 THR A O 1
ATOM 2815 N N . PRO A 1 352 ? 10.900 6.830 9.554 1.00 92.06 352 PRO A N 1
ATOM 2816 C CA . PRO A 1 352 ? 10.974 7.110 10.983 1.00 92.06 352 PRO A CA 1
ATOM 2817 C C . PRO A 1 352 ? 11.388 8.557 11.273 1.00 92.06 352 PRO A C 1
ATOM 2819 O O . PRO A 1 352 ? 12.283 9.110 10.636 1.00 92.06 352 PRO A O 1
ATOM 2822 N N . GLY A 1 353 ? 10.683 9.199 12.207 1.00 89.31 353 GLY A N 1
ATOM 2823 C CA . GLY A 1 353 ? 10.894 10.607 12.569 1.00 89.31 353 GLY A CA 1
ATOM 2824 C C . GLY A 1 353 ? 10.372 11.640 11.558 1.00 89.31 353 GLY A C 1
ATOM 2825 O O . GLY A 1 353 ? 10.453 12.835 11.829 1.00 89.31 353 GLY A O 1
ATOM 2826 N N . LYS A 1 354 ? 9.833 11.212 10.408 1.00 91.75 354 LYS A N 1
ATOM 2827 C CA . LYS A 1 354 ? 9.184 12.089 9.415 1.00 91.75 354 LYS A CA 1
ATOM 2828 C C . LYS A 1 354 ? 7.696 11.814 9.252 1.00 91.75 354 LYS A C 1
ATOM 2830 O O . LYS A 1 354 ? 6.988 12.692 8.776 1.00 91.75 354 LYS A O 1
ATOM 2835 N N . HIS A 1 355 ? 7.227 10.626 9.628 1.00 92.75 355 HIS A N 1
ATOM 2836 C CA . HIS A 1 355 ? 5.811 10.273 9.560 1.00 92.75 355 HIS A CA 1
ATOM 2837 C C . HIS A 1 355 ? 4.956 11.199 10.426 1.00 92.75 355 HIS A C 1
ATOM 2839 O O . HIS A 1 355 ? 5.100 11.223 11.649 1.00 92.75 355 HIS A O 1
ATOM 2845 N N . ASN A 1 356 ? 4.059 11.946 9.787 1.00 92.19 356 ASN A N 1
ATOM 2846 C CA . ASN A 1 356 ? 3.224 12.941 10.453 1.00 92.19 356 ASN A CA 1
ATOM 2847 C C . ASN A 1 356 ? 1.733 12.582 10.461 1.00 92.19 356 ASN A C 1
ATOM 2849 O O . ASN A 1 356 ? 1.003 13.115 11.301 1.00 92.19 356 ASN A O 1
ATOM 2853 N N . TRP A 1 357 ? 1.292 11.720 9.542 1.00 93.56 357 TRP A N 1
ATOM 2854 C CA . TRP A 1 357 ? -0.103 11.308 9.367 1.00 93.56 357 TRP A CA 1
ATOM 2855 C C . TRP A 1 357 ? -0.253 10.197 8.313 1.00 93.56 357 TRP A C 1
ATOM 2857 O O . TRP A 1 357 ? 0.559 10.088 7.392 1.00 93.56 357 TRP A O 1
ATOM 2867 N N . LEU A 1 358 ? -1.331 9.428 8.428 1.00 94.50 358 LEU A N 1
ATOM 2868 C CA . LEU A 1 358 ? -1.895 8.545 7.420 1.00 94.50 358 LEU A CA 1
ATOM 2869 C C . LEU A 1 358 ? -2.652 9.359 6.374 1.00 94.50 358 LEU A C 1
ATOM 2871 O O . LEU A 1 358 ? -3.392 10.295 6.687 1.00 94.50 358 LEU A O 1
ATOM 2875 N N . VAL A 1 359 ? -2.471 8.965 5.118 1.00 95.50 359 VAL A N 1
ATOM 2876 C CA . VAL A 1 359 ? -3.076 9.611 3.941 1.00 95.50 359 VAL A CA 1
ATOM 2877 C C . VAL A 1 359 ? -4.135 8.730 3.273 1.00 95.50 359 VAL A C 1
ATOM 2879 O O . VAL A 1 359 ? -4.588 9.011 2.166 1.00 95.50 359 VAL A O 1
ATOM 2882 N N . ILE A 1 360 ? -4.535 7.668 3.971 1.00 95.69 360 ILE A N 1
ATOM 2883 C CA . ILE A 1 360 ? -5.617 6.745 3.638 1.00 95.69 360 ILE A CA 1
ATOM 2884 C C . ILE A 1 360 ? -6.440 6.473 4.903 1.00 95.69 360 ILE A C 1
ATOM 2886 O O . ILE A 1 360 ? -5.992 6.753 6.019 1.00 95.69 360 ILE A O 1
ATOM 2890 N N . SER A 1 361 ? -7.656 5.953 4.740 1.00 93.88 361 SER A N 1
ATOM 2891 C CA . SER A 1 361 ? -8.493 5.559 5.871 1.00 93.88 361 SER A CA 1
ATOM 2892 C C . SER A 1 361 ? -7.787 4.525 6.749 1.00 93.88 361 SER A C 1
ATOM 2894 O O . SER A 1 361 ? -7.346 3.499 6.223 1.00 93.88 361 SER A O 1
ATOM 2896 N N . PRO A 1 362 ? -7.786 4.702 8.084 1.00 91.56 362 PRO A N 1
ATOM 2897 C CA . PRO A 1 362 ? -7.318 3.670 8.993 1.00 91.56 362 PRO A CA 1
ATOM 2898 C C . PRO A 1 362 ? -8.060 2.349 8.820 1.00 91.56 362 PRO A C 1
ATOM 2900 O O . PRO A 1 362 ? -7.461 1.334 9.134 1.00 91.56 362 PRO A O 1
ATOM 2903 N N . SER A 1 363 ? -9.307 2.342 8.308 1.00 87.81 363 SER A N 1
ATOM 2904 C CA . SER A 1 363 ? -10.067 1.118 7.968 1.00 87.81 363 SER A CA 1
ATOM 2905 C C . SER A 1 363 ? -9.374 0.212 6.938 1.00 87.81 363 SER A C 1
ATOM 2907 O O . SER A 1 363 ? -9.616 -0.993 6.926 1.00 87.81 363 SER A O 1
ATOM 2909 N N . ILE A 1 364 ? -8.520 0.792 6.090 1.00 93.69 364 ILE A N 1
ATOM 2910 C CA . ILE A 1 364 ? -7.806 0.100 5.011 1.00 93.69 364 ILE A CA 1
ATOM 2911 C C . ILE A 1 364 ? -6.386 -0.237 5.452 1.00 93.69 364 ILE A C 1
ATOM 2913 O O . ILE A 1 364 ? -5.961 -1.376 5.326 1.00 93.69 364 ILE A O 1
ATOM 2917 N N . ASP A 1 365 ? -5.654 0.741 5.987 1.00 95.12 365 ASP A N 1
ATOM 2918 C CA . ASP A 1 365 ? -4.337 0.506 6.572 1.00 95.12 365 ASP A CA 1
ATOM 2919 C C . ASP A 1 365 ? -4.087 1.511 7.703 1.00 95.12 365 ASP A C 1
ATOM 2921 O O . ASP A 1 365 ? -4.034 2.726 7.493 1.00 95.12 365 ASP A O 1
ATOM 2925 N N . ARG A 1 366 ? -3.961 0.984 8.924 1.00 92.56 366 ARG A N 1
ATOM 2926 C CA . ARG A 1 366 ? -3.774 1.745 10.169 1.00 92.56 366 ARG A CA 1
ATOM 2927 C C . ARG A 1 366 ? -2.316 1.863 10.605 1.00 92.56 366 ARG A C 1
ATOM 2929 O O . ARG A 1 366 ? -2.032 2.496 11.618 1.00 92.56 366 ARG A O 1
ATOM 2936 N N . GLY A 1 367 ? -1.402 1.211 9.898 1.00 94.88 367 GLY A N 1
ATOM 2937 C CA . GLY A 1 367 ? 0.021 1.224 10.203 1.00 94.88 367 GLY A CA 1
ATOM 2938 C C . GLY A 1 367 ? 0.823 1.921 9.126 1.00 94.88 367 GLY A C 1
ATOM 2939 O O . GLY A 1 367 ? 0.284 2.469 8.175 1.00 94.88 367 GLY A O 1
ATOM 2940 N N . TRP A 1 368 ? 2.140 1.865 9.258 1.00 97.62 368 TRP A N 1
ATOM 2941 C CA . TRP A 1 368 ? 3.066 2.208 8.184 1.00 97.62 368 TRP A CA 1
ATOM 2942 C C . TRP A 1 368 ? 4.344 1.383 8.307 1.00 97.62 368 TRP A C 1
ATOM 2944 O O . TRP A 1 368 ? 4.711 0.906 9.385 1.00 97.62 368 TRP A O 1
ATOM 2954 N N . THR A 1 369 ? 5.028 1.212 7.185 1.00 98.31 369 THR A N 1
ATOM 2955 C CA . THR A 1 369 ? 6.316 0.522 7.095 1.00 98.31 369 THR A CA 1
ATOM 2956 C C . THR A 1 369 ? 7.353 1.414 6.412 1.00 98.31 369 THR A C 1
ATOM 2958 O O . THR A 1 369 ? 7.064 2.548 6.022 1.00 98.31 369 THR A O 1
ATOM 2961 N N . TYR A 1 370 ? 8.598 0.955 6.312 1.00 98.19 370 TYR A N 1
ATOM 2962 C CA . TYR A 1 370 ? 9.700 1.778 5.824 1.00 98.19 370 TYR A CA 1
ATOM 2963 C C . TYR A 1 370 ? 10.800 0.965 5.146 1.00 98.19 370 TYR A C 1
ATOM 2965 O O . TYR A 1 370 ? 10.988 -0.227 5.380 1.00 98.19 370 TYR A O 1
ATOM 2973 N N . CYS A 1 371 ? 11.585 1.659 4.326 1.00 97.94 371 CYS A N 1
ATOM 2974 C CA . CYS A 1 371 ? 12.920 1.204 3.928 1.00 97.94 371 CYS A CA 1
ATOM 2975 C C . CYS A 1 371 ? 14.004 2.209 4.336 1.00 97.94 371 CYS A C 1
ATOM 2977 O O . CYS A 1 371 ? 15.105 1.824 4.723 1.00 97.94 371 CYS A O 1
ATOM 2979 N N . SER A 1 372 ? 13.687 3.505 4.312 1.00 96.50 372 SER A N 1
ATOM 2980 C CA . SER A 1 372 ? 14.595 4.568 4.746 1.00 96.50 372 SER A CA 1
ATOM 2981 C C . SER A 1 372 ? 14.502 4.780 6.254 1.00 96.50 372 SER A C 1
ATOM 2983 O O . SER A 1 372 ? 13.397 4.858 6.780 1.00 96.50 372 SER A O 1
ATOM 2985 N N . LEU A 1 373 ? 15.636 4.932 6.945 1.00 94.69 373 LEU A N 1
ATOM 2986 C CA . LEU A 1 373 ? 15.665 5.338 8.363 1.00 94.69 373 LEU A CA 1
ATOM 2987 C C . LEU A 1 373 ? 15.656 6.862 8.548 1.00 94.69 373 LEU A C 1
ATOM 2989 O O . LEU A 1 373 ? 15.274 7.356 9.602 1.00 94.69 373 LEU A O 1
ATOM 2993 N N . ASN A 1 374 ? 16.106 7.612 7.540 1.00 92.50 374 ASN A N 1
ATOM 2994 C CA . ASN A 1 374 ? 16.075 9.078 7.474 1.00 92.50 374 ASN A CA 1
ATOM 2995 C C . ASN A 1 374 ? 16.240 9.549 6.012 1.00 92.50 374 ASN A C 1
ATOM 2997 O O . ASN A 1 374 ? 16.467 8.735 5.118 1.00 92.50 374 ASN A O 1
ATOM 3001 N N . ASP A 1 375 ? 16.186 10.861 5.756 1.00 82.00 375 ASP A N 1
ATOM 3002 C CA . ASP A 1 375 ? 16.229 11.441 4.397 1.00 82.00 375 ASP A CA 1
ATOM 3003 C C . ASP A 1 375 ? 17.516 11.140 3.599 1.00 82.00 375 ASP A C 1
ATOM 3005 O O . ASP A 1 375 ? 17.518 11.215 2.360 1.00 82.00 375 ASP A O 1
ATOM 3009 N N . LYS A 1 376 ? 18.620 10.845 4.298 1.00 89.38 376 LYS A N 1
ATOM 3010 C CA . LYS A 1 376 ? 19.967 10.641 3.738 1.00 89.38 376 LYS A CA 1
ATOM 3011 C C . LYS A 1 376 ? 20.436 9.186 3.818 1.00 89.38 376 LYS A C 1
ATOM 3013 O O . LYS A 1 376 ? 21.570 8.907 3.439 1.00 89.38 376 LYS A O 1
ATOM 3018 N N . ASP A 1 377 ? 19.589 8.271 4.278 1.00 93.81 377 ASP A N 1
ATOM 3019 C CA . ASP A 1 377 ? 19.962 6.882 4.526 1.00 93.81 377 ASP A CA 1
ATOM 3020 C C . ASP A 1 377 ? 20.325 6.148 3.227 1.00 93.81 377 ASP A C 1
ATOM 3022 O O . ASP A 1 377 ? 19.451 5.764 2.452 1.00 93.81 377 ASP A O 1
ATOM 3026 N N . ILE A 1 378 ? 21.618 5.949 2.972 1.00 92.62 378 ILE A N 1
ATOM 3027 C CA . ILE A 1 378 ? 22.097 5.221 1.790 1.00 92.62 378 ILE A CA 1
ATOM 3028 C C . ILE A 1 378 ? 21.862 3.711 1.895 1.00 92.62 378 ILE A C 1
ATOM 3030 O O . ILE A 1 378 ? 21.802 3.033 0.880 1.00 92.62 378 ILE A O 1
ATOM 3034 N N . THR A 1 379 ? 21.658 3.177 3.098 1.00 95.00 379 THR A N 1
ATOM 3035 C CA . THR A 1 379 ? 21.436 1.739 3.306 1.00 95.00 379 THR A CA 1
ATOM 3036 C C . THR A 1 379 ? 20.013 1.295 2.958 1.00 95.00 379 THR A C 1
ATOM 3038 O O . THR A 1 379 ? 19.681 0.125 3.112 1.00 95.00 379 THR A O 1
ATOM 3041 N N . ARG A 1 380 ? 19.165 2.226 2.498 1.00 96.06 380 ARG A N 1
ATOM 3042 C CA . ARG A 1 380 ? 17.819 1.933 1.991 1.00 96.06 380 ARG A CA 1
ATOM 3043 C C . ARG A 1 380 ? 17.822 1.320 0.591 1.00 96.06 380 ARG A C 1
ATOM 3045 O O . ARG A 1 380 ? 16.845 0.674 0.237 1.00 96.06 380 ARG A O 1
ATOM 3052 N N . PHE A 1 381 ? 18.841 1.595 -0.225 1.00 97.12 381 PHE A N 1
ATOM 3053 C CA . PHE A 1 381 ? 18.917 1.062 -1.588 1.00 97.12 381 PHE A CA 1
ATOM 3054 C C . PHE A 1 381 ? 19.000 -0.463 -1.556 1.00 97.12 381 PHE A C 1
ATOM 3056 O O . PHE A 1 381 ? 19.452 -1.022 -0.558 1.00 97.12 381 PHE A O 1
ATOM 3063 N N . ASP A 1 382 ? 18.528 -1.112 -2.622 1.00 96.00 382 ASP A N 1
ATOM 3064 C CA . ASP A 1 382 ? 18.501 -2.578 -2.730 1.00 96.00 382 ASP A CA 1
ATOM 3065 C C . ASP A 1 382 ? 17.615 -3.250 -1.657 1.00 96.00 382 ASP A C 1
ATOM 3067 O O . ASP A 1 382 ? 17.771 -4.423 -1.329 1.00 96.00 382 ASP A O 1
ATOM 3071 N N . THR A 1 383 ? 16.650 -2.506 -1.099 1.00 97.62 383 THR A N 1
ATOM 3072 C CA . THR A 1 383 ? 15.676 -3.037 -0.133 1.00 97.62 383 THR A CA 1
ATOM 3073 C C . THR A 1 383 ? 14.236 -2.729 -0.526 1.00 97.62 383 THR A C 1
ATOM 3075 O O . THR A 1 383 ? 13.947 -1.724 -1.181 1.00 97.62 383 THR A O 1
ATOM 3078 N N . CYS A 1 384 ? 13.317 -3.592 -0.106 1.00 98.38 384 CYS A N 1
ATOM 3079 C CA . CYS A 1 384 ? 11.879 -3.454 -0.317 1.00 98.38 384 CYS A CA 1
ATOM 3080 C C . CYS A 1 384 ? 11.112 -3.558 1.002 1.00 98.38 384 CYS A C 1
ATOM 3082 O O . CYS A 1 384 ? 11.644 -3.983 2.031 1.00 98.38 384 CYS A O 1
ATOM 3084 N N . ILE A 1 385 ? 9.831 -3.207 0.958 1.00 98.75 385 ILE A N 1
ATOM 3085 C CA . ILE A 1 385 ? 8.880 -3.711 1.949 1.00 98.75 385 ILE A CA 1
ATOM 3086 C C . ILE A 1 385 ? 8.368 -5.062 1.453 1.00 98.75 385 ILE A C 1
ATOM 3088 O O . ILE A 1 385 ? 8.078 -5.202 0.265 1.00 98.75 385 ILE A O 1
ATOM 3092 N N . LYS A 1 386 ? 8.275 -6.054 2.342 1.00 98.75 386 LYS A N 1
ATOM 3093 C CA . LYS A 1 386 ? 7.834 -7.413 1.995 1.00 98.75 386 LYS A CA 1
ATOM 3094 C C . LYS A 1 386 ? 6.786 -7.917 2.971 1.00 98.75 386 LYS A C 1
ATOM 3096 O O . LYS A 1 386 ? 7.062 -7.972 4.165 1.00 98.75 386 LYS A O 1
ATOM 3101 N N . ARG A 1 387 ? 5.611 -8.300 2.480 1.00 98.56 387 ARG A N 1
ATOM 3102 C CA . ARG A 1 387 ? 4.521 -8.816 3.311 1.00 98.56 387 ARG A CA 1
ATOM 3103 C C . ARG A 1 387 ? 4.945 -10.126 3.983 1.00 98.56 387 ARG A C 1
ATOM 3105 O O . ARG A 1 387 ? 5.597 -10.973 3.366 1.00 98.56 387 ARG A O 1
ATOM 3112 N N . LYS A 1 388 ? 4.625 -10.268 5.266 1.00 98.44 388 LYS A N 1
ATOM 3113 C CA . LYS A 1 388 ? 4.972 -11.429 6.089 1.00 98.44 388 LYS A CA 1
ATOM 3114 C C . LYS A 1 388 ? 4.145 -12.637 5.670 1.00 98.44 388 LYS A C 1
ATOM 3116 O O . LYS A 1 388 ? 2.990 -12.521 5.274 1.00 98.44 388 LYS A O 1
ATOM 3121 N N . PHE A 1 389 ? 4.736 -13.815 5.801 1.00 96.44 389 PHE A N 1
ATOM 3122 C CA . PHE A 1 389 ? 3.997 -15.069 5.760 1.00 96.44 389 PHE A CA 1
ATOM 3123 C C . PHE A 1 389 ? 3.203 -15.231 7.062 1.00 96.44 389 PHE A C 1
ATOM 3125 O O . PHE A 1 389 ? 3.755 -14.993 8.137 1.00 96.44 389 PHE A O 1
ATOM 3132 N N . LYS A 1 390 ? 1.940 -15.654 6.967 1.00 93.44 390 LYS A N 1
ATOM 3133 C CA . LYS A 1 390 ? 1.102 -15.972 8.126 1.00 93.44 390 LYS A CA 1
ATOM 3134 C C . LYS A 1 390 ? 1.045 -17.477 8.359 1.00 93.44 390 LYS A C 1
ATOM 3136 O O . LYS A 1 390 ? 1.444 -17.961 9.413 1.00 93.44 390 LYS A O 1
ATOM 3141 N N . GLU A 1 391 ? 0.523 -18.210 7.382 1.00 92.06 391 GLU A N 1
ATOM 3142 C CA . GLU A 1 391 ? 0.258 -19.646 7.485 1.00 92.06 391 GLU A CA 1
ATOM 3143 C C . GLU A 1 391 ? 0.107 -20.280 6.100 1.00 92.06 391 GLU A C 1
ATOM 3145 O O . GLU A 1 391 ? 0.109 -19.584 5.090 1.00 92.06 391 GLU A O 1
ATOM 3150 N N . LYS A 1 392 ? -0.047 -21.604 6.038 1.00 91.75 392 LYS A N 1
ATOM 3151 C CA . LYS A 1 392 ? -0.491 -22.297 4.823 1.00 91.75 392 LYS A CA 1
ATOM 3152 C C . LYS A 1 392 ? -1.963 -22.663 4.955 1.00 91.75 392 LYS A C 1
ATOM 3154 O O . LYS A 1 392 ? -2.379 -23.130 6.012 1.00 91.75 392 LYS A O 1
ATOM 3159 N N . ASN A 1 393 ? -2.736 -22.505 3.884 1.00 84.12 393 ASN A N 1
ATOM 3160 C CA . ASN A 1 393 ? -4.108 -23.008 3.854 1.00 84.12 393 ASN A CA 1
ATOM 3161 C C . ASN A 1 393 ? -4.147 -24.544 3.702 1.00 84.12 393 ASN A C 1
ATOM 3163 O O . ASN A 1 393 ? -3.118 -25.198 3.522 1.00 84.12 393 ASN A O 1
ATOM 3167 N N . ALA A 1 394 ? -5.351 -25.126 3.728 1.00 82.62 394 ALA A N 1
ATOM 3168 C CA . ALA A 1 394 ? -5.558 -26.575 3.617 1.00 82.62 394 ALA A CA 1
ATOM 3169 C C . ALA A 1 394 ? -4.983 -27.206 2.330 1.00 82.62 394 ALA A C 1
ATOM 3171 O O . ALA A 1 394 ? -4.679 -28.396 2.315 1.00 82.62 394 ALA A O 1
ATOM 3172 N N . ASN A 1 395 ? -4.790 -26.412 1.273 1.00 83.12 395 ASN A N 1
ATOM 3173 C CA . ASN A 1 395 ? -4.213 -26.843 -0.002 1.00 83.12 395 ASN A CA 1
ATOM 3174 C C . ASN A 1 395 ? -2.689 -26.608 -0.074 1.00 83.12 395 ASN A C 1
ATOM 3176 O O . ASN A 1 395 ? -2.090 -26.767 -1.135 1.00 83.12 395 ASN A O 1
ATOM 3180 N N . GLY A 1 396 ? -2.047 -26.203 1.029 1.00 88.19 396 GLY A N 1
ATOM 3181 C CA . GLY A 1 396 ? -0.603 -25.956 1.109 1.00 88.19 396 GLY A CA 1
ATOM 3182 C C . GLY A 1 396 ? -0.136 -24.626 0.503 1.00 88.19 396 GLY A C 1
ATOM 3183 O O . GLY A 1 396 ? 1.076 -24.390 0.423 1.00 88.19 396 GLY A O 1
ATOM 3184 N N . ILE A 1 397 ? -1.072 -23.765 0.095 1.00 89.31 397 ILE A N 1
ATOM 3185 C CA . ILE A 1 397 ? -0.800 -22.429 -0.448 1.00 89.31 397 ILE A CA 1
ATOM 3186 C C . ILE A 1 397 ? -0.451 -21.485 0.700 1.00 89.31 397 ILE A C 1
ATOM 3188 O O . ILE A 1 397 ? -1.127 -21.494 1.730 1.00 89.31 397 ILE A O 1
ATOM 3192 N N . ASP A 1 398 ? 0.595 -20.681 0.517 1.00 93.81 398 ASP A N 1
ATOM 3193 C CA . ASP A 1 398 ? 0.969 -19.651 1.482 1.00 93.81 398 ASP A CA 1
ATOM 3194 C C . ASP A 1 398 ? -0.122 -18.579 1.569 1.00 93.81 398 ASP A C 1
ATOM 3196 O O . ASP A 1 398 ? -0.615 -18.081 0.564 1.00 93.81 398 ASP A O 1
ATOM 3200 N N . ILE A 1 399 ? -0.486 -18.216 2.790 1.00 93.56 399 ILE A N 1
ATOM 3201 C CA . ILE A 1 399 ? -1.331 -17.074 3.101 1.00 93.56 399 ILE A CA 1
ATOM 3202 C C . ILE A 1 399 ? -0.423 -16.014 3.708 1.00 93.56 399 ILE A C 1
ATOM 3204 O O . ILE A 1 399 ? 0.245 -16.237 4.724 1.00 93.56 399 ILE A O 1
ATOM 3208 N N . LEU A 1 400 ? -0.375 -14.858 3.059 1.00 95.88 400 LEU A N 1
ATOM 3209 C CA . LEU A 1 400 ? 0.348 -13.691 3.537 1.00 95.88 400 LEU A CA 1
ATOM 3210 C C . LEU A 1 400 ? -0.483 -12.968 4.598 1.00 95.88 400 LEU A C 1
ATOM 3212 O O . LEU A 1 400 ? -1.713 -12.941 4.532 1.00 95.88 400 LEU A O 1
ATOM 3216 N N . GLN A 1 401 ? 0.200 -12.407 5.592 1.00 94.75 401 GLN A N 1
ATOM 3217 C CA . GLN A 1 401 ? -0.428 -11.674 6.678 1.00 94.75 401 GLN A CA 1
ATOM 3218 C C . GLN A 1 401 ? -1.024 -10.368 6.157 1.00 94.75 401 GLN A C 1
ATOM 3220 O O . GLN A 1 401 ? -0.341 -9.598 5.488 1.00 94.75 401 GLN A O 1
ATOM 3225 N N . ASP A 1 402 ? -2.288 -10.138 6.490 1.00 92.62 402 ASP A N 1
ATOM 3226 C CA . ASP A 1 402 ? -3.013 -8.922 6.164 1.00 92.62 402 ASP A CA 1
ATOM 3227 C C . ASP A 1 402 ? -3.955 -8.596 7.322 1.00 92.62 402 ASP A C 1
ATOM 3229 O O . ASP A 1 402 ? -4.912 -9.326 7.594 1.00 92.62 402 ASP A O 1
ATOM 3233 N N . THR A 1 403 ? -3.608 -7.574 8.092 1.00 91.00 403 THR A N 1
ATOM 3234 C CA . THR A 1 403 ? -4.353 -7.130 9.272 1.00 91.00 403 THR A CA 1
ATOM 3235 C C . THR A 1 403 ? -4.780 -5.673 9.139 1.00 91.00 403 THR A C 1
ATOM 3237 O O . THR A 1 403 ? -5.124 -5.043 10.148 1.00 91.00 403 THR A O 1
ATOM 3240 N N . ASN A 1 404 ? -4.750 -5.149 7.905 1.00 93.44 404 ASN A N 1
ATOM 3241 C CA . ASN A 1 404 ? -4.920 -3.738 7.582 1.00 93.44 404 ASN A CA 1
ATOM 3242 C C . ASN A 1 404 ? -3.966 -2.871 8.418 1.00 93.44 404 ASN A C 1
ATOM 3244 O O . ASN A 1 404 ? -4.360 -1.843 8.976 1.00 93.44 404 ASN A O 1
ATOM 3248 N N . ASN A 1 405 ? -2.722 -3.327 8.605 1.00 94.94 405 ASN A N 1
ATOM 3249 C CA . ASN A 1 405 ? -1.714 -2.623 9.385 1.00 94.94 405 ASN A CA 1
ATOM 3250 C C . ASN A 1 405 ? -0.313 -2.883 8.827 1.00 94.94 405 ASN A C 1
ATOM 3252 O O . ASN A 1 405 ? 0.351 -3.853 9.194 1.00 94.94 405 ASN A O 1
ATOM 3256 N N . SER A 1 406 ? 0.196 -1.943 8.032 1.00 98.00 406 SER A N 1
ATOM 3257 C CA . SER A 1 406 ? 1.518 -2.057 7.414 1.00 98.00 406 SER A CA 1
ATOM 3258 C C . SER A 1 406 ? 2.669 -2.307 8.396 1.00 98.00 406 SER A C 1
ATOM 3260 O O . SER A 1 406 ? 3.667 -2.930 8.028 1.00 98.00 406 SER A O 1
ATOM 3262 N N . THR A 1 407 ? 2.559 -1.839 9.644 1.00 97.44 407 THR A N 1
ATOM 3263 C CA . THR A 1 407 ? 3.576 -2.073 10.681 1.00 97.44 407 THR A CA 1
ATOM 3264 C C . THR A 1 407 ? 3.634 -3.548 11.082 1.00 97.44 407 THR A C 1
ATOM 3266 O O . THR A 1 407 ? 4.718 -4.104 11.271 1.00 97.44 407 THR A O 1
ATOM 3269 N N . GLU A 1 408 ? 2.476 -4.199 11.160 1.00 96.38 408 GLU A N 1
ATOM 3270 C CA . GLU A 1 408 ? 2.374 -5.613 11.505 1.00 96.38 408 GLU A CA 1
ATOM 3271 C C . GLU A 1 408 ? 2.584 -6.516 10.295 1.00 96.38 408 GLU A C 1
ATOM 3273 O O . GLU A 1 408 ? 3.191 -7.578 10.430 1.00 96.38 408 GLU A O 1
ATOM 3278 N N . ASP A 1 409 ? 2.145 -6.088 9.117 1.00 98.06 409 ASP A N 1
ATOM 3279 C CA . ASP A 1 409 ? 2.019 -6.955 7.949 1.00 98.06 409 ASP A CA 1
ATOM 3280 C C . ASP A 1 409 ? 3.297 -7.023 7.111 1.00 98.06 409 ASP A C 1
ATOM 3282 O O . ASP A 1 409 ? 3.528 -8.023 6.434 1.00 98.06 409 ASP A O 1
ATOM 3286 N N . PHE A 1 410 ? 4.183 -6.023 7.191 1.00 98.75 410 PHE A N 1
ATOM 3287 C CA . PHE A 1 410 ? 5.396 -5.968 6.370 1.00 98.75 410 PHE A CA 1
ATOM 3288 C C . PHE A 1 410 ? 6.686 -6.122 7.177 1.00 98.75 410 PHE A C 1
ATOM 3290 O O . PHE A 1 410 ? 6.862 -5.589 8.270 1.00 98.75 410 PHE A O 1
ATOM 3297 N N . ILE A 1 411 ? 7.641 -6.835 6.587 1.00 98.69 411 ILE A N 1
ATOM 3298 C CA . ILE A 1 411 ? 9.056 -6.799 6.933 1.00 98.69 411 ILE A CA 1
ATOM 3299 C C . ILE A 1 411 ? 9.643 -5.550 6.256 1.00 98.69 411 ILE A C 1
ATOM 3301 O O . ILE A 1 411 ? 9.690 -5.502 5.020 1.00 98.69 411 ILE A O 1
ATOM 3305 N N . PRO A 1 412 ? 10.075 -4.531 7.020 1.00 98.19 412 PRO A N 1
ATOM 3306 C CA . PRO A 1 412 ? 10.763 -3.383 6.451 1.00 98.19 412 PRO A CA 1
ATOM 3307 C C . PRO A 1 412 ? 12.159 -3.795 5.978 1.00 98.19 412 PRO A C 1
ATOM 3309 O O . PRO A 1 412 ? 12.794 -4.666 6.576 1.00 98.19 412 PRO A O 1
ATOM 3312 N N . ARG A 1 413 ? 12.672 -3.120 4.944 1.00 97.44 413 ARG A N 1
ATOM 3313 C CA . ARG A 1 413 ? 14.060 -3.283 4.464 1.00 97.44 413 ARG A CA 1
ATOM 3314 C C . ARG A 1 413 ? 14.422 -4.729 4.102 1.00 97.44 413 ARG A C 1
ATOM 3316 O O . ARG A 1 413 ? 15.546 -5.180 4.325 1.00 97.44 413 ARG A O 1
ATOM 3323 N N . ALA A 1 414 ? 13.458 -5.472 3.579 1.00 98.25 414 ALA A N 1
ATOM 3324 C CA . ALA A 1 414 ? 13.649 -6.851 3.183 1.00 98.25 414 ALA A CA 1
ATOM 3325 C C . ALA A 1 414 ? 14.486 -6.949 1.902 1.00 98.25 414 ALA A C 1
ATOM 3327 O O . ALA A 1 414 ? 14.477 -6.053 1.052 1.00 98.25 414 ALA A O 1
ATOM 3328 N N . LYS A 1 415 ? 15.159 -8.091 1.747 1.00 97.38 415 LYS A N 1
ATOM 3329 C CA . LYS A 1 415 ? 15.781 -8.488 0.482 1.00 97.38 415 LYS A CA 1
ATOM 3330 C C . LYS A 1 415 ? 14.725 -8.697 -0.588 1.00 97.38 415 LYS A C 1
ATOM 3332 O O . LYS A 1 415 ? 13.646 -9.220 -0.294 1.00 97.38 415 LYS A O 1
ATOM 3337 N N . LEU A 1 416 ? 15.069 -8.352 -1.817 1.00 97.44 416 LEU A N 1
ATOM 3338 C CA . LEU A 1 416 ? 14.180 -8.458 -2.970 1.00 97.44 416 LEU A CA 1
ATOM 3339 C C . LEU A 1 416 ? 13.934 -9.921 -3.341 1.00 97.44 416 LEU A C 1
ATOM 3341 O O . LEU A 1 416 ? 14.803 -10.767 -3.143 1.00 97.44 416 LEU A O 1
ATOM 3345 N N . PHE A 1 417 ? 12.778 -10.251 -3.924 1.00 96.75 417 PHE A N 1
ATOM 3346 C CA . PHE A 1 417 ? 12.576 -11.610 -4.468 1.00 96.75 417 PHE A CA 1
ATOM 3347 C C . PHE A 1 417 ? 13.489 -11.923 -5.672 1.00 96.75 417 PHE A C 1
ATOM 3349 O O . PHE A 1 417 ? 13.589 -13.077 -6.085 1.00 96.75 417 PHE A O 1
ATOM 3356 N N . LEU A 1 418 ? 14.115 -10.894 -6.252 1.00 92.25 418 LEU A N 1
ATOM 3357 C CA . LEU A 1 418 ? 15.015 -10.988 -7.401 1.00 92.25 418 LEU A CA 1
ATOM 3358 C C . LEU A 1 418 ? 16.431 -11.438 -7.037 1.00 92.25 418 LEU A C 1
ATOM 3360 O O . LEU A 1 418 ? 17.147 -11.864 -7.946 1.00 92.25 418 LEU A O 1
ATOM 3364 N N . GLU A 1 419 ? 16.812 -11.385 -5.758 1.00 81.62 419 GLU A N 1
ATOM 3365 C CA . GLU A 1 419 ? 18.115 -11.865 -5.270 1.00 81.62 419 GLU A CA 1
ATOM 3366 C C . GLU A 1 419 ? 18.313 -13.378 -5.409 1.00 81.62 419 GLU A C 1
ATOM 3368 O O . GLU A 1 419 ? 17.313 -14.129 -5.564 1.00 81.62 419 GLU A O 1
#

pLDDT: mean 89.05, std 16.69, range [28.69, 98.94]

Secondary structure (DSSP, 8-state):
---------------------------------PEEEEEEEEEPPTTS-TT-EEEEEEEEEETTT--EEEEEEE--SEEEEEEESEEEEEEEEEEEEETTEEEEEEEEEEEEEESSSS-EEEEEEEE----TT--EEEEEEE-S-EE-TTS-EE--S-EEEEEE-SSS-EE-TT-EEEEESS-TTS---EES--TTTEEEEEEEEE--SSSSSSEE-TT-EEEEES--SBGGGT-TTS-B-SHHHHTTGGGEEEEEE---TT-GGG-----TTSPBPEEEEESSGGG-----TT--EEEEEE-PPTT--HHHHHHH-EEEEEEE-TTSPEEEEEEEEEEGGGEEEEEEE--TTT----SS-TTT----B-S-SSTT-GGGTT-EEEEPEEEE-TTS-EEE--SS-HHHHEEEEEPPTT-